Protein AF-0000000066897550 (afdb_homodimer)

Sequence (542 aa):
MSTNATKVARRFPAILSQSGSENGISKIHNKRWKKDVVYLYQFNRASSSPNISPFCFKVETWLRANELKHELRNYWNFQPWEKYFPFVELNGKKISDSQLIMEQLQKHFNLRDELEEKDVGIARAIDRMIERNTHYLLLYFIFVENLSKFLRGLESSFIKRWLVRGTIYPFHSKVHRIFLDMGINKCSRNDLIGMLLKDIAAIDIILGDKKFLFGVKPTMSDFTVFGHLATSYYLPFRQPITDILDDKYPRVKRLIERMRRHYYPEWEFNTMSTNATKVARRFPAILSQSGSENGISKIHNKRWKKDVVYLYQFNRASSSPNISPFCFKVETWLRANELKHELRNYWNFQPWEKYFPFVELNGKKISDSQLIMEQLQKHFNLRDELEEKDVGIARAIDRMIERNTHYLLLYFIFVENLSKFLRGLESSFIKRWLVRGTIYPFHSKVHRIFLDMGINKCSRNDLIGMLLKDIAAIDIILGDKKFLFGVKPTMSDFTVFGHLATSYYLPFRQPITDILDDKYPRVKRLIERMRRHYYPEWEFNT

pLDDT: mean 81.61, std 19.46, range [26.14, 98.62]

Structure (mmCIF, N/CA/C/O backbone):
data_AF-0000000066897550-model_v1
#
loop_
_entity.id
_entity.type
_entity.pdbx_description
1 polymer 'Uncharacterized protein'
#
loop_
_atom_site.group_PDB
_atom_site.id
_atom_site.type_symbol
_atom_site.label_atom_id
_atom_site.label_alt_id
_atom_site.label_comp_id
_atom_site.label_asym_id
_atom_site.label_entity_id
_atom_site.label_seq_id
_atom_site.pdbx_PDB_ins_code
_atom_site.Cartn_x
_atom_site.Cartn_y
_atom_site.Cartn_z
_atom_site.occupancy
_atom_site.B_iso_or_equiv
_atom_site.auth_seq_id
_atom_site.auth_comp_id
_atom_site.auth_asym_id
_atom_site.auth_atom_id
_atom_site.pdbx_PDB_model_num
ATOM 1 N N . MET A 1 1 ? -18.953 -44.719 28.109 1 26.98 1 MET A N 1
ATOM 2 C CA . MET A 1 1 ? -18.078 -43.625 28.547 1 26.98 1 MET A CA 1
ATOM 3 C C . MET A 1 1 ? -17.922 -42.594 27.438 1 26.98 1 MET A C 1
ATOM 5 O O . MET A 1 1 ? -17.312 -42.875 26.406 1 26.98 1 MET A O 1
ATOM 9 N N . SER A 1 2 ? -18.938 -41.688 27.234 1 31.58 2 SER A N 1
ATOM 10 C CA . SER A 1 2 ? -19.312 -40.75 26.156 1 31.58 2 SER A CA 1
ATOM 11 C C . SER A 1 2 ? -18.312 -39.625 26.031 1 31.58 2 SER A C 1
ATOM 13 O O . SER A 1 2 ? -18.062 -38.906 27 1 31.58 2 SER A O 1
ATOM 15 N N . THR A 1 3 ? -17.156 -39.719 25.188 1 29.88 3 THR A N 1
ATOM 16 C CA . THR A 1 3 ? -16.031 -38.844 24.953 1 29.88 3 THR A CA 1
ATOM 17 C C . THR A 1 3 ? -16.516 -37.438 24.547 1 29.88 3 THR A C 1
ATOM 19 O O . THR A 1 3 ? -17.156 -37.281 23.5 1 29.88 3 THR A O 1
ATOM 22 N N . ASN A 1 4 ? -16.891 -36.531 25.484 1 26.44 4 ASN A N 1
ATOM 23 C CA . ASN A 1 4 ? -17.312 -35.125 25.406 1 26.44 4 ASN A CA 1
ATOM 24 C C . ASN A 1 4 ? -16.281 -34.281 24.672 1 26.44 4 ASN A C 1
ATOM 26 O O . ASN A 1 4 ? -15.203 -34 25.203 1 26.44 4 ASN A O 1
ATOM 30 N N . ALA A 1 5 ? -16.047 -34.438 23.391 1 31.89 5 ALA A N 1
ATOM 31 C CA . ALA A 1 5 ? -15.242 -33.562 22.531 1 31.89 5 ALA A CA 1
ATOM 32 C C . ALA A 1 5 ? -15.539 -32.094 22.828 1 31.89 5 ALA A C 1
ATOM 34 O O . ALA A 1 5 ? -16.641 -31.609 22.562 1 31.89 5 ALA A O 1
ATOM 35 N N . THR A 1 6 ? -15.031 -31.484 23.953 1 29.48 6 THR A N 1
ATOM 36 C CA . THR A 1 6 ? -15.055 -30.109 24.453 1 29.48 6 THR A CA 1
ATOM 37 C C . THR A 1 6 ? -14.781 -29.109 23.328 1 29.48 6 THR A C 1
ATOM 39 O O . THR A 1 6 ? -13.75 -29.203 22.656 1 29.48 6 THR A O 1
ATOM 42 N N . LYS A 1 7 ? -15.75 -28.312 22.938 1 32.59 7 LYS A N 1
ATOM 43 C CA . LYS A 1 7 ? -15.969 -27.219 22 1 32.59 7 LYS A CA 1
ATOM 44 C C . LYS A 1 7 ? -14.93 -26.109 22.203 1 32.59 7 LYS A C 1
ATOM 46 O O . LYS A 1 7 ? -15.055 -25.297 23.141 1 32.59 7 LYS A O 1
ATOM 51 N N . VAL A 1 8 ? -13.68 -26.359 22.25 1 30.44 8 VAL A N 1
ATOM 52 C CA . VAL A 1 8 ? -12.734 -25.25 22.359 1 30.44 8 VAL A CA 1
ATOM 53 C C . VAL A 1 8 ? -13.039 -24.203 21.297 1 30.44 8 VAL A C 1
ATOM 55 O O . VAL A 1 8 ? -12.672 -24.359 20.125 1 30.44 8 VAL A O 1
ATOM 58 N N . ALA A 1 9 ? -14.148 -23.625 21.125 1 33.78 9 ALA A N 1
ATOM 59 C CA . ALA A 1 9 ? -14.5 -22.516 20.234 1 33.78 9 ALA A CA 1
ATOM 60 C C . ALA A 1 9 ? -13.648 -21.281 20.516 1 33.78 9 ALA A C 1
ATOM 62 O O . ALA A 1 9 ? -13.906 -20.547 21.469 1 33.78 9 ALA A O 1
ATOM 63 N N . ARG A 1 10 ? -12.297 -21.328 20.5 1 38.22 10 ARG A N 1
ATOM 64 C CA . ARG A 1 10 ? -11.547 -20.094 20.703 1 38.22 10 ARG A CA 1
ATOM 65 C C . ARG A 1 10 ? -12.094 -18.969 19.828 1 38.22 10 ARG A C 1
ATOM 67 O O . ARG A 1 10 ? -12.07 -19.062 18.594 1 38.22 10 ARG A O 1
ATOM 74 N N . ARG A 1 11 ? -13 -18.125 20.219 1 41.56 11 ARG A N 1
ATOM 75 C CA . ARG A 1 11 ? -13.625 -16.953 19.641 1 41.56 11 ARG A CA 1
ATOM 76 C C . ARG A 1 11 ? -12.578 -15.945 19.172 1 41.56 11 ARG A C 1
ATOM 78 O O . ARG A 1 11 ? -11.703 -15.547 19.938 1 41.56 11 ARG A O 1
ATOM 85 N N . PHE A 1 12 ? -12.117 -15.969 18.016 1 51.94 12 PHE A N 1
ATOM 86 C CA . PHE A 1 12 ? -11.234 -14.938 17.484 1 51.94 12 PHE A CA 1
ATOM 87 C C . PHE A 1 12 ? -11.742 -13.547 17.844 1 51.94 12 PHE A C 1
ATOM 89 O O . PHE A 1 12 ? -12.93 -13.258 17.672 1 51.94 12 PHE A O 1
ATOM 96 N N . PRO A 1 13 ? -10.992 -12.719 18.734 1 46.88 13 PRO A N 1
ATOM 97 C CA . PRO A 1 13 ? -11.414 -11.367 19.109 1 46.88 13 PRO A CA 1
ATOM 98 C C . PRO A 1 13 ? -11.82 -10.508 17.922 1 46.88 13 PRO A C 1
ATOM 100 O O . PRO A 1 13 ? -11.328 -10.727 16.797 1 46.88 13 PRO A O 1
ATOM 103 N N . ALA A 1 14 ? -12.805 -9.688 18.156 1 57.62 14 ALA A N 1
ATOM 104 C CA . ALA A 1 14 ? -13.258 -8.719 17.156 1 57.62 14 ALA A CA 1
ATOM 105 C C . ALA A 1 14 ? -12.141 -7.738 16.797 1 57.62 14 ALA A C 1
ATOM 107 O O . ALA A 1 14 ? -11.445 -7.23 17.672 1 57.62 14 ALA A O 1
ATOM 108 N N . ILE A 1 15 ? -11.719 -7.641 15.633 1 67.31 15 ILE A N 1
ATOM 109 C CA . ILE A 1 15 ? -10.641 -6.789 15.133 1 67.31 15 ILE A CA 1
ATOM 110 C C . ILE A 1 15 ? -11.164 -5.367 14.93 1 67.31 15 ILE A C 1
ATOM 112 O O . ILE A 1 15 ? -10.453 -4.395 15.188 1 67.31 15 ILE A O 1
ATOM 116 N N . LEU A 1 16 ? -12.477 -5.258 14.484 1 67.25 16 LEU A N 1
ATOM 117 C CA . LEU A 1 16 ? -12.992 -3.936 14.141 1 67.25 16 LEU A CA 1
ATOM 118 C C . LEU A 1 16 ? -13.719 -3.312 15.328 1 67.25 16 LEU A C 1
ATOM 120 O O . LEU A 1 16 ? -14.266 -4.027 16.172 1 67.25 16 LEU A O 1
ATOM 124 N N . SER A 1 17 ? -13.422 -2.066 15.586 1 54.59 17 SER A N 1
ATOM 125 C CA . SER A 1 17 ? -14.195 -1.379 16.625 1 54.59 17 SER A CA 1
ATOM 126 C C . SER A 1 17 ? -15.688 -1.469 16.344 1 54.59 17 SER A C 1
ATOM 128 O O . SER A 1 17 ? -16.125 -1.382 15.188 1 54.59 17 SER A O 1
ATOM 130 N N . GLN A 1 18 ? -16.391 -2.348 17.016 1 44.59 18 GLN A N 1
ATOM 131 C CA . GLN A 1 18 ? -17.844 -2.383 16.953 1 44.59 18 GLN A CA 1
ATOM 132 C C . GLN A 1 18 ? -18.438 -0.974 16.938 1 44.59 18 GLN A C 1
ATOM 134 O O . GLN A 1 18 ? -19.578 -0.766 17.328 1 44.59 18 GLN A O 1
ATOM 139 N N . SER A 1 19 ? -17.672 -0.034 16.812 1 41.31 19 SER A N 1
ATOM 140 C CA . SER A 1 19 ? -18.312 1.27 16.969 1 41.31 19 SER A CA 1
ATOM 141 C C . SER A 1 19 ? -19.328 1.524 15.844 1 41.31 19 SER A C 1
ATOM 143 O O . SER A 1 19 ? -19.828 2.637 15.711 1 41.31 19 SER A O 1
ATOM 145 N N . GLY A 1 20 ? -19.484 0.762 14.883 1 36.06 20 GLY A N 1
ATOM 146 C CA . GLY A 1 20 ? -20.719 1.109 14.203 1 36.06 20 GLY A CA 1
ATOM 147 C C . GLY A 1 20 ? -21.906 1.204 15.141 1 36.06 20 GLY A C 1
ATOM 148 O O . GLY A 1 20 ? -23.062 1.17 14.695 1 36.06 20 GLY A O 1
ATOM 149 N N . SER A 1 21 ? -21.938 0.663 16.219 1 34.12 21 SER A N 1
ATOM 150 C CA . SER A 1 21 ? -23.203 1.038 16.859 1 34.12 21 SER A CA 1
ATOM 151 C C . SER A 1 21 ? -23.438 2.543 16.781 1 34.12 21 SER A C 1
ATOM 153 O O . SER A 1 21 ? -22.5 3.332 16.969 1 34.12 21 SER A O 1
ATOM 155 N N . GLU A 1 22 ? -24.406 3.041 16.016 1 35.62 22 GLU A N 1
ATOM 156 C CA . GLU A 1 22 ? -25.062 4.344 16.078 1 35.62 22 GLU A CA 1
ATOM 157 C C . GLU A 1 22 ? -24.688 5.086 17.359 1 35.62 22 GLU A C 1
ATOM 159 O O . GLU A 1 22 ? -24.594 6.316 17.359 1 35.62 22 GLU A O 1
ATOM 164 N N . ASN A 1 23 ? -24.828 4.422 18.469 1 33.69 23 ASN A N 1
ATOM 165 C CA . ASN A 1 23 ? -24.953 5.023 19.781 1 33.69 23 ASN A CA 1
ATOM 166 C C . ASN A 1 23 ? -23.578 5.242 20.422 1 33.69 23 ASN A C 1
ATOM 168 O O . ASN A 1 23 ? -23.5 5.562 21.609 1 33.69 23 ASN A O 1
ATOM 172 N N . GLY A 1 24 ? -22.547 4.559 20.062 1 36.75 24 GLY A N 1
ATOM 173 C CA . GLY A 1 24 ? -21.406 4.867 20.922 1 36.75 24 GLY A CA 1
ATOM 174 C C . GLY A 1 24 ? -20.859 6.266 20.703 1 36.75 24 GLY A C 1
ATOM 175 O O . GLY A 1 24 ? -20.344 6.578 19.625 1 36.75 24 GLY A O 1
ATOM 176 N N . ILE A 1 25 ? -21.328 7.18 21.156 1 39.5 25 ILE A N 1
ATOM 177 C CA . ILE A 1 25 ? -20.922 8.562 21.375 1 39.5 25 ILE A CA 1
ATOM 178 C C . ILE A 1 25 ? -19.406 8.625 21.625 1 39.5 25 ILE A C 1
ATOM 180 O O . ILE A 1 25 ? -18.922 8.148 22.641 1 39.5 25 ILE A O 1
ATOM 184 N N . SER A 1 26 ? -18.547 8.156 20.656 1 52.22 26 SER A N 1
ATOM 185 C CA . SER A 1 26 ? -17.141 8.484 20.859 1 52.22 26 SER A CA 1
ATOM 186 C C . SER A 1 26 ? -16.984 9.773 21.656 1 52.22 26 SER A C 1
ATOM 188 O O . SER A 1 26 ? -17.688 10.758 21.406 1 52.22 26 SER A O 1
ATOM 190 N N . LYS A 1 27 ? -16.516 9.703 22.797 1 56.97 27 LYS A N 1
ATOM 191 C CA . LYS A 1 27 ? -16.359 10.828 23.703 1 56.97 27 LYS A CA 1
ATOM 192 C C . LYS A 1 27 ? 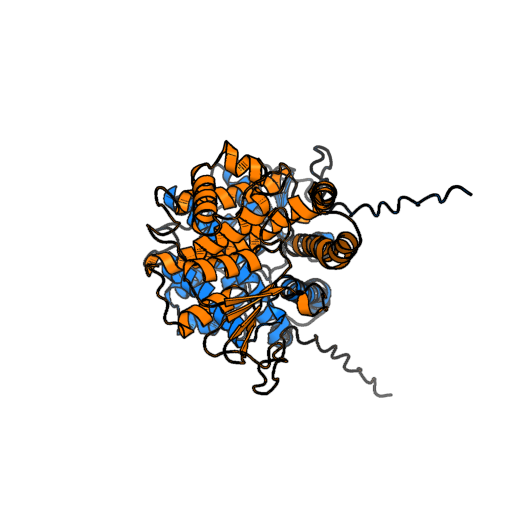-15.773 12.039 22.984 1 56.97 27 LYS A C 1
ATOM 194 O O . LYS A 1 27 ? -14.688 11.969 22.406 1 56.97 27 LYS A O 1
ATOM 199 N N . ILE A 1 28 ? -16.641 12.844 22.469 1 62.31 28 ILE A N 1
ATOM 200 C CA . ILE A 1 28 ? -16.234 14.148 21.969 1 62.31 28 ILE A CA 1
ATOM 201 C C . ILE A 1 28 ? -15.375 14.867 23.016 1 62.31 28 ILE A C 1
ATOM 203 O O . ILE A 1 28 ? -15.75 14.93 24.188 1 62.31 28 ILE A O 1
ATOM 207 N N . HIS A 1 29 ? -14.258 15.133 22.578 1 70.31 29 HIS A N 1
ATOM 208 C CA . HIS A 1 29 ? -13.328 15.789 23.5 1 70.31 29 HIS A CA 1
ATOM 209 C C . HIS A 1 29 ? -13.688 17.25 23.688 1 70.31 29 HIS A C 1
ATOM 211 O O . HIS A 1 29 ? -13.641 17.781 24.812 1 70.31 29 HIS A O 1
ATOM 217 N N . ASN A 1 30 ? -14.172 17.828 22.5 1 73.62 30 ASN A N 1
ATOM 218 C CA . ASN A 1 30 ? -14.516 19.25 22.562 1 73.62 30 ASN A CA 1
ATOM 219 C C . ASN A 1 30 ? -16.031 19.438 22.719 1 73.62 30 ASN A C 1
ATOM 221 O O . ASN A 1 30 ? -16.75 19.469 21.719 1 73.62 30 ASN A O 1
ATOM 225 N N . LYS A 1 31 ? -16.5 19.688 23.922 1 76.31 31 LYS A N 1
ATOM 226 C CA . LYS A 1 31 ? -17.922 19.844 24.188 1 76.31 31 LYS A CA 1
ATOM 227 C C . LYS A 1 31 ? -18.406 21.234 23.766 1 76.31 31 LYS A C 1
ATOM 229 O O . LYS A 1 31 ? -19.609 21.453 23.578 1 76.31 31 LYS A O 1
ATOM 234 N N . ARG A 1 32 ? -17.484 22.141 23.641 1 84.5 32 ARG A N 1
ATOM 235 C CA . ARG A 1 32 ? -17.844 23.5 23.266 1 84.5 32 ARG A CA 1
ATOM 236 C C . ARG A 1 32 ? -17.422 23.797 21.828 1 84.5 32 ARG A C 1
ATOM 238 O O . ARG A 1 32 ? -16.828 24.828 21.547 1 84.5 32 ARG A O 1
ATOM 245 N N . TRP A 1 33 ? -17.797 22.797 20.984 1 85.38 33 TRP A N 1
ATOM 246 C CA . TRP A 1 33 ? -17.391 22.969 19.594 1 85.38 33 TRP A CA 1
ATOM 247 C C . TRP A 1 33 ? -18.234 24.016 18.891 1 85.38 33 TRP A C 1
ATOM 249 O O . TRP A 1 33 ? -19.406 24.234 19.266 1 85.38 33 TRP A O 1
ATOM 259 N N . LYS A 1 34 ? -17.641 24.781 18.016 1 93.06 34 LYS A N 1
ATOM 260 C CA . LYS A 1 34 ? -18.312 25.766 17.172 1 93.06 34 LYS A CA 1
ATOM 261 C C . LYS A 1 34 ? -18.719 25.156 15.836 1 93.06 34 LYS A C 1
ATOM 263 O O . LYS A 1 34 ? -18 24.297 15.297 1 93.06 34 LYS A O 1
ATOM 268 N N . LYS A 1 35 ? -19.781 25.609 15.305 1 93.75 35 LYS A N 1
ATOM 269 C CA . LYS A 1 35 ? -20.297 25.078 14.047 1 93.75 35 LYS A CA 1
ATOM 270 C C . LYS A 1 35 ? -19.312 25.266 12.906 1 93.75 35 LYS A C 1
ATOM 272 O O . LYS A 1 35 ? -18.734 26.344 12.758 1 93.75 35 LYS A O 1
ATOM 277 N N . ASP A 1 36 ? -18.984 24.281 12.141 1 95.56 36 ASP A N 1
ATOM 278 C CA . ASP A 1 36 ? -18.219 24.266 10.906 1 95.56 36 ASP A CA 1
ATOM 279 C C . ASP A 1 36 ? -16.75 24.641 11.172 1 95.56 36 ASP A C 1
ATOM 281 O O . ASP A 1 36 ? -16.094 25.234 10.32 1 95.56 36 ASP A O 1
ATOM 285 N N . VAL A 1 37 ? -16.391 24.422 12.461 1 96.25 37 VAL A N 1
ATOM 286 C CA . VAL A 1 37 ? -14.984 24.5 12.82 1 96.25 37 VAL A CA 1
ATOM 287 C C . VAL A 1 37 ? -14.406 23.094 13 1 96.25 37 VAL A C 1
ATOM 289 O O . VAL A 1 37 ? -14.984 22.281 13.719 1 96.25 37 VAL A O 1
ATOM 292 N N . VAL A 1 38 ? -13.328 22.828 12.25 1 96.88 38 VAL A N 1
ATOM 293 C CA . VAL A 1 38 ? -12.688 21.516 12.344 1 96.88 38 VAL A CA 1
ATOM 294 C C . VAL A 1 38 ? -11.672 21.516 13.484 1 96.88 38 VAL A C 1
ATOM 296 O O . VAL A 1 38 ? -10.742 22.328 13.492 1 96.88 38 VAL A O 1
ATOM 299 N N . TYR A 1 39 ? -11.859 20.656 14.477 1 93.94 39 TYR A N 1
ATOM 300 C CA . TYR A 1 39 ? -10.875 20.484 15.539 1 93.94 39 TYR A CA 1
ATOM 301 C C . TYR A 1 39 ? -9.953 19.312 15.234 1 93.94 39 TYR A C 1
ATOM 303 O O . TYR A 1 39 ? -10.375 18.156 15.289 1 93.94 39 TYR A O 1
ATOM 311 N N . LEU A 1 40 ? -8.742 19.625 14.852 1 93.12 40 LEU A N 1
ATOM 312 C CA . LEU A 1 40 ? -7.762 18.625 14.453 1 93.12 40 LEU A CA 1
ATOM 313 C C . LEU A 1 40 ? -6.895 18.219 15.641 1 93.12 40 LEU A C 1
ATOM 315 O O . LEU A 1 40 ? -6.184 19.047 16.219 1 93.12 40 LEU A O 1
ATOM 319 N N . TYR A 1 41 ? -6.965 17 16 1 87.81 41 TYR A N 1
ATOM 320 C CA . TYR A 1 41 ? -6.137 16.422 17.062 1 87.81 41 TYR A CA 1
ATOM 321 C C . TYR A 1 41 ? -4.918 15.719 16.469 1 87.81 41 TYR A C 1
ATOM 323 O O . TYR A 1 41 ? -5.051 14.797 15.664 1 87.81 41 TYR A O 1
ATOM 331 N N . GLN A 1 42 ? -3.779 16.188 16.844 1 85.69 42 GLN A N 1
ATOM 332 C CA . GLN A 1 42 ? -2.527 15.695 16.281 1 85.69 42 GLN A CA 1
ATOM 333 C C . GLN A 1 42 ? -1.385 15.82 17.297 1 85.69 42 GLN A C 1
ATOM 335 O O . GLN A 1 42 ? -1.593 16.266 18.422 1 85.69 42 GLN A O 1
ATOM 340 N N . PHE A 1 43 ? -0.188 15.367 16.844 1 76.94 43 PHE A N 1
ATOM 341 C CA . PHE A 1 43 ? 1.005 15.477 17.672 1 76.94 43 PHE A CA 1
ATOM 342 C C . PHE A 1 43 ? 1.482 16.922 17.75 1 76.94 43 PHE A C 1
ATOM 344 O O . PHE A 1 43 ? 1.229 17.719 16.844 1 76.94 43 PHE A O 1
ATOM 351 N N . ASN A 1 44 ? 2.145 17.109 18.828 1 68.69 44 ASN A N 1
ATOM 352 C CA . ASN A 1 44 ? 2.715 18.453 18.984 1 68.69 44 ASN A CA 1
ATOM 353 C C . ASN A 1 44 ? 3.762 18.734 17.906 1 68.69 44 ASN A C 1
ATOM 355 O O . ASN A 1 44 ? 4.41 17.828 17.406 1 68.69 44 ASN A O 1
ATOM 359 N N . ARG A 1 45 ? 3.846 19.938 17.656 1 65.81 45 ARG A N 1
ATOM 360 C CA . ARG A 1 45 ? 4.789 20.391 16.641 1 65.81 45 ARG A CA 1
ATOM 361 C C . ARG A 1 45 ? 6.23 20.188 17.094 1 65.81 45 ARG A C 1
ATOM 363 O O . ARG A 1 45 ? 6.547 20.422 18.266 1 65.81 45 ARG A O 1
ATOM 370 N N . ALA A 1 46 ? 6.906 19.469 16.203 1 60.97 46 ALA A N 1
ATOM 371 C CA . ALA A 1 46 ? 8.344 19.344 16.469 1 60.97 46 ALA A CA 1
ATOM 372 C C . ALA A 1 46 ? 9.102 20.531 15.898 1 60.97 46 ALA A C 1
ATOM 374 O O . ALA A 1 46 ? 8.594 21.25 15.039 1 60.97 46 ALA A O 1
ATOM 375 N N . SER A 1 47 ? 10.164 20.797 16.531 1 57.84 47 SER A N 1
ATOM 376 C CA . SER A 1 47 ? 10.992 21.922 16.125 1 57.84 47 SER A CA 1
ATOM 377 C C . SER A 1 47 ? 11.422 21.797 14.672 1 57.84 47 SER A C 1
ATOM 379 O O . SER A 1 47 ? 11.562 22.797 13.969 1 57.84 47 SER A O 1
ATOM 381 N N . SER A 1 48 ? 11.727 20.594 14.25 1 58.78 48 SER A N 1
ATOM 382 C CA . SER A 1 48 ? 12.297 20.391 12.922 1 58.78 48 SER A CA 1
ATOM 383 C C . SER A 1 48 ? 11.211 20.312 11.852 1 58.78 48 SER A C 1
ATOM 385 O O . SER A 1 48 ? 11.445 20.672 10.695 1 58.78 48 SER A O 1
ATOM 387 N N . SER A 1 49 ? 10.133 19.734 12.164 1 63.53 49 SER A N 1
ATOM 388 C CA . SER A 1 49 ? 9.008 19.609 11.242 1 63.53 49 SER A CA 1
ATOM 389 C C . SER A 1 49 ? 7.684 19.891 11.938 1 63.53 49 SER A C 1
ATOM 391 O O . SER A 1 49 ? 7.531 19.625 13.125 1 63.53 49 SER A O 1
ATOM 393 N N . PRO A 1 50 ? 6.852 20.531 11.117 1 59.97 50 PRO A N 1
ATOM 394 C CA . PRO A 1 50 ? 5.566 20.859 11.75 1 59.97 50 PRO A CA 1
ATOM 395 C C . PRO A 1 50 ? 4.906 19.656 12.398 1 59.97 50 PRO A C 1
ATOM 397 O O . PRO A 1 50 ? 4.141 19.812 13.359 1 59.97 50 PRO A O 1
ATOM 400 N N . ASN A 1 51 ? 5.184 18.5 11.875 1 73 51 ASN A N 1
ATOM 401 C CA . ASN A 1 51 ? 4.57 17.328 12.484 1 73 51 ASN A CA 1
ATOM 402 C C . ASN A 1 51 ? 5.402 16.078 12.25 1 73 51 ASN A C 1
ATOM 404 O O . ASN A 1 51 ? 5.918 15.867 11.148 1 73 51 ASN A O 1
ATOM 408 N N . ILE A 1 52 ? 5.5 15.297 13.258 1 75.88 52 ILE A N 1
ATOM 409 C CA . ILE A 1 52 ? 6.293 14.078 13.18 1 75.88 52 ILE A CA 1
ATOM 410 C C . ILE A 1 52 ? 5.512 13 12.43 1 75.88 52 ILE A C 1
ATOM 412 O O . ILE A 1 52 ? 6.102 12.109 11.812 1 75.88 52 ILE A O 1
ATOM 416 N N . SER A 1 53 ? 4.215 13.109 12.445 1 84.19 53 SER A N 1
ATOM 417 C CA . SER A 1 53 ? 3.359 12.148 11.766 1 84.19 53 SER A CA 1
ATOM 418 C C . SER A 1 53 ? 3.01 12.617 10.359 1 84.19 53 SER A C 1
ATOM 420 O O . SER A 1 53 ? 2.375 13.656 10.188 1 84.19 53 SER A O 1
ATOM 422 N N . PRO A 1 54 ? 3.361 11.852 9.367 1 91.94 54 PRO A N 1
ATOM 423 C CA . PRO A 1 54 ? 3.016 12.227 7.992 1 91.94 54 PRO A CA 1
ATOM 424 C C . PRO A 1 54 ? 1.507 12.297 7.762 1 91.94 54 PRO A C 1
ATOM 426 O O . PRO A 1 54 ? 1.042 13.102 6.945 1 91.94 54 PRO A O 1
ATOM 429 N N . PHE A 1 55 ? 0.747 11.547 8.531 1 92.25 55 PHE A N 1
ATOM 430 C CA . PHE A 1 55 ? -0.703 11.547 8.383 1 92.25 55 PHE A CA 1
ATOM 431 C C . PHE A 1 55 ? -1.309 12.828 8.945 1 92.25 55 PHE A C 1
ATOM 433 O O . PHE A 1 55 ? -2.219 13.406 8.344 1 92.25 55 PHE A O 1
ATOM 440 N N . CYS A 1 56 ? -0.784 13.258 10.039 1 90.44 56 CYS A N 1
ATOM 441 C CA . CYS A 1 56 ? -1.207 14.539 10.594 1 90.44 56 CYS A CA 1
ATOM 442 C C . CYS A 1 56 ? -0.819 15.688 9.672 1 90.44 56 CYS A C 1
ATOM 444 O O . CYS A 1 56 ? -1.616 16.594 9.438 1 90.44 56 CYS A O 1
ATOM 446 N N . PHE A 1 57 ? 0.388 15.555 9.211 1 92.69 57 PHE A N 1
ATOM 447 C CA . PHE A 1 57 ? 0.914 16.594 8.336 1 92.69 57 PHE A CA 1
ATOM 448 C C . PHE A 1 57 ? 0.078 16.703 7.062 1 92.69 57 PHE A C 1
ATOM 450 O O . PHE A 1 57 ? -0.222 17.812 6.609 1 92.69 57 PHE A O 1
ATOM 457 N N . LYS A 1 58 ? -0.299 15.641 6.5 1 96.06 58 LYS A N 1
ATOM 458 C CA . LYS A 1 58 ? -1.156 15.555 5.32 1 96.06 58 LYS A CA 1
ATOM 459 C C . LYS A 1 58 ? -2.486 16.266 5.555 1 96.06 58 LYS A C 1
ATOM 461 O O . LYS A 1 58 ? -2.891 17.109 4.758 1 96.06 58 LYS A O 1
ATOM 466 N N . VAL A 1 59 ? -3.111 15.969 6.672 1 96.44 59 VAL A N 1
ATOM 467 C CA . VAL A 1 59 ? -4.441 16.5 6.953 1 96.44 59 VAL A CA 1
ATOM 468 C C . VAL A 1 59 ? -4.348 18 7.246 1 96.44 59 VAL A C 1
ATOM 470 O O . VAL A 1 59 ? -5.137 18.781 6.727 1 96.44 59 VAL A O 1
ATOM 473 N N . GLU A 1 60 ? -3.398 18.375 8.023 1 94.94 60 GLU A N 1
ATOM 474 C CA . GLU A 1 60 ? -3.242 19.797 8.359 1 94.94 60 GLU A CA 1
ATOM 475 C C . GLU A 1 60 ? -2.961 20.625 7.109 1 94.94 60 GLU A C 1
ATOM 477 O O . GLU A 1 60 ? -3.543 21.703 6.93 1 94.94 60 GLU A O 1
ATOM 482 N N . THR A 1 61 ? -2.088 20.156 6.305 1 96.44 61 THR A N 1
ATOM 483 C CA . THR A 1 61 ? -1.756 20.875 5.082 1 96.44 61 THR A CA 1
ATOM 484 C C . THR A 1 61 ? -2.98 21.016 4.184 1 96.44 61 THR A C 1
ATOM 486 O O . THR A 1 61 ? -3.209 22.062 3.588 1 96.44 61 THR A O 1
ATOM 489 N N . TRP A 1 62 ? -3.758 19.938 4.078 1 97.19 62 TRP A N 1
ATOM 490 C CA . TRP A 1 62 ? -4.969 19.953 3.266 1 97.19 62 TRP A CA 1
ATOM 491 C C . TRP A 1 62 ? -5.977 20.969 3.803 1 97.19 62 TRP A C 1
ATOM 493 O O . TRP A 1 62 ? -6.621 21.688 3.029 1 97.19 62 TRP A O 1
ATOM 503 N N . LEU A 1 63 ? -6.086 21.062 5.121 1 97.19 63 LEU A N 1
ATOM 504 C CA . LEU A 1 63 ? -6.969 22.047 5.742 1 97.19 63 LEU A CA 1
ATOM 505 C C . LEU A 1 63 ? -6.512 23.469 5.43 1 97.19 63 LEU A C 1
ATOM 507 O O . LEU A 1 63 ? -7.332 24.328 5.098 1 97.19 63 LEU A O 1
ATOM 511 N N . ARG A 1 64 ? -5.227 23.672 5.512 1 95.62 64 ARG A N 1
ATOM 512 C CA . ARG A 1 64 ? -4.664 24.984 5.215 1 95.62 64 ARG A CA 1
ATOM 513 C C . ARG A 1 64 ? -4.883 25.359 3.75 1 95.62 64 ARG A C 1
ATOM 515 O O . ARG A 1 64 ? -5.262 26.484 3.441 1 95.62 64 ARG A O 1
ATOM 522 N N . ALA A 1 65 ? -4.652 24.438 2.918 1 95.88 65 ALA A N 1
ATOM 523 C CA . ALA A 1 65 ? -4.758 24.672 1.48 1 95.88 65 ALA A CA 1
ATOM 524 C C . ALA A 1 65 ? -6.184 25.047 1.089 1 95.88 65 ALA A C 1
ATOM 526 O O . ALA A 1 65 ? -6.391 25.828 0.159 1 95.88 65 ALA A O 1
ATOM 527 N N . ASN A 1 66 ? -7.148 24.469 1.761 1 95.94 66 ASN A N 1
ATOM 528 C CA . ASN A 1 66 ? -8.547 24.734 1.448 1 95.94 66 ASN A CA 1
ATOM 529 C C . ASN A 1 66 ? -9.117 25.844 2.33 1 95.94 66 ASN A C 1
ATOM 531 O O . ASN A 1 66 ? -10.32 26.109 2.299 1 95.94 66 ASN A O 1
ATOM 535 N N . GLU A 1 67 ? -8.32 26.406 3.191 1 95.5 67 GLU A N 1
ATOM 536 C CA . GLU A 1 67 ? -8.664 27.531 4.051 1 95.5 67 GLU A CA 1
ATOM 537 C C . GLU A 1 67 ? -9.875 27.219 4.918 1 95.5 67 GLU A C 1
ATOM 539 O O . GLU A 1 67 ? -10.789 28.031 5.043 1 95.5 67 GLU A O 1
ATOM 544 N N . LEU A 1 68 ? -9.883 26.031 5.383 1 97 68 LEU A N 1
ATOM 545 C CA . LEU A 1 68 ? -10.961 25.641 6.293 1 97 68 LEU A CA 1
ATOM 546 C C . LEU A 1 68 ? -10.664 26.125 7.711 1 97 68 LEU A C 1
ATOM 548 O O . LEU A 1 68 ? -9.531 26.016 8.188 1 97 68 LEU A O 1
ATOM 552 N N . LYS A 1 69 ? -11.664 26.688 8.328 1 96.94 69 LYS A N 1
ATOM 553 C CA . LYS A 1 69 ? -11.5 27.062 9.734 1 96.94 69 LYS A CA 1
ATOM 554 C C . LYS A 1 69 ? -11.195 25.844 10.594 1 96.94 69 LYS A C 1
ATOM 556 O O . LYS A 1 69 ? -11.969 24.875 10.609 1 96.94 69 LYS A O 1
ATOM 561 N N . HIS A 1 70 ? -10 25.875 11.195 1 96.19 70 HIS A N 1
ATOM 562 C CA . HIS A 1 70 ? -9.617 24.734 12.008 1 96.19 70 HIS A CA 1
ATOM 563 C C . HIS A 1 70 ? -8.789 25.172 13.219 1 96.19 70 HIS A C 1
ATOM 565 O O . HIS A 1 70 ? -8.148 26.219 13.188 1 96.19 70 HIS A O 1
ATOM 571 N N . GLU A 1 71 ? -8.93 24.422 14.289 1 93.31 71 GLU A N 1
ATOM 572 C CA . GLU A 1 71 ? -8.133 24.578 15.5 1 93.31 71 GLU A CA 1
ATOM 573 C C . GLU A 1 71 ? -7.301 23.344 15.789 1 93.31 71 GLU A C 1
ATOM 575 O O . GLU A 1 71 ? -7.797 22.219 15.672 1 93.31 71 GLU A O 1
ATOM 580 N N . LEU A 1 72 ? -6.078 23.578 16.047 1 89.44 72 LEU A N 1
ATOM 581 C CA . LEU A 1 72 ? -5.184 22.484 16.406 1 89.44 72 LEU A CA 1
ATOM 582 C C . LEU A 1 72 ? -5.281 22.141 17.891 1 89.44 72 LEU A C 1
ATOM 584 O O . LEU A 1 72 ? -5.219 23.047 18.734 1 89.44 72 LEU A O 1
ATOM 588 N N . ARG A 1 73 ? -5.602 20.938 18.109 1 83.94 73 ARG A N 1
ATOM 589 C CA . ARG A 1 73 ? -5.609 20.422 19.484 1 83.94 73 ARG A CA 1
ATOM 590 C C . ARG A 1 73 ? -4.434 19.469 19.703 1 83.94 73 ARG A C 1
ATOM 592 O O . ARG A 1 73 ? -4.461 18.328 19.266 1 83.94 73 ARG A O 1
ATOM 599 N N . ASN A 1 74 ? -3.422 20.047 20.281 1 72.75 74 ASN A N 1
ATOM 600 C CA . ASN A 1 74 ? -2.195 19.281 20.484 1 72.75 74 ASN A CA 1
ATOM 601 C C . ASN A 1 74 ? -2.236 18.5 21.797 1 72.75 74 ASN A C 1
ATOM 603 O O . ASN A 1 74 ? -2.686 19.016 22.828 1 72.75 74 ASN A O 1
ATOM 607 N N . TYR A 1 75 ? -2.207 17.297 21.594 1 62.03 75 TYR A N 1
ATOM 608 C CA . TYR A 1 75 ? -2.232 16.469 22.797 1 62.03 75 TYR A CA 1
ATOM 609 C C . TYR A 1 75 ? -0.885 15.805 23.031 1 62.03 75 TYR A C 1
ATOM 611 O O . TYR A 1 75 ? -0.244 15.344 22.078 1 62.03 75 TYR A O 1
ATOM 619 N N . TRP A 1 76 ? -0.288 16.125 24.188 1 52.44 76 TRP A N 1
ATOM 620 C CA . TRP A 1 76 ? 0.904 15.383 24.594 1 52.44 76 TRP A CA 1
ATOM 621 C C . TRP A 1 76 ? 0.527 14.102 25.312 1 52.44 76 TRP A C 1
ATOM 623 O O . TRP A 1 76 ? 1.349 13.188 25.453 1 52.44 76 TRP A O 1
ATOM 633 N N . ASN A 1 77 ? -0.587 14.148 26.047 1 46.97 77 ASN A N 1
ATOM 634 C CA . ASN A 1 77 ? -0.808 12.977 26.891 1 46.97 77 ASN A CA 1
ATOM 635 C C . ASN A 1 77 ? -1.339 11.797 26.094 1 46.97 77 ASN A C 1
ATOM 637 O O . ASN A 1 77 ? -2.514 11.766 25.719 1 46.97 77 ASN A O 1
ATOM 641 N N . PHE A 1 78 ? -0.402 11.125 25.594 1 47.44 78 PHE A N 1
ATOM 642 C CA . PHE A 1 78 ? -0.613 9.945 24.766 1 47.44 78 PHE A CA 1
ATOM 643 C C . PHE A 1 78 ? -1.481 8.922 25.484 1 47.44 78 PHE A C 1
ATOM 645 O O . PHE A 1 78 ? -1.134 8.469 26.578 1 47.44 78 PHE A O 1
ATOM 652 N N . GLN A 1 79 ? -2.707 9.141 25.469 1 46.56 79 GLN A N 1
ATOM 653 C CA . GLN A 1 79 ? -3.459 7.949 25.844 1 46.56 79 GLN A CA 1
ATOM 654 C C . GLN A 1 79 ? -3.381 6.879 24.766 1 46.56 79 GLN A C 1
ATOM 656 O O . GLN A 1 79 ? -3.154 7.188 23.594 1 46.56 79 GLN A O 1
ATOM 661 N N . PRO A 1 80 ? -3.332 5.625 25.156 1 48.16 80 PRO A N 1
ATOM 662 C CA . PRO A 1 80 ? -3.178 4.461 24.281 1 48.16 80 PRO A CA 1
ATOM 663 C C . PRO A 1 80 ? -3.947 4.602 22.969 1 48.16 80 PRO A C 1
ATOM 665 O O . PRO A 1 80 ? -3.518 4.078 21.938 1 48.16 80 PRO A O 1
ATOM 668 N N . TRP A 1 81 ? -5.055 5.289 23.234 1 43 81 TRP A N 1
ATOM 669 C CA . TRP A 1 81 ? -5.945 5.328 22.078 1 43 81 TRP A CA 1
ATOM 670 C C . TRP A 1 81 ? -5.441 6.324 21.047 1 43 81 TRP A C 1
ATOM 672 O O . TRP A 1 81 ? -5.961 6.383 19.938 1 43 81 TRP A O 1
ATOM 682 N N . GLU A 1 82 ? -4.551 7.188 21.562 1 48.47 82 GLU A N 1
ATOM 683 C CA . GLU A 1 82 ? -3.945 8.273 20.797 1 48.47 82 GLU A CA 1
ATOM 684 C C . GLU A 1 82 ? -3.064 7.727 19.672 1 48.47 82 GLU A C 1
ATOM 686 O O . GLU A 1 82 ? -2.602 8.484 18.812 1 48.47 82 GLU A O 1
ATOM 691 N N . LYS A 1 83 ? -2.85 6.48 19.719 1 54.44 83 LYS A N 1
ATOM 692 C CA . LYS A 1 83 ? -2.098 5.719 18.734 1 54.44 83 LYS A CA 1
ATOM 693 C C . LYS A 1 83 ? -2.664 5.938 17.328 1 54.44 83 LYS A C 1
ATOM 695 O O . LYS A 1 83 ? -2.061 5.52 16.344 1 54.44 83 LYS A O 1
ATOM 700 N N . TYR A 1 84 ? -3.717 6.906 17.344 1 64.62 84 TYR A N 1
ATOM 701 C CA . TYR A 1 84 ? -4.438 6.902 16.078 1 64.62 84 TYR A CA 1
ATOM 702 C C . TYR A 1 84 ? -4.551 8.312 15.516 1 64.62 84 TYR A C 1
ATOM 704 O O . TYR A 1 84 ? -5.484 8.617 14.766 1 64.62 84 TYR A O 1
ATOM 712 N N . PHE A 1 85 ? -3.525 9.102 15.891 1 79.5 85 PHE A N 1
ATOM 713 C CA . PHE A 1 85 ? -3.576 10.406 15.242 1 79.5 85 PHE A CA 1
ATOM 714 C C . PHE A 1 85 ? -3.324 10.273 13.742 1 79.5 85 PHE A C 1
ATOM 716 O O . PHE A 1 85 ? -2.598 9.383 13.305 1 79.5 85 PHE A O 1
ATOM 723 N N . PRO A 1 86 ? -4.07 11.141 12.953 1 87.75 86 PRO A N 1
ATOM 724 C CA . PRO A 1 86 ? -4.957 12.258 13.305 1 87.75 86 PRO A CA 1
ATOM 725 C C . PRO A 1 86 ? -6.414 11.828 13.453 1 87.75 86 PRO A C 1
ATOM 727 O O . PRO A 1 86 ? -6.809 10.773 12.938 1 87.75 86 PRO A O 1
ATOM 730 N N . PHE A 1 87 ? -7.199 12.547 14.203 1 88.31 87 PHE A N 1
ATOM 731 C CA . PHE A 1 87 ? -8.648 12.555 14.078 1 88.31 87 PHE A CA 1
ATOM 732 C C . PHE A 1 87 ? -9.188 13.977 14.195 1 88.31 87 PHE A C 1
ATOM 734 O O . PHE A 1 87 ? -8.477 14.883 14.625 1 88.31 87 PHE A O 1
ATOM 741 N N . VAL A 1 88 ? -10.406 14.156 13.773 1 91.75 88 VAL A N 1
ATOM 742 C CA . VAL A 1 88 ? -11.016 15.484 13.828 1 91.75 88 VAL A CA 1
ATOM 743 C C . VAL A 1 88 ? -12.391 15.398 14.477 1 91.75 88 VAL A C 1
ATOM 745 O O . VAL A 1 88 ? -13 14.32 14.516 1 91.75 88 VAL A O 1
ATOM 748 N N . GLU A 1 89 ? -12.734 16.438 15.055 1 91.69 89 GLU A N 1
ATOM 749 C CA . GLU A 1 89 ? -14.117 16.641 15.492 1 91.69 89 GLU A CA 1
ATOM 750 C C . GLU A 1 89 ? -14.789 17.766 14.711 1 91.69 89 GLU A C 1
ATOM 752 O O . GLU A 1 89 ? -14.211 18.844 14.555 1 91.69 89 GLU A O 1
ATOM 757 N N . LEU A 1 90 ? -15.906 17.453 14.133 1 94.88 90 LEU A N 1
ATOM 758 C CA . LEU A 1 90 ? -16.703 18.406 13.375 1 94.88 90 LEU A CA 1
ATOM 759 C C . LEU A 1 90 ? -18.172 18.344 13.773 1 94.88 90 LEU A C 1
ATOM 761 O O . LEU A 1 90 ? -18.812 17.297 13.633 1 94.88 90 LEU A O 1
ATOM 765 N N . ASN A 1 91 ? -18.656 19.422 14.273 1 94.94 91 ASN A N 1
ATOM 766 C CA . ASN A 1 91 ? -20.062 19.516 14.641 1 94.94 91 ASN A CA 1
ATOM 767 C C . ASN A 1 91 ? -20.484 18.359 15.547 1 94.94 91 ASN A C 1
ATOM 769 O O . ASN A 1 91 ? -21.516 17.734 15.328 1 94.94 91 ASN A O 1
ATOM 773 N N . GLY A 1 92 ? -19.672 17.953 16.406 1 88.88 92 GLY A N 1
ATOM 774 C CA . GLY A 1 92 ? -20 16.969 17.438 1 88.88 92 GLY A CA 1
ATOM 775 C C . GLY A 1 92 ? -19.719 15.547 17 1 88.88 92 GLY A C 1
ATOM 776 O O . GLY A 1 92 ? -20.062 14.594 17.703 1 88.88 92 GLY A O 1
ATOM 777 N N . LYS A 1 93 ? -19.141 15.398 15.883 1 90.19 93 LYS A N 1
ATOM 778 C CA . LYS A 1 93 ? -18.828 14.062 15.383 1 90.19 93 LYS A CA 1
ATOM 779 C C . LYS A 1 93 ? -17.312 13.867 15.242 1 90.19 93 LYS A C 1
ATOM 781 O O . LYS A 1 93 ? -16.609 14.766 14.789 1 90.19 93 LYS A O 1
ATOM 786 N N . LYS A 1 94 ? -16.891 12.719 15.641 1 87.69 94 LYS A N 1
ATOM 787 C CA . LYS A 1 94 ? -15.484 12.352 15.516 1 87.69 94 LYS A CA 1
ATOM 788 C C . LYS A 1 94 ? -15.234 11.57 14.227 1 87.69 94 LYS A C 1
ATOM 790 O O . LYS A 1 94 ? -16.016 10.688 13.867 1 87.69 94 LYS A O 1
ATOM 795 N N . ILE A 1 95 ? -14.242 11.977 13.5 1 88 95 ILE A N 1
ATOM 796 C CA . ILE A 1 95 ? -13.82 11.289 12.289 1 88 95 ILE A CA 1
ATOM 797 C C . ILE A 1 95 ? -12.359 10.883 12.406 1 88 95 ILE A C 1
ATOM 799 O O . ILE A 1 95 ? -11.492 11.711 12.68 1 88 95 ILE A O 1
ATOM 803 N N . SER A 1 96 ? -12.102 9.602 12.203 1 85.38 96 SER A N 1
ATOM 804 C CA . SER A 1 96 ? -10.742 9.094 12.273 1 85.38 96 SER A CA 1
ATOM 805 C C . SER A 1 96 ? -10.242 8.648 10.906 1 85.38 96 SER A C 1
ATOM 807 O O . SER A 1 96 ? -11.023 8.57 9.953 1 85.38 96 SER A O 1
ATOM 809 N N . ASP A 1 97 ? -8.961 8.43 10.836 1 85.38 97 ASP A N 1
ATOM 810 C CA . ASP A 1 97 ? -8.297 8.039 9.594 1 85.38 97 ASP A CA 1
ATOM 811 C C . ASP A 1 97 ? -8.102 9.234 8.672 1 85.38 97 ASP A C 1
ATOM 813 O O . ASP A 1 97 ? -9.07 9.93 8.336 1 85.38 97 ASP A O 1
ATOM 817 N N . SER A 1 98 ? -6.961 9.398 8.234 1 92.38 98 SER A N 1
ATOM 818 C CA . SER A 1 98 ? -6.605 10.609 7.512 1 92.38 98 SER A CA 1
ATOM 819 C C . SER A 1 98 ? -7.359 10.711 6.188 1 92.38 98 SER A C 1
ATOM 821 O O . SER A 1 98 ? -7.797 11.789 5.793 1 92.38 98 SER A O 1
ATOM 823 N N . GLN A 1 99 ? -7.57 9.602 5.477 1 90.5 99 GLN A N 1
ATOM 824 C CA . GLN A 1 99 ? -8.281 9.617 4.199 1 90.5 99 GLN A CA 1
ATOM 825 C C . GLN A 1 99 ? -9.766 9.906 4.398 1 90.5 99 GLN A C 1
ATOM 827 O O . GLN A 1 99 ? -10.352 10.695 3.65 1 90.5 99 GLN A O 1
ATOM 832 N N . LEU A 1 100 ? -10.336 9.328 5.375 1 89.31 100 LEU A N 1
ATOM 833 C CA . LEU A 1 100 ? -11.758 9.531 5.664 1 89.31 100 LEU A CA 1
ATOM 834 C C . LEU A 1 100 ? -12.016 10.953 6.141 1 89.31 100 LEU A C 1
ATOM 836 O O . LEU A 1 100 ? -13.047 11.547 5.805 1 89.31 100 LEU A O 1
ATOM 840 N N . ILE A 1 101 ? -11.094 11.438 6.934 1 93.44 101 ILE A N 1
ATOM 841 C CA . ILE A 1 101 ? -11.203 12.812 7.398 1 93.44 101 ILE A CA 1
ATOM 842 C C . ILE A 1 101 ? -11.32 13.758 6.199 1 93.44 101 ILE A C 1
ATOM 844 O O . ILE A 1 101 ? -12.273 14.531 6.105 1 93.44 101 ILE A O 1
ATOM 848 N N . MET A 1 102 ? -10.453 13.633 5.266 1 95.38 102 MET A N 1
ATOM 849 C CA . MET A 1 102 ? -10.414 14.531 4.117 1 95.38 102 MET A CA 1
ATOM 850 C C . MET A 1 102 ? -11.641 14.336 3.23 1 95.38 102 MET A C 1
ATOM 852 O O . MET A 1 102 ? -12.227 15.312 2.758 1 95.38 102 MET A O 1
ATOM 856 N N . GLU A 1 103 ? -12.078 13.109 3.072 1 92.62 103 GLU A N 1
ATOM 857 C CA . GLU A 1 103 ? -13.242 12.82 2.238 1 92.62 103 GLU A CA 1
ATOM 858 C C . GLU A 1 103 ? -14.516 13.391 2.854 1 92.62 103 GLU A C 1
ATOM 860 O O . GLU A 1 103 ? -15.336 14 2.154 1 92.62 103 GLU A O 1
ATOM 865 N N . GLN A 1 104 ? -14.664 13.211 4.152 1 93.25 104 GLN A N 1
ATOM 866 C CA . GLN A 1 104 ? -15.875 13.68 4.82 1 93.25 104 GLN A CA 1
ATOM 867 C C . GLN A 1 104 ? -15.914 15.203 4.883 1 93.25 104 GLN A C 1
ATOM 869 O O . GLN A 1 104 ? -16.969 15.812 4.711 1 93.25 104 GLN A O 1
ATOM 874 N N . LEU A 1 105 ? -14.773 15.773 5.125 1 96.56 105 LEU A N 1
ATOM 875 C CA . LEU A 1 105 ? -14.719 17.234 5.148 1 96.56 105 LEU A CA 1
ATOM 876 C C . LEU A 1 105 ? -14.977 17.812 3.76 1 96.56 105 LEU A C 1
ATOM 878 O O . LEU A 1 105 ? -15.633 18.844 3.625 1 96.56 105 LEU A O 1
ATOM 882 N N . GLN A 1 106 ? -14.422 17.109 2.764 1 95 106 GLN A N 1
ATOM 883 C CA . GLN A 1 106 ? -14.68 17.531 1.392 1 95 106 GLN A CA 1
ATOM 884 C C . GLN A 1 106 ? -16.172 17.547 1.085 1 95 106 GLN A C 1
ATOM 886 O O . GLN A 1 106 ? -16.688 18.484 0.466 1 95 106 GLN A O 1
ATOM 891 N N . LYS A 1 107 ? -16.797 16.516 1.484 1 93.56 107 LYS A N 1
ATOM 892 C CA . LYS A 1 107 ? -18.25 16.406 1.274 1 93.56 107 LYS A CA 1
ATOM 893 C C . LYS A 1 107 ? -19 17.453 2.08 1 93.56 107 LYS A C 1
ATOM 895 O O . LYS A 1 107 ? -19.891 18.125 1.553 1 93.56 107 LYS A O 1
ATOM 900 N N . HIS A 1 108 ? -18.625 17.625 3.309 1 95.62 108 HIS A N 1
ATOM 901 C CA . HIS A 1 108 ? -19.312 18.547 4.219 1 95.62 108 HIS A CA 1
ATOM 902 C C . HIS A 1 108 ? -19.203 19.984 3.74 1 95.62 108 HIS A C 1
ATOM 904 O O . HIS A 1 108 ? -20.188 20.734 3.766 1 95.62 108 HIS A O 1
ATOM 910 N N . PHE A 1 109 ? -18.078 20.344 3.287 1 96.44 109 PHE A N 1
ATOM 911 C CA . PHE A 1 109 ? -17.844 21.734 2.906 1 96.44 109 PHE A CA 1
ATOM 912 C C . PHE A 1 109 ? -18 21.922 1.402 1 96.44 109 PHE A C 1
ATOM 914 O O . PHE A 1 109 ? -17.703 22.984 0.866 1 96.44 109 PHE A O 1
ATOM 921 N N . ASN A 1 110 ? -18.375 20.859 0.672 1 94.06 110 ASN A N 1
ATOM 922 C CA . ASN A 1 110 ? -18.641 20.859 -0.764 1 94.06 110 ASN A CA 1
ATOM 923 C C . ASN A 1 110 ? -17.422 21.359 -1.549 1 94.06 110 ASN A C 1
ATOM 925 O O . ASN A 1 110 ? -17.547 22.266 -2.379 1 94.06 110 ASN A O 1
ATOM 929 N N . LEU A 1 111 ? -16.328 20.766 -1.125 1 93.44 111 LEU A N 1
ATOM 930 C CA . LEU A 1 111 ? -15.094 21.109 -1.821 1 93.44 111 LEU A CA 1
ATOM 931 C C . LEU A 1 111 ? -14.898 20.219 -3.047 1 93.44 111 LEU A C 1
ATOM 933 O O . LEU A 1 111 ? -15.25 19.031 -3.023 1 93.44 111 LEU A O 1
ATOM 937 N N . ARG A 1 112 ? -14.516 20.797 -4.156 1 80.88 112 ARG A N 1
ATOM 938 C CA . ARG A 1 112 ? -14.273 20.016 -5.371 1 80.88 112 ARG A CA 1
ATOM 939 C C . ARG A 1 112 ? -12.781 19.875 -5.645 1 80.88 112 ARG 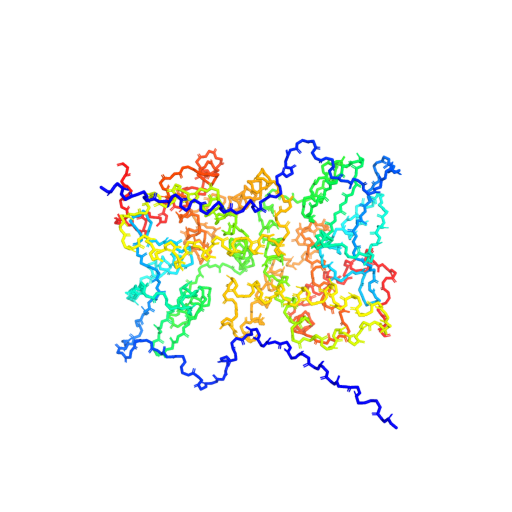A C 1
ATOM 941 O O . ARG A 1 112 ? -12.023 20.828 -5.445 1 80.88 112 ARG A O 1
ATOM 948 N N . ASP A 1 113 ? -12.422 18.562 -5.836 1 77.19 113 ASP A N 1
ATOM 949 C CA . ASP A 1 113 ? -11.062 18.391 -6.344 1 77.19 113 ASP A CA 1
ATOM 950 C C . ASP A 1 113 ? -11.055 18.344 -7.871 1 77.19 113 ASP A C 1
ATOM 952 O O . ASP A 1 113 ? -12.039 17.938 -8.492 1 77.19 113 ASP A O 1
ATOM 956 N N . GLU A 1 114 ? -10.227 19.047 -8.523 1 82.94 114 GLU A N 1
ATOM 957 C CA . GLU A 1 114 ? -10.125 19.125 -9.977 1 82.94 114 GLU A CA 1
ATOM 958 C C . GLU A 1 114 ? -9.586 17.828 -10.562 1 82.94 114 GLU A C 1
ATOM 960 O O . GLU A 1 114 ? -9 17.828 -11.656 1 82.94 114 GLU A O 1
ATOM 965 N N . LEU A 1 115 ? -9.781 16.781 -9.797 1 90.12 115 LEU A N 1
ATOM 966 C CA . LEU A 1 115 ? -9.32 15.484 -10.289 1 90.12 115 LEU A CA 1
ATOM 967 C C . LEU A 1 115 ? -10.258 14.953 -11.367 1 90.12 115 LEU A C 1
ATOM 969 O O . LEU A 1 115 ? -11.469 14.852 -11.156 1 90.12 115 LEU A O 1
ATOM 973 N N . GLU A 1 116 ? -9.758 14.703 -12.523 1 92 116 GLU A N 1
ATOM 974 C CA . GLU A 1 116 ? -10.547 14.141 -13.625 1 92 116 GLU A CA 1
ATOM 975 C C . GLU A 1 116 ? -10.867 12.672 -13.375 1 92 116 GLU A C 1
ATOM 977 O O . GLU A 1 116 ? -10.117 11.969 -12.695 1 92 116 GLU A O 1
ATOM 982 N N . GLU A 1 117 ? -11.906 12.234 -13.984 1 90.44 117 GLU A N 1
ATOM 983 C CA . GLU A 1 117 ? -12.383 10.867 -13.797 1 90.44 117 GLU A CA 1
ATOM 984 C C . GLU A 1 117 ? -11.305 9.859 -14.18 1 90.44 117 GLU A C 1
ATOM 986 O O . GLU A 1 117 ? -11.141 8.836 -13.508 1 90.44 117 GLU A O 1
ATOM 991 N N . LYS A 1 118 ? -10.578 10.211 -15.156 1 90 118 LYS A N 1
ATOM 992 C CA . LYS A 1 118 ? -9.562 9.289 -15.664 1 90 118 LYS A CA 1
ATOM 993 C C . LYS A 1 118 ? -8.398 9.172 -14.688 1 90 118 LYS A C 1
ATOM 995 O O . LYS A 1 118 ? -7.621 8.211 -14.75 1 90 118 LYS A O 1
ATOM 1000 N N . ASP A 1 119 ? -8.297 10.203 -13.758 1 95.06 119 ASP A N 1
ATOM 1001 C CA . ASP A 1 119 ? -7.137 10.258 -12.875 1 95.06 119 ASP A CA 1
ATOM 1002 C C . ASP A 1 119 ? -7.469 9.688 -11.5 1 95.06 119 ASP A C 1
ATOM 1004 O O . ASP A 1 119 ? -6.57 9.445 -10.688 1 95.06 119 ASP A O 1
ATOM 1008 N N . VAL A 1 120 ? -8.75 9.383 -11.234 1 94.88 120 VAL A N 1
ATOM 1009 C CA . VAL A 1 120 ? -9.211 8.961 -9.922 1 94.88 120 VAL A CA 1
ATOM 1010 C C . VAL A 1 120 ? -8.547 7.637 -9.539 1 94.88 120 VAL A C 1
ATOM 1012 O O . VAL A 1 120 ? -8.133 7.449 -8.398 1 94.88 120 VAL A O 1
ATOM 1015 N N . GLY A 1 121 ? -8.469 6.746 -10.5 1 96.56 121 GLY A N 1
ATOM 1016 C CA . GLY A 1 121 ? -7.848 5.457 -10.242 1 96.56 121 GLY A CA 1
ATOM 1017 C C . GLY A 1 121 ? -6.375 5.566 -9.891 1 96.56 121 GLY A C 1
ATOM 1018 O O . GLY A 1 121 ? -5.898 4.906 -8.969 1 96.56 121 GLY A O 1
ATOM 1019 N N . ILE A 1 122 ? -5.691 6.43 -10.609 1 97.25 122 ILE A N 1
ATOM 1020 C CA . ILE A 1 122 ? -4.262 6.629 -10.391 1 97.25 122 ILE A CA 1
ATOM 1021 C C . ILE A 1 122 ? -4.043 7.305 -9.039 1 97.25 122 ILE A C 1
ATOM 1023 O O . ILE A 1 122 ? -3.129 6.941 -8.297 1 97.25 122 ILE A O 1
ATOM 1027 N N . ALA A 1 123 ? -4.883 8.234 -8.734 1 97.31 123 ALA A N 1
ATOM 1028 C CA . ALA A 1 123 ? -4.797 8.938 -7.453 1 97.31 123 ALA A CA 1
ATOM 1029 C C . ALA A 1 123 ? -4.953 7.973 -6.285 1 97.31 123 ALA A C 1
ATOM 1031 O O . ALA A 1 123 ? -4.172 8.016 -5.328 1 97.31 123 ALA A O 1
ATOM 1032 N N . ARG A 1 124 ? -5.891 7.082 -6.383 1 97.25 124 ARG A N 1
ATOM 1033 C CA . ARG A 1 124 ? -6.102 6.066 -5.355 1 97.25 124 ARG A CA 1
ATOM 1034 C C . ARG A 1 124 ? -4.879 5.164 -5.215 1 97.25 124 ARG A C 1
ATOM 1036 O O . ARG A 1 124 ? -4.445 4.867 -4.102 1 97.25 124 ARG A O 1
ATOM 1043 N N . ALA A 1 125 ? -4.363 4.746 -6.297 1 97.88 125 ALA A N 1
ATOM 1044 C CA . ALA A 1 125 ? -3.209 3.85 -6.293 1 97.88 125 ALA A CA 1
ATOM 1045 C C . ALA A 1 125 ? -1.994 4.523 -5.664 1 97.88 125 ALA A C 1
ATOM 1047 O O . ALA A 1 125 ? -1.289 3.916 -4.852 1 97.88 125 ALA A O 1
ATOM 1048 N N . ILE A 1 126 ? -1.766 5.797 -5.961 1 97.75 126 ILE A N 1
ATOM 1049 C CA . ILE A 1 126 ? -0.615 6.527 -5.441 1 97.75 126 ILE A CA 1
ATOM 1050 C C . ILE A 1 126 ? -0.771 6.73 -3.936 1 97.75 126 ILE A C 1
ATOM 1052 O O . ILE A 1 126 ? 0.184 6.555 -3.178 1 97.75 126 ILE A O 1
ATOM 1056 N N . ASP A 1 127 ? -1.949 7.043 -3.549 1 97.44 127 ASP A N 1
ATOM 1057 C CA . ASP A 1 127 ? -2.205 7.254 -2.127 1 97.44 127 ASP A CA 1
ATOM 1058 C C . ASP A 1 127 ? -1.909 5.992 -1.322 1 97.44 127 ASP A C 1
ATOM 1060 O O . ASP A 1 127 ? -1.242 6.051 -0.287 1 97.44 127 ASP A O 1
ATOM 1064 N N . ARG A 1 128 ? -2.363 4.926 -1.843 1 96.94 128 ARG A N 1
ATOM 1065 C CA . ARG A 1 128 ? -2.16 3.67 -1.126 1 96.94 128 ARG A CA 1
ATOM 1066 C C . ARG A 1 128 ? -0.696 3.246 -1.169 1 96.94 128 ARG A C 1
ATOM 1068 O 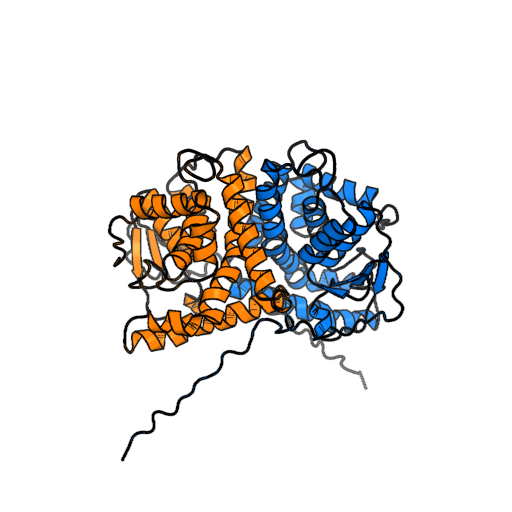O . ARG A 1 128 ? -0.169 2.715 -0.189 1 96.94 128 ARG A O 1
ATOM 1075 N N . MET A 1 129 ? -0.086 3.465 -2.273 1 97.81 129 MET A N 1
ATOM 1076 C CA . MET A 1 129 ? 1.34 3.162 -2.359 1 97.81 129 MET A CA 1
ATOM 1077 C C . MET A 1 129 ? 2.125 3.934 -1.305 1 97.81 129 MET A C 1
ATOM 1079 O O . MET A 1 129 ? 2.934 3.354 -0.578 1 97.81 129 MET A O 1
ATOM 1083 N N . ILE A 1 130 ? 1.816 5.176 -1.199 1 98.06 130 ILE A N 1
ATOM 1084 C CA . ILE A 1 130 ? 2.574 6.039 -0.301 1 98.06 130 ILE A CA 1
ATOM 1085 C C . ILE A 1 130 ? 2.264 5.676 1.149 1 98.06 130 ILE A C 1
ATOM 1087 O O . ILE A 1 130 ? 3.176 5.461 1.951 1 98.06 130 ILE A O 1
ATOM 1091 N N . GLU A 1 131 ? 1.032 5.492 1.427 1 95.56 131 GLU A N 1
ATOM 1092 C CA . GLU A 1 131 ? 0.618 5.328 2.816 1 95.56 131 GLU A CA 1
ATOM 1093 C C . GLU A 1 131 ? 0.906 3.916 3.318 1 95.56 131 GLU A C 1
ATOM 1095 O O . GLU A 1 131 ? 1.124 3.707 4.512 1 95.56 131 GLU A O 1
ATOM 1100 N N . ARG A 1 132 ? 0.97 2.979 2.363 1 93.81 132 ARG A N 1
ATOM 1101 C CA . ARG A 1 132 ? 1.052 1.594 2.818 1 93.81 132 ARG A CA 1
ATOM 1102 C C . ARG A 1 132 ? 2.41 0.987 2.484 1 93.81 132 ARG A C 1
ATOM 1104 O O . ARG A 1 132 ? 2.752 -0.092 2.975 1 93.81 132 ARG A O 1
ATOM 1111 N N . ASN A 1 133 ? 3.156 1.634 1.72 1 94.5 133 ASN A N 1
ATOM 1112 C CA . ASN A 1 133 ? 4.457 1.087 1.352 1 94.5 133 ASN A CA 1
ATOM 1113 C C . ASN A 1 133 ? 5.582 2.082 1.626 1 94.5 133 ASN A C 1
ATOM 1115 O O . ASN A 1 133 ? 6.422 1.852 2.498 1 94.5 133 ASN A O 1
ATOM 1119 N N . THR A 1 134 ? 5.512 3.252 0.958 1 97.38 134 THR A N 1
ATOM 1120 C CA . THR A 1 134 ? 6.555 4.262 1.093 1 97.38 134 THR A CA 1
ATOM 1121 C C . THR A 1 134 ? 6.723 4.676 2.553 1 97.38 134 THR A C 1
ATOM 1123 O O . THR A 1 134 ? 7.848 4.816 3.037 1 97.38 134 THR A O 1
ATOM 1126 N N . HIS A 1 135 ? 5.645 4.762 3.209 1 95.12 135 HIS A N 1
ATOM 1127 C CA . HIS A 1 135 ? 5.617 5.211 4.598 1 95.12 135 HIS A CA 1
ATOM 1128 C C . HIS A 1 135 ? 6.465 4.309 5.484 1 95.12 135 HIS A C 1
ATOM 1130 O O . HIS A 1 135 ? 7.293 4.789 6.258 1 95.12 135 HIS A O 1
ATOM 1136 N N . TYR A 1 136 ? 6.34 3.08 5.34 1 92.38 136 TYR A N 1
ATOM 1137 C CA . TYR A 1 136 ? 7.039 2.154 6.227 1 92.38 136 TYR A CA 1
ATOM 1138 C C . TYR A 1 136 ? 8.516 2.066 5.871 1 92.38 136 TYR A C 1
ATOM 1140 O O . TYR A 1 136 ? 9.359 1.865 6.746 1 92.38 136 TYR A O 1
ATOM 1148 N N . LEU A 1 137 ? 8.797 2.227 4.629 1 94.56 137 LEU A N 1
ATOM 1149 C CA . LEU A 1 137 ? 10.203 2.307 4.246 1 94.56 137 LEU A CA 1
ATOM 1150 C C . LEU A 1 137 ? 10.867 3.529 4.867 1 94.56 137 LEU A C 1
ATOM 1152 O O . LEU A 1 137 ? 11.977 3.432 5.406 1 94.56 137 LEU A O 1
ATOM 115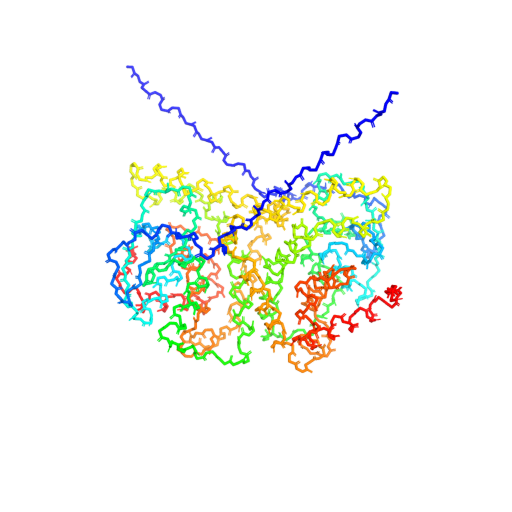6 N N . LEU A 1 138 ? 10.172 4.629 4.828 1 95.12 138 LEU A N 1
ATOM 1157 C CA . LEU A 1 138 ? 10.688 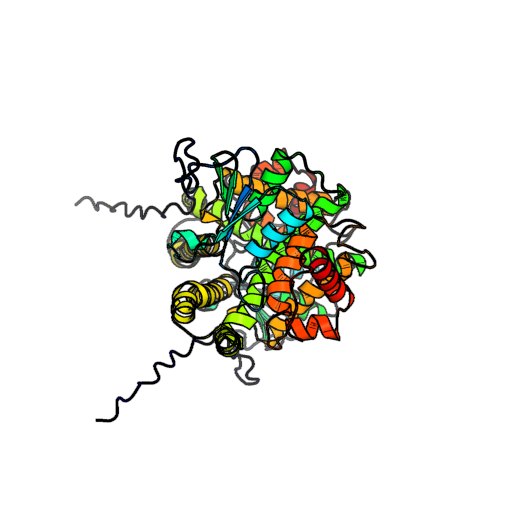5.855 5.43 1 95.12 138 LEU A CA 1
ATOM 1158 C C . LEU A 1 138 ? 10.859 5.691 6.934 1 95.12 138 LEU A C 1
ATOM 1160 O O . LEU A 1 138 ? 11.883 6.105 7.496 1 95.12 138 LEU A O 1
ATOM 1164 N N . LEU A 1 139 ? 9.875 5.055 7.605 1 90.81 139 LEU A N 1
ATOM 1165 C CA . LEU A 1 139 ? 9.945 4.844 9.047 1 90.81 139 LEU A CA 1
ATOM 1166 C C . LEU A 1 139 ? 11.156 3.992 9.414 1 90.81 139 LEU A C 1
ATOM 1168 O O . LEU A 1 139 ? 11.781 4.203 10.453 1 90.81 139 LEU A O 1
ATOM 1172 N N . TYR A 1 140 ? 11.43 3.004 8.586 1 92.44 140 TYR A N 1
ATOM 1173 C CA . TYR A 1 140 ? 12.594 2.164 8.844 1 92.44 140 TYR A CA 1
ATOM 1174 C C . TYR A 1 140 ? 13.867 2.998 8.898 1 92.44 140 TYR A C 1
ATOM 1176 O O . TYR A 1 140 ? 14.656 2.877 9.836 1 92.44 140 TYR A O 1
ATOM 1184 N N . PHE A 1 141 ? 14.047 3.852 7.895 1 93.19 141 PHE A N 1
ATOM 1185 C CA . PHE A 1 141 ? 15.289 4.602 7.781 1 93.19 141 PHE A CA 1
ATOM 1186 C C . PHE A 1 141 ? 15.383 5.668 8.867 1 93.19 141 PHE A C 1
ATOM 1188 O O . PHE A 1 141 ? 16.484 6.039 9.289 1 93.19 141 PHE A O 1
ATOM 1195 N N . ILE A 1 142 ? 14.25 6.062 9.414 1 89.31 142 ILE A N 1
ATOM 1196 C CA . ILE A 1 142 ? 14.25 7.074 10.469 1 89.31 142 ILE A CA 1
ATOM 1197 C C . ILE A 1 142 ? 14.406 6.402 11.828 1 89.31 142 ILE A C 1
ATOM 1199 O O . ILE A 1 142 ? 15.336 6.703 12.578 1 89.31 142 ILE A O 1
ATOM 1203 N N . PHE A 1 143 ? 13.562 5.352 12.141 1 84.38 143 PHE A N 1
ATOM 1204 C CA . PHE A 1 143 ? 13.383 4.906 13.523 1 84.38 143 PHE A CA 1
ATOM 1205 C C . PHE A 1 143 ? 14.188 3.635 13.781 1 84.38 143 PHE A C 1
ATOM 1207 O O . PHE A 1 143 ? 14.281 3.182 14.922 1 84.38 143 PHE A O 1
ATOM 1214 N N . VAL A 1 144 ? 14.672 3.076 12.742 1 86.62 144 VAL A N 1
ATOM 1215 C CA . VAL A 1 144 ? 15.492 1.883 12.945 1 86.62 144 VAL A CA 1
ATOM 1216 C C . VAL A 1 144 ? 16.953 2.186 12.602 1 86.62 144 VAL A C 1
ATOM 1218 O O . VAL A 1 144 ? 17.828 2.088 13.461 1 86.62 144 VAL A O 1
ATOM 1221 N N . GLU A 1 145 ? 17.156 2.721 11.469 1 88.62 145 GLU A N 1
ATOM 1222 C CA . GLU A 1 145 ? 18.531 2.941 11.031 1 88.62 145 GLU A CA 1
ATOM 1223 C C . GLU A 1 145 ? 19.125 4.199 11.664 1 88.62 145 GLU A C 1
ATOM 1225 O O . GLU A 1 145 ? 20.281 4.211 12.062 1 88.62 145 GLU A O 1
ATOM 1230 N N . ASN A 1 146 ? 18.312 5.242 11.75 1 88.12 146 ASN A N 1
ATOM 1231 C CA . ASN A 1 146 ? 18.844 6.531 12.195 1 88.12 146 ASN A CA 1
ATOM 1232 C C . ASN A 1 146 ? 18.172 6.988 13.492 1 88.12 146 ASN A C 1
ATOM 1234 O O . ASN A 1 146 ? 17.984 8.188 13.703 1 88.12 146 ASN A O 1
ATOM 1238 N N . LEU A 1 147 ? 17.891 6.078 14.32 1 82.81 147 LEU A N 1
ATOM 1239 C CA . LEU A 1 147 ? 17.172 6.391 15.555 1 82.81 147 LEU A CA 1
ATOM 1240 C C . LEU A 1 147 ? 17.984 7.344 16.422 1 82.81 147 LEU A C 1
ATOM 1242 O O . LEU A 1 147 ? 17.438 8.305 16.984 1 82.81 147 LEU A O 1
ATOM 1246 N N . SER A 1 148 ? 19.219 7.133 16.531 1 83.69 148 SER A N 1
ATOM 1247 C CA . SER A 1 148 ? 20.078 7.961 17.391 1 83.69 148 SER A CA 1
ATOM 1248 C C . SER A 1 148 ? 20.125 9.398 16.875 1 83.69 148 SER A C 1
ATOM 1250 O O . SER A 1 148 ? 20.078 10.344 17.672 1 83.69 148 SER A O 1
ATOM 1252 N N . LYS A 1 149 ? 20.219 9.5 15.578 1 84.56 149 LYS A N 1
ATOM 1253 C CA . LYS A 1 149 ? 20.234 10.836 14.984 1 84.56 149 LYS A CA 1
ATOM 1254 C C . LYS A 1 149 ? 18.906 11.547 15.18 1 84.56 149 LYS A C 1
ATOM 1256 O O . LYS A 1 149 ? 18.875 12.75 15.453 1 84.56 149 LYS A O 1
ATOM 1261 N N . PHE A 1 150 ? 17.891 10.812 15.07 1 82.75 150 PHE A N 1
ATOM 1262 C CA . PHE A 1 150 ? 16.547 11.367 15.258 1 82.75 150 PHE A CA 1
ATOM 1263 C C . PHE A 1 150 ? 16.359 11.859 16.688 1 82.75 150 PHE A C 1
ATOM 1265 O O . PHE A 1 150 ? 15.852 12.953 16.906 1 82.75 150 PHE A O 1
ATOM 1272 N N . LEU A 1 151 ? 16.828 11.047 17.641 1 77.12 151 LEU A N 1
ATOM 1273 C CA . LEU A 1 151 ? 16.656 11.375 19.047 1 77.12 151 LEU A CA 1
ATOM 1274 C C . LEU A 1 151 ? 17.516 12.586 19.422 1 77.12 151 LEU A C 1
ATOM 1276 O O . LEU A 1 151 ? 17.109 13.383 20.281 1 77.12 151 LEU A O 1
ATOM 1280 N N . ARG A 1 152 ? 18.609 12.68 18.797 1 76.38 152 ARG A N 1
ATOM 1281 C CA . ARG A 1 152 ? 19.5 13.805 19.078 1 76.38 152 ARG A CA 1
ATOM 1282 C C . ARG A 1 152 ? 18.891 15.117 18.609 1 76.38 152 ARG A C 1
ATOM 1284 O O . ARG A 1 152 ? 19.156 16.172 19.172 1 76.38 152 ARG A O 1
ATOM 1291 N N . GLY A 1 153 ? 18.156 14.945 17.562 1 71.06 153 GLY A N 1
ATOM 1292 C CA . GLY A 1 153 ? 17.516 16.141 17.016 1 71.06 153 GLY A CA 1
ATOM 1293 C C . GLY A 1 153 ? 16.328 16.609 17.844 1 71.06 153 GLY A C 1
ATOM 1294 O O . GLY A 1 153 ? 15.867 17.734 17.688 1 71.06 153 GLY A O 1
ATOM 1295 N N . LEU A 1 154 ? 15.859 15.633 18.578 1 65.19 154 LEU A N 1
ATOM 1296 C CA . LEU A 1 154 ? 14.75 16 19.453 1 65.19 154 LEU A CA 1
ATOM 1297 C C . LEU A 1 154 ? 15.25 16.812 20.656 1 65.19 154 LEU A C 1
ATOM 1299 O O . LEU A 1 154 ? 16.359 16.578 21.141 1 65.19 154 LEU A O 1
ATOM 1303 N N . GLU A 1 155 ? 14.711 17.984 20.781 1 57.75 155 GLU A N 1
ATOM 1304 C CA . GLU A 1 155 ? 15.109 18.844 21.875 1 57.75 155 GLU A CA 1
ATOM 1305 C C . GLU A 1 155 ? 15.227 18.062 23.188 1 57.75 155 GLU A C 1
ATOM 1307 O O . GLU A 1 155 ? 14.633 17 23.328 1 57.75 155 GLU A O 1
ATOM 1312 N N . SER A 1 156 ? 15.984 18.562 24.203 1 54.31 156 SER A N 1
ATOM 1313 C CA . SER A 1 156 ? 16.562 18.094 25.453 1 54.31 156 SER A CA 1
ATOM 1314 C C . SER A 1 156 ? 15.547 17.266 26.25 1 54.31 156 SER A C 1
ATOM 1316 O O . SER A 1 156 ? 15.828 16.141 26.656 1 54.31 156 SER A O 1
ATOM 1318 N N . SER A 1 157 ? 14.703 17.812 27.25 1 52.19 157 SER A N 1
ATOM 1319 C CA . SER A 1 157 ? 14.391 17.375 28.609 1 52.19 157 SER A CA 1
ATOM 1320 C C . SER A 1 157 ? 13.375 16.234 28.594 1 52.19 157 SER A C 1
ATOM 1322 O O . SER A 1 157 ? 13.109 15.641 27.547 1 52.19 157 SER A O 1
ATOM 1324 N N . PHE A 1 158 ? 12.398 16.391 29.484 1 45.66 158 PHE A N 1
ATOM 1325 C CA . PHE A 1 158 ? 11.305 15.547 29.953 1 45.66 158 PHE A CA 1
ATOM 1326 C C . PHE A 1 158 ? 10.406 15.148 28.781 1 45.66 158 PHE A C 1
ATOM 1328 O O . PHE A 1 158 ? 9.961 14 28.703 1 45.66 158 PHE A O 1
ATOM 1335 N N . ILE A 1 159 ? 10.375 15.969 27.766 1 51.88 159 ILE A N 1
ATOM 1336 C CA . ILE A 1 159 ? 9.492 15.773 26.625 1 51.88 159 ILE A CA 1
ATOM 1337 C C . ILE A 1 159 ? 10.078 14.711 25.703 1 51.88 159 ILE A C 1
ATOM 1339 O O . ILE A 1 159 ? 9.336 13.914 25.109 1 51.88 159 ILE A O 1
ATOM 1343 N N . LYS A 1 160 ? 11.359 14.602 25.859 1 59.12 160 LYS A N 1
ATOM 1344 C CA . LYS A 1 160 ? 12.062 13.641 25.016 1 59.12 160 LYS A CA 1
ATOM 1345 C C . LYS A 1 160 ? 11.766 12.211 25.453 1 59.12 160 LYS A C 1
ATOM 1347 O O . LYS A 1 160 ? 11.477 11.344 24.625 1 59.12 160 LYS A O 1
ATOM 1352 N N . ARG A 1 161 ? 11.781 12.18 26.828 1 60.25 161 ARG A N 1
ATOM 1353 C CA . ARG A 1 161 ? 11.602 10.828 27.344 1 60.25 161 ARG A CA 1
ATOM 1354 C C . ARG A 1 161 ? 10.203 10.305 27.047 1 60.25 161 ARG A C 1
ATOM 1356 O O . ARG A 1 161 ? 10.031 9.148 26.656 1 60.25 161 ARG A O 1
ATOM 1363 N N . TRP A 1 162 ? 9.289 11.219 27.219 1 60.28 162 TRP A N 1
ATOM 1364 C CA . TRP A 1 162 ? 7.902 10.82 27 1 60.28 162 TRP A CA 1
ATOM 1365 C C . TRP A 1 162 ? 7.637 10.57 25.516 1 60.28 162 TRP A C 1
ATOM 1367 O O . TRP A 1 162 ? 6.977 9.594 25.156 1 60.28 162 TRP A O 1
ATOM 1377 N N . LEU A 1 163 ? 8.281 11.359 24.766 1 64.38 163 LEU A N 1
ATOM 1378 C CA . LEU A 1 163 ? 8.094 11.203 23.328 1 64.38 163 LEU A CA 1
ATOM 1379 C C . LEU A 1 163 ? 8.742 9.914 22.828 1 64.38 163 LEU A C 1
ATOM 1381 O O . LEU A 1 163 ? 8.18 9.219 21.984 1 64.38 163 LEU A O 1
ATOM 1385 N N . VAL A 1 164 ? 9.828 9.703 23.5 1 68.38 164 VAL A N 1
ATOM 1386 C CA . VAL A 1 164 ? 10.578 8.523 23.078 1 68.38 164 VAL A CA 1
ATOM 1387 C C . VAL A 1 164 ? 9.812 7.262 23.453 1 68.38 164 VAL A C 1
ATOM 1389 O O . VAL A 1 164 ? 9.594 6.383 22.625 1 68.38 164 VAL A O 1
ATOM 1392 N N . ARG A 1 165 ? 9.32 7.266 24.656 1 67.75 165 ARG A N 1
ATOM 1393 C CA . ARG A 1 165 ? 8.633 6.07 25.125 1 67.75 165 ARG A CA 1
ATOM 1394 C C . ARG A 1 165 ? 7.234 5.961 24.516 1 67.75 165 ARG A C 1
ATOM 1396 O O . ARG A 1 165 ? 6.77 4.863 24.203 1 67.75 165 ARG A O 1
ATOM 1403 N N . GLY A 1 166 ? 6.715 7.09 24.359 1 68.19 166 GLY A N 1
ATOM 1404 C CA . GLY A 1 166 ? 5.32 7.086 23.953 1 68.19 166 GLY A CA 1
ATOM 1405 C C . GLY A 1 166 ? 5.137 7.066 22.438 1 68.19 166 GLY A C 1
ATOM 1406 O O . GLY A 1 166 ? 4.086 6.648 21.953 1 68.19 166 GLY A O 1
ATOM 1407 N N . THR A 1 167 ? 6.188 7.414 21.734 1 71.06 167 THR A N 1
ATOM 1408 C CA . THR A 1 167 ? 5.984 7.566 20.297 1 71.06 167 THR A CA 1
ATOM 1409 C C . THR A 1 167 ? 7.055 6.809 19.516 1 71.06 167 THR A C 1
ATOM 1411 O O . THR A 1 167 ? 6.742 5.914 18.734 1 71.06 167 THR A O 1
ATOM 1414 N N . ILE A 1 168 ? 8.25 6.992 19.969 1 72.69 168 ILE A N 1
ATOM 1415 C CA . ILE A 1 168 ? 9.352 6.48 19.141 1 72.69 168 ILE A CA 1
ATOM 1416 C C . ILE A 1 168 ? 9.414 4.961 19.266 1 72.69 168 ILE A C 1
ATOM 1418 O O . ILE A 1 168 ? 9.516 4.258 18.266 1 72.69 168 ILE A O 1
ATOM 1422 N N . TYR A 1 169 ? 9.258 4.453 20.484 1 74.38 169 TYR A N 1
ATOM 1423 C CA . TYR A 1 169 ? 9.359 3.012 20.688 1 74.38 169 TYR A CA 1
ATOM 1424 C C . TYR A 1 169 ? 8.203 2.285 20.016 1 74.38 169 TYR A C 1
ATOM 1426 O O . TYR A 1 169 ? 8.406 1.287 19.328 1 74.38 169 TYR A O 1
ATOM 1434 N N . PRO A 1 170 ? 7.074 2.838 20.125 1 74.56 170 PRO A N 1
ATOM 1435 C CA . PRO A 1 170 ? 5.973 2.195 19.406 1 74.56 170 PRO A CA 1
ATOM 1436 C C . PRO A 1 170 ? 6.16 2.213 17.891 1 74.56 170 PRO A C 1
ATOM 1438 O O . PRO A 1 170 ? 5.82 1.241 17.219 1 74.56 170 PRO A O 1
ATOM 1441 N N . PHE A 1 171 ? 6.742 3.238 17.406 1 76.25 171 PHE A N 1
ATOM 1442 C CA . PHE A 1 171 ? 6.98 3.303 15.969 1 76.25 171 PHE A CA 1
ATOM 1443 C C . PHE A 1 171 ? 8.055 2.307 15.555 1 76.25 171 PHE A C 1
ATOM 1445 O O . PHE A 1 171 ? 7.941 1.662 14.508 1 76.25 171 PHE A O 1
ATOM 1452 N N . HIS A 1 172 ? 9.031 2.232 16.422 1 78.62 172 HIS A N 1
ATOM 1453 C CA . HIS A 1 172 ? 10.07 1.24 16.156 1 78.62 172 HIS A CA 1
ATOM 1454 C C . HIS A 1 172 ? 9.484 -0.169 16.125 1 78.62 172 HIS A C 1
ATOM 1456 O O . HIS A 1 172 ? 9.758 -0.935 15.203 1 78.62 172 HIS A O 1
ATOM 1462 N N . SER A 1 173 ? 8.695 -0.483 17.094 1 81.75 173 SER A N 1
ATOM 1463 C CA . SER A 1 173 ? 8.07 -1.802 17.172 1 81.75 173 SER A CA 1
ATOM 1464 C C . SER A 1 173 ? 7.105 -2.033 16.016 1 81.75 173 SER A C 1
ATOM 1466 O O . SER A 1 173 ? 7.004 -3.148 15.5 1 81.75 173 SER A O 1
ATOM 1468 N N . LYS A 1 174 ? 6.48 -0.959 15.625 1 83.12 174 LYS A N 1
ATOM 1469 C CA . LYS A 1 174 ? 5.555 -1.02 14.5 1 83.12 174 LYS A CA 1
ATOM 1470 C C . LYS A 1 174 ? 6.281 -1.396 13.211 1 83.12 174 LYS A C 1
ATOM 1472 O O . LYS A 1 174 ? 5.816 -2.25 12.461 1 83.12 174 LYS A O 1
ATOM 1477 N N . VAL A 1 175 ? 7.395 -0.775 13 1 84.62 175 VAL A N 1
ATOM 1478 C CA . VAL A 1 175 ? 8.172 -1.056 11.797 1 84.62 175 VAL A CA 1
ATOM 1479 C C . VAL A 1 175 ? 8.602 -2.52 11.789 1 84.62 175 VAL A C 1
ATOM 1481 O O . VAL A 1 175 ? 8.484 -3.205 10.773 1 84.62 175 VAL A O 1
ATOM 1484 N N . HIS A 1 176 ? 8.984 -2.939 12.945 1 84.19 176 HIS A N 1
ATOM 1485 C CA . HIS A 1 176 ? 9.422 -4.324 13.055 1 84.19 176 HIS A CA 1
ATOM 1486 C C . HIS A 1 176 ? 8.289 -5.289 12.711 1 84.19 176 HIS A C 1
ATOM 1488 O O . HIS A 1 176 ? 8.469 -6.207 11.906 1 84.19 176 HIS A O 1
ATOM 1494 N N . ARG A 1 177 ? 7.184 -5.043 13.227 1 84.56 177 ARG A N 1
ATOM 1495 C CA . ARG A 1 177 ? 6.039 -5.926 13.023 1 84.56 177 ARG A CA 1
ATOM 1496 C C . ARG A 1 177 ? 5.586 -5.902 11.562 1 84.56 177 ARG A C 1
ATOM 1498 O O . ARG A 1 177 ? 5.348 -6.953 10.969 1 84.56 177 ARG A O 1
ATOM 1505 N N . ILE A 1 178 ? 5.555 -4.727 11.086 1 85.12 178 ILE A N 1
ATOM 1506 C CA . ILE A 1 178 ? 5.086 -4.566 9.711 1 85.12 178 ILE A CA 1
ATOM 1507 C C . ILE A 1 178 ? 6.059 -5.238 8.75 1 85.12 178 ILE A C 1
ATOM 1509 O O . ILE A 1 178 ? 5.645 -5.926 7.816 1 85.12 178 ILE A O 1
ATOM 1513 N N . PHE A 1 179 ? 7.309 -5.113 8.984 1 85.38 179 PHE A N 1
ATOM 1514 C CA . PHE A 1 179 ? 8.32 -5.699 8.109 1 85.38 179 PHE A CA 1
ATOM 1515 C C . PHE A 1 179 ? 8.258 -7.223 8.164 1 85.38 179 PHE A C 1
ATOM 1517 O O . PHE A 1 179 ? 8.398 -7.887 7.133 1 85.38 179 PHE A O 1
ATOM 1524 N N . LEU A 1 180 ? 7.992 -7.699 9.336 1 81.56 180 LEU A N 1
ATOM 1525 C CA . LEU A 1 180 ? 7.855 -9.148 9.477 1 81.56 180 LEU A CA 1
ATOM 1526 C C . LEU A 1 180 ? 6.617 -9.648 8.742 1 81.56 180 LEU A C 1
ATOM 1528 O O . LEU A 1 180 ? 6.691 -10.617 7.988 1 81.56 180 LEU A O 1
ATOM 1532 N N . ASP A 1 181 ? 5.609 -8.945 8.945 1 81.69 181 ASP A N 1
ATOM 1533 C CA . ASP A 1 181 ? 4.332 -9.398 8.398 1 81.69 181 ASP A CA 1
ATOM 1534 C C . ASP A 1 181 ? 4.297 -9.234 6.883 1 81.69 181 ASP A C 1
ATOM 1536 O O . ASP A 1 181 ? 3.66 -10.023 6.184 1 81.69 181 ASP A O 1
ATOM 1540 N N . MET A 1 182 ? 5.059 -8.297 6.414 1 79.94 182 MET A N 1
ATOM 1541 C CA . MET A 1 182 ? 5.062 -8.055 4.977 1 79.94 182 MET A CA 1
ATOM 1542 C C . MET A 1 182 ? 6.184 -8.828 4.293 1 79.94 182 MET A C 1
ATOM 1544 O O . MET A 1 182 ? 6.266 -8.859 3.064 1 79.94 182 MET A O 1
ATOM 1548 N N . GLY A 1 183 ? 7.047 -9.445 5.055 1 77.12 183 GLY A N 1
ATOM 1549 C CA . GLY A 1 183 ? 8.148 -10.234 4.52 1 77.12 183 GLY A CA 1
ATOM 1550 C C . GLY A 1 183 ? 9.32 -9.391 4.059 1 77.12 183 GLY A C 1
ATOM 1551 O O . GLY A 1 183 ? 10.148 -9.852 3.275 1 77.12 183 GLY A O 1
ATOM 1552 N N . ILE A 1 184 ? 9.367 -8.172 4.449 1 82.62 184 ILE A N 1
ATOM 1553 C CA . ILE A 1 184 ? 10.406 -7.242 4.02 1 82.62 184 ILE A CA 1
ATOM 1554 C C . ILE A 1 184 ? 11.688 -7.484 4.82 1 82.62 184 ILE A C 1
ATOM 1556 O O . ILE A 1 184 ? 12.773 -7.09 4.398 1 82.62 184 ILE A O 1
ATOM 1560 N N . ASN A 1 185 ? 11.508 -8.117 5.957 1 78.69 185 ASN A N 1
ATOM 1561 C CA . ASN A 1 185 ? 12.664 -8.383 6.809 1 78.69 185 ASN A CA 1
ATOM 1562 C C . ASN A 1 185 ? 13.672 -9.289 6.117 1 78.69 185 ASN A C 1
ATOM 1564 O O . ASN A 1 185 ? 14.828 -9.375 6.539 1 78.69 185 ASN A O 1
ATOM 1568 N N . LYS A 1 186 ? 13.25 -9.938 5.051 1 76.81 186 LYS A N 1
ATOM 1569 C CA . LYS A 1 186 ? 14.125 -10.828 4.297 1 76.81 186 LYS A CA 1
ATOM 1570 C C . LYS A 1 186 ? 14.93 -10.055 3.256 1 76.81 186 LYS A C 1
ATOM 1572 O O . LYS A 1 186 ? 15.828 -10.617 2.619 1 76.81 186 LYS A O 1
ATOM 1577 N N . CYS A 1 187 ? 14.641 -8.859 3.137 1 82 187 CYS A N 1
ATOM 1578 C CA . CYS A 1 187 ? 15.305 -8.023 2.139 1 82 187 CYS A CA 1
ATOM 1579 C C . CYS A 1 187 ? 16.531 -7.332 2.73 1 82 187 CYS A C 1
ATOM 1581 O O . CYS A 1 187 ? 16.641 -7.195 3.949 1 82 187 CYS A O 1
ATOM 1583 N N . SER A 1 188 ? 17.406 -6.988 1.907 1 86.62 188 SER A N 1
ATOM 1584 C CA . SER A 1 188 ? 18.594 -6.227 2.311 1 86.62 188 SER A CA 1
ATOM 1585 C C . SER A 1 188 ? 18.281 -4.734 2.377 1 86.62 188 SER A C 1
ATOM 1587 O O . SER A 1 188 ? 17.25 -4.285 1.883 1 86.62 188 SER A O 1
ATOM 1589 N N . ARG A 1 189 ? 19.234 -4.043 3.037 1 91.31 189 ARG A N 1
ATOM 1590 C CA . ARG A 1 189 ? 19.125 -2.586 3.057 1 91.31 189 ARG A CA 1
ATOM 1591 C C . ARG A 1 189 ? 19.047 -2.023 1.642 1 91.31 189 ARG A C 1
ATOM 1593 O O . ARG A 1 189 ? 18.266 -1.108 1.37 1 91.31 189 ARG A O 1
ATOM 1600 N N . ASN A 1 190 ? 19.922 -2.592 0.76 1 92.44 190 ASN A N 1
ATOM 1601 C CA . ASN A 1 190 ? 19.938 -2.129 -0.623 1 92.44 190 ASN A CA 1
ATOM 1602 C C . ASN A 1 190 ? 18.609 -2.424 -1.329 1 92.44 190 ASN A C 1
ATOM 1604 O O . ASN A 1 190 ? 18.172 -1.643 -2.17 1 92.44 190 ASN A O 1
ATOM 1608 N N . ASP A 1 191 ? 17.969 -3.52 -0.931 1 89 191 ASP A N 1
ATOM 1609 C CA . ASP A 1 191 ? 16.656 -3.826 -1.468 1 89 191 ASP A CA 1
ATOM 1610 C C . ASP A 1 191 ? 15.633 -2.771 -1.045 1 89 191 ASP A C 1
ATOM 1612 O O . ASP A 1 191 ? 14.797 -2.348 -1.851 1 89 191 ASP A O 1
ATOM 1616 N N . LEU A 1 192 ? 15.75 -2.324 0.2 1 93.44 192 LEU A N 1
ATOM 1617 C CA . LEU A 1 192 ? 14.828 -1.324 0.714 1 93.44 192 LEU A CA 1
ATOM 1618 C C . LEU A 1 192 ? 15.008 0.006 -0.008 1 93.44 192 LEU A C 1
ATOM 1620 O O . LEU A 1 192 ? 14.023 0.666 -0.357 1 93.44 192 LEU A O 1
ATOM 1624 N N . ILE A 1 193 ? 16.266 0.318 -0.229 1 96 193 ILE A N 1
ATOM 1625 C CA . ILE A 1 193 ? 16.562 1.55 -0.954 1 96 193 ILE A CA 1
ATOM 1626 C C . ILE A 1 193 ? 16.016 1.454 -2.377 1 96 193 ILE A C 1
ATOM 1628 O O . ILE A 1 193 ? 15.438 2.416 -2.895 1 96 193 ILE A O 1
ATOM 1632 N N . GLY A 1 194 ? 16.188 0.276 -2.941 1 94.94 194 GLY A N 1
ATOM 1633 C CA . GLY A 1 194 ? 15.633 0.046 -4.266 1 94.94 194 GLY A CA 1
ATOM 1634 C C . GLY A 1 194 ? 14.117 0.178 -4.316 1 94.94 194 GLY A C 1
ATOM 1635 O O . GLY A 1 194 ? 13.57 0.735 -5.266 1 94.94 194 GLY A O 1
ATOM 1636 N N . MET A 1 195 ? 13.477 -0.3 -3.312 1 94.31 195 MET A N 1
ATOM 1637 C CA . MET A 1 195 ? 12.023 -0.189 -3.232 1 94.31 195 MET A CA 1
ATOM 1638 C C . MET A 1 195 ? 11.594 1.27 -3.105 1 94.31 195 MET A C 1
ATOM 1640 O O . MET A 1 195 ? 10.648 1.702 -3.766 1 94.31 195 MET A O 1
ATOM 1644 N N . LEU A 1 196 ? 12.305 1.981 -2.227 1 97.44 196 LEU A N 1
ATOM 1645 C CA . LEU A 1 196 ? 12.016 3.398 -2.037 1 97.44 196 LEU A CA 1
ATOM 1646 C C . LEU A 1 196 ? 12.234 4.176 -3.33 1 97.44 196 LEU A C 1
ATOM 1648 O O . LEU A 1 196 ? 11.414 5.023 -3.695 1 97.44 196 LEU A O 1
ATOM 1652 N N . LEU A 1 197 ? 13.289 3.836 -4.051 1 97.62 197 LEU A N 1
ATOM 1653 C CA . LEU A 1 197 ? 13.609 4.469 -5.324 1 97.62 197 LEU A CA 1
ATOM 1654 C C . LEU A 1 197 ? 12.5 4.242 -6.344 1 97.62 197 LEU A C 1
ATOM 1656 O O . LEU A 1 197 ? 12.125 5.156 -7.078 1 97.62 197 LEU A O 1
ATOM 1660 N N . LYS A 1 198 ? 11.969 3.076 -6.359 1 96.69 198 LYS A N 1
ATOM 1661 C CA . LYS A 1 198 ? 10.898 2.748 -7.293 1 96.69 198 LYS A CA 1
ATOM 1662 C C . LYS A 1 198 ? 9.633 3.547 -6.98 1 96.69 198 LYS A C 1
ATOM 1664 O O . LYS A 1 198 ? 8.922 3.963 -7.895 1 96.69 198 LYS A O 1
ATOM 1669 N N . ASP A 1 199 ? 9.359 3.736 -5.691 1 98.19 199 ASP A N 1
ATOM 1670 C CA . ASP A 1 199 ? 8.195 4.531 -5.312 1 98.19 199 ASP A CA 1
ATOM 1671 C C . ASP A 1 199 ? 8.352 5.984 -5.75 1 98.19 199 ASP A C 1
ATOM 1673 O O . ASP A 1 199 ? 7.418 6.582 -6.289 1 98.19 199 ASP A O 1
ATOM 1677 N N . ILE A 1 200 ? 9.555 6.562 -5.547 1 98.62 200 ILE A N 1
ATOM 1678 C CA . ILE A 1 200 ? 9.797 7.953 -5.906 1 98.62 200 ILE A CA 1
ATOM 1679 C C . ILE A 1 200 ? 9.805 8.102 -7.426 1 98.62 200 ILE A C 1
ATOM 1681 O O . ILE A 1 200 ? 9.281 9.078 -7.961 1 98.62 200 ILE A O 1
ATOM 1685 N N . ALA A 1 201 ? 10.367 7.109 -8.094 1 98.19 201 ALA A N 1
ATOM 1686 C CA . ALA A 1 201 ? 10.344 7.113 -9.555 1 98.19 201 ALA A CA 1
ATOM 1687 C C . ALA A 1 201 ? 8.914 7.117 -10.078 1 98.19 201 ALA A C 1
ATOM 1689 O O . ALA A 1 201 ? 8.602 7.797 -11.062 1 98.19 201 ALA A O 1
ATOM 1690 N N . ALA A 1 202 ? 8.086 6.363 -9.43 1 98.25 202 ALA A N 1
ATOM 1691 C CA . ALA A 1 202 ? 6.684 6.32 -9.828 1 98.25 202 ALA A CA 1
ATOM 1692 C C . ALA A 1 202 ? 6.035 7.695 -9.695 1 98.25 202 ALA A C 1
ATOM 1694 O O . ALA A 1 202 ? 5.34 8.148 -10.609 1 98.25 202 ALA A O 1
ATOM 1695 N N . ILE A 1 203 ? 6.277 8.367 -8.578 1 98.56 203 ILE A N 1
ATOM 1696 C CA . ILE A 1 203 ? 5.742 9.711 -8.352 1 98.56 203 ILE A CA 1
ATOM 1697 C C . ILE A 1 203 ? 6.258 10.656 -9.43 1 98.56 203 ILE A C 1
ATOM 1699 O O . ILE A 1 203 ? 5.496 11.453 -9.984 1 98.56 203 ILE A O 1
ATOM 1703 N N . ASP A 1 204 ? 7.523 10.492 -9.758 1 98.5 204 ASP A N 1
ATOM 1704 C CA . ASP A 1 204 ? 8.164 11.359 -10.742 1 98.5 204 ASP A CA 1
ATOM 1705 C C . ASP A 1 204 ? 7.535 11.188 -12.117 1 98.5 204 ASP A C 1
ATOM 1707 O O . ASP A 1 204 ? 7.262 12.172 -12.805 1 98.5 204 ASP A O 1
ATOM 1711 N N . ILE A 1 205 ? 7.324 9.992 -12.5 1 97.56 205 ILE A N 1
ATOM 1712 C CA . ILE A 1 205 ? 6.766 9.688 -13.812 1 97.56 205 ILE A CA 1
ATOM 1713 C C . ILE A 1 205 ? 5.336 10.219 -13.898 1 97.56 205 ILE A C 1
ATOM 1715 O O . ILE A 1 205 ? 4.953 10.836 -14.891 1 97.56 205 ILE A O 1
ATOM 1719 N N . ILE A 1 206 ? 4.562 10.07 -12.875 1 97.06 206 ILE A N 1
ATOM 1720 C CA . ILE A 1 206 ? 3.176 10.523 -12.852 1 97.06 206 ILE A CA 1
ATOM 1721 C C . ILE A 1 206 ? 3.125 12.047 -12.828 1 97.06 206 ILE A C 1
ATOM 1723 O O . ILE A 1 206 ? 2.266 12.656 -13.469 1 97.06 206 ILE A O 1
ATOM 1727 N N . LEU A 1 207 ? 4.031 12.648 -12.078 1 97.62 207 LEU A N 1
ATOM 1728 C CA . LEU A 1 207 ? 4.121 14.102 -12.008 1 97.62 207 LEU A CA 1
ATOM 1729 C C . LEU A 1 207 ? 4.461 14.688 -13.375 1 97.62 207 LEU A C 1
ATOM 1731 O O . LEU A 1 207 ? 3.805 15.625 -13.836 1 97.62 207 LEU A O 1
ATOM 1735 N N . GLY A 1 208 ? 5.434 14.102 -14.031 1 95.94 208 GLY A N 1
ATOM 1736 C CA . GLY A 1 208 ? 5.871 14.656 -15.305 1 95.94 208 GLY A CA 1
ATOM 1737 C C . GLY A 1 208 ? 6.242 16.125 -15.219 1 95.94 208 GLY A C 1
ATOM 1738 O O . GLY A 1 208 ? 6.945 16.547 -14.297 1 95.94 208 GLY A O 1
ATOM 1739 N N . ASP A 1 209 ? 5.691 16.844 -16.141 1 95.19 209 ASP A N 1
ATOM 1740 C CA . ASP A 1 209 ? 6.023 18.266 -16.188 1 95.19 209 ASP A CA 1
ATOM 1741 C C . ASP A 1 209 ? 4.938 19.109 -15.523 1 95.19 209 ASP A C 1
ATOM 1743 O O . ASP A 1 209 ? 4.965 20.328 -15.602 1 95.19 209 ASP A O 1
ATOM 1747 N N . LYS A 1 210 ? 4.082 18.484 -14.867 1 96 210 LYS A N 1
ATOM 1748 C CA . LYS A 1 210 ? 2.975 19.188 -14.227 1 96 210 LYS A CA 1
ATOM 1749 C C . LYS A 1 210 ? 3.426 19.844 -12.93 1 96 210 LYS A C 1
ATOM 1751 O O . LYS A 1 210 ? 4.398 19.406 -12.312 1 96 210 LYS A O 1
ATOM 1756 N N . LYS A 1 211 ? 2.717 20.828 -12.539 1 96.75 211 LYS A N 1
ATOM 1757 C CA . LYS A 1 211 ? 3.002 21.531 -11.289 1 96.75 211 LYS A CA 1
ATOM 1758 C C . LYS A 1 211 ? 2.668 20.656 -10.086 1 96.75 211 LYS A C 1
ATOM 1760 O O . LYS A 1 211 ? 3.393 20.656 -9.086 1 96.75 211 LYS A O 1
ATOM 1765 N N . PHE A 1 212 ? 1.563 20.016 -10.188 1 97.56 212 PHE A N 1
ATOM 1766 C CA . PHE A 1 212 ? 1.113 19.031 -9.211 1 97.56 212 PHE A CA 1
ATOM 1767 C C . PHE A 1 212 ? 0.794 17.703 -9.883 1 97.56 212 PHE A C 1
ATOM 1769 O O . PHE A 1 212 ? 0.814 17.594 -11.117 1 97.56 212 PHE A O 1
ATOM 1776 N N . LEU A 1 213 ? 0.524 16.656 -9.195 1 97.06 213 LEU A N 1
ATOM 1777 C CA . LEU A 1 213 ? 0.435 15.297 -9.711 1 97.06 213 LEU A CA 1
ATOM 1778 C C . LEU A 1 213 ? -0.553 15.219 -10.875 1 97.06 213 LEU A C 1
ATOM 1780 O O . LEU A 1 213 ? -0.327 14.484 -11.836 1 97.06 213 LEU A O 1
ATOM 1784 N N . PHE A 1 214 ? -1.646 16 -10.766 1 96.56 214 PHE A N 1
ATOM 1785 C CA . PHE A 1 214 ? -2.688 15.82 -11.773 1 96.56 214 PHE A CA 1
ATOM 1786 C C . PHE A 1 214 ? -3.047 17.141 -12.43 1 96.56 214 PHE A C 1
ATOM 1788 O O . PHE A 1 214 ? -4.152 17.312 -12.953 1 96.56 214 PHE A O 1
ATOM 1795 N N . GLY A 1 215 ? -2.104 18.172 -12.32 1 94.81 215 GLY A N 1
ATOM 1796 C CA . GLY A 1 215 ? -2.373 19.406 -13.031 1 94.81 215 GLY A CA 1
ATOM 1797 C C . GLY A 1 215 ? -1.832 20.641 -12.32 1 94.81 215 GLY A C 1
ATOM 1798 O O . GLY A 1 215 ? -0.776 20.578 -11.688 1 94.81 215 GLY A O 1
ATOM 1799 N N . VAL A 1 216 ? -2.553 21.672 -12.461 1 94.75 216 VAL A N 1
ATOM 1800 C CA . VAL A 1 216 ? -2.045 22.969 -12.039 1 94.75 216 VAL A CA 1
ATOM 1801 C C . VAL A 1 216 ? -2.438 23.234 -10.586 1 94.75 216 VAL A C 1
ATOM 1803 O O . VAL A 1 216 ? -1.822 24.062 -9.906 1 94.75 216 VAL A O 1
ATOM 1806 N N . LYS A 1 217 ? -3.428 22.5 -10.133 1 94.5 217 LYS A N 1
ATOM 1807 C CA . LYS A 1 217 ? -3.861 22.609 -8.742 1 94.5 217 LYS A CA 1
ATOM 1808 C C . LYS A 1 217 ? -3.6 21.328 -7.973 1 94.5 217 LYS A C 1
ATOM 1810 O O . LYS A 1 217 ? -3.695 20.234 -8.539 1 94.5 217 LYS A O 1
ATOM 1815 N N . PRO A 1 218 ? -3.322 21.5 -6.68 1 95.88 218 PRO A N 1
ATOM 1816 C CA . PRO A 1 218 ? -3.072 20.281 -5.902 1 95.88 218 PRO A CA 1
ATOM 1817 C C . PRO A 1 218 ? -4.336 19.453 -5.668 1 95.88 218 PRO A C 1
ATOM 1819 O O . PRO A 1 218 ? -5.418 20.031 -5.484 1 95.88 218 PRO A O 1
ATOM 1822 N N . THR A 1 219 ? -4.184 18.203 -5.723 1 95.44 219 THR A N 1
ATOM 1823 C CA . THR A 1 219 ? -5.223 17.25 -5.344 1 95.44 219 THR A CA 1
ATOM 1824 C C . THR A 1 219 ? -4.887 16.578 -4.016 1 95.44 219 THR A C 1
ATOM 1826 O O . THR A 1 219 ? -3.811 16.797 -3.457 1 95.44 219 THR A O 1
ATOM 1829 N N . MET A 1 220 ? -5.785 15.781 -3.492 1 95.06 220 MET A N 1
ATOM 1830 C CA . MET A 1 220 ? -5.566 15.109 -2.215 1 95.06 220 MET A CA 1
ATOM 1831 C C . MET A 1 220 ? -4.266 14.312 -2.234 1 95.06 220 MET A C 1
ATOM 1833 O O . MET A 1 220 ? -3.564 14.242 -1.224 1 95.06 220 MET A O 1
ATOM 1837 N N . SER A 1 221 ? -3.943 13.789 -3.373 1 96.88 221 SER A N 1
ATOM 1838 C CA . SER A 1 221 ? -2.756 12.953 -3.494 1 96.88 221 SER A CA 1
ATOM 1839 C C . SER A 1 221 ? -1.48 13.766 -3.318 1 96.88 221 SER A C 1
ATOM 1841 O O . SER A 1 221 ? -0.471 13.258 -2.832 1 96.88 221 SER A O 1
ATOM 1843 N N . ASP A 1 222 ? -1.518 15.031 -3.723 1 97.94 222 ASP A N 1
ATOM 1844 C CA . ASP A 1 222 ? -0.357 15.891 -3.523 1 97.94 222 ASP A CA 1
ATOM 1845 C C . ASP A 1 222 ? -0.062 16.078 -2.039 1 97.94 222 ASP A C 1
ATOM 1847 O O . ASP A 1 222 ? 1.101 16.156 -1.635 1 97.94 222 ASP A O 1
ATOM 1851 N N . PHE A 1 223 ? -1.109 16.141 -1.257 1 97.56 223 PHE A N 1
ATOM 1852 C CA . PHE A 1 223 ? -0.939 16.297 0.182 1 97.56 223 PHE A CA 1
ATOM 1853 C C . PHE A 1 223 ? -0.43 15.008 0.817 1 97.56 223 PHE A C 1
ATOM 1855 O O . PHE A 1 223 ? 0.32 15.047 1.795 1 97.56 223 PHE A O 1
ATOM 1862 N N . THR A 1 224 ? -0.853 13.891 0.234 1 97.94 224 THR A N 1
ATOM 1863 C CA . THR A 1 224 ? -0.305 12.609 0.679 1 97.94 224 THR A CA 1
ATOM 1864 C C . THR A 1 224 ? 1.193 12.539 0.397 1 97.94 224 THR A C 1
ATOM 1866 O O . THR A 1 224 ? 1.979 12.188 1.278 1 97.94 224 THR A O 1
ATOM 1869 N N . VAL A 1 225 ? 1.574 12.93 -0.815 1 98.38 225 VAL A N 1
ATOM 1870 C CA . VAL A 1 225 ? 2.98 12.93 -1.202 1 98.38 225 VAL A CA 1
ATOM 1871 C C . VAL A 1 225 ? 3.768 13.875 -0.3 1 98.38 225 VAL A C 1
ATOM 1873 O O . VAL A 1 225 ? 4.797 13.492 0.262 1 98.38 225 VAL A O 1
ATOM 1876 N N . PHE A 1 226 ? 3.256 15.086 -0.153 1 97.5 226 PHE A N 1
ATOM 1877 C CA . PHE A 1 226 ? 3.938 16.109 0.628 1 97.5 226 PHE A CA 1
ATOM 1878 C C . PHE A 1 226 ? 4.066 15.688 2.086 1 97.5 226 PHE A C 1
ATOM 1880 O O . PHE A 1 226 ? 5.156 15.734 2.656 1 97.5 226 PHE A O 1
ATOM 1887 N N . GLY A 1 227 ? 2.996 15.242 2.682 1 95.94 227 GLY A N 1
ATOM 1888 C CA . GLY A 1 227 ? 3.006 14.859 4.086 1 95.94 227 GLY A CA 1
ATOM 1889 C C . GLY A 1 227 ? 4.023 13.781 4.402 1 95.94 227 GLY A C 1
ATOM 1890 O O . GLY A 1 227 ? 4.746 13.875 5.395 1 95.94 227 GLY A O 1
ATOM 1891 N N . HIS A 1 228 ? 4.141 12.82 3.576 1 96.56 228 HIS A N 1
ATOM 1892 C CA . HIS A 1 228 ? 4.988 11.672 3.863 1 96.56 228 HIS A CA 1
ATOM 1893 C C . HIS A 1 228 ? 6.441 11.945 3.5 1 96.56 228 HIS A C 1
ATOM 1895 O O . HIS A 1 228 ? 7.352 11.617 4.262 1 96.56 228 HIS A O 1
ATOM 1901 N N . LEU A 1 229 ? 6.68 12.625 2.395 1 97.12 229 LEU A N 1
ATOM 1902 C CA . LEU A 1 229 ? 8.062 12.859 1.981 1 97.12 229 LEU A CA 1
ATOM 1903 C C . LEU A 1 229 ? 8.68 14 2.77 1 97.12 229 LEU A C 1
ATOM 1905 O O . LEU A 1 229 ? 9.859 13.945 3.131 1 97.12 229 LEU A O 1
ATOM 1909 N N . ALA A 1 230 ? 7.902 15.031 3.057 1 94.12 230 ALA A N 1
ATOM 1910 C CA . ALA A 1 230 ? 8.422 16.203 3.748 1 94.12 230 ALA A CA 1
ATOM 1911 C C . ALA A 1 230 ? 8.836 15.859 5.176 1 94.12 230 ALA A C 1
ATOM 1913 O O . ALA A 1 230 ? 9.852 16.359 5.672 1 94.12 230 ALA A O 1
ATOM 1914 N N . THR A 1 231 ? 8.047 15.008 5.863 1 89.94 231 THR A N 1
ATOM 1915 C CA . THR A 1 231 ? 8.328 14.633 7.246 1 89.94 231 THR A CA 1
ATOM 1916 C C . THR A 1 231 ? 9.672 13.906 7.344 1 89.94 231 THR A C 1
ATOM 1918 O O . THR A 1 231 ? 10.312 13.914 8.398 1 89.94 231 THR A O 1
ATOM 1921 N N . SER A 1 232 ? 10.094 13.344 6.258 1 91.75 232 SER A N 1
ATOM 1922 C CA . SER A 1 232 ? 11.359 12.609 6.238 1 91.75 232 SER A CA 1
ATOM 1923 C C . SER A 1 232 ? 12.477 13.453 5.625 1 91.75 232 SER A C 1
ATOM 1925 O O . SER A 1 232 ? 13.594 13.492 6.148 1 91.75 232 SER A O 1
ATOM 1927 N N . TYR A 1 233 ? 12.141 14.156 4.605 1 93.25 233 TYR A N 1
ATOM 1928 C CA . TYR A 1 233 ? 13.133 14.883 3.824 1 93.25 233 TYR A CA 1
ATOM 1929 C C . TYR A 1 233 ? 13.727 16.031 4.633 1 93.25 233 TYR A C 1
ATOM 1931 O O . TYR A 1 233 ? 14.922 16.328 4.523 1 93.25 233 TYR A O 1
ATOM 1939 N N . TYR A 1 234 ? 12.977 16.641 5.492 1 90.19 234 TYR A N 1
ATOM 1940 C CA . TYR A 1 234 ? 13.406 17.859 6.152 1 90.19 234 TYR A CA 1
ATOM 1941 C C . TYR A 1 234 ? 13.992 17.562 7.531 1 90.19 234 TYR A C 1
ATOM 1943 O O . TYR A 1 234 ? 14.273 18.484 8.305 1 90.19 234 TYR A O 1
ATOM 1951 N N . LEU A 1 235 ? 14.148 16.328 7.855 1 87.31 235 LEU A N 1
ATOM 1952 C CA . LEU A 1 235 ? 14.844 15.984 9.094 1 87.31 235 LEU A CA 1
ATOM 1953 C C . LEU A 1 235 ? 16.297 16.438 9.039 1 87.31 235 LEU A C 1
ATOM 1955 O O . LEU A 1 235 ? 16.906 16.469 7.961 1 87.31 235 LEU A O 1
ATOM 1959 N N . PRO A 1 236 ? 16.906 16.672 10.203 1 85.5 236 PRO A N 1
ATOM 1960 C CA . PRO A 1 236 ? 18.234 17.297 10.234 1 85.5 236 PRO A CA 1
ATOM 1961 C C . PRO A 1 236 ? 19.359 16.281 10.062 1 85.5 236 PRO A C 1
ATOM 1963 O O . PRO A 1 236 ? 20.359 16.328 10.789 1 85.5 236 PRO A O 1
ATOM 1966 N N . PHE A 1 237 ? 19.188 15.281 9.312 1 88.25 237 PHE A N 1
ATOM 1967 C CA . PHE A 1 237 ? 20.234 14.328 8.969 1 88.25 237 PHE A CA 1
ATOM 1968 C C . PHE A 1 237 ? 19.953 13.703 7.602 1 88.25 237 PHE A C 1
ATOM 1970 O O . PHE A 1 237 ? 18.812 13.617 7.172 1 88.25 237 PHE A O 1
ATOM 1977 N N . ARG A 1 238 ? 21.031 13.305 6.988 1 91.19 238 ARG A N 1
ATOM 1978 C CA . ARG A 1 238 ? 20.875 12.703 5.668 1 91.19 238 ARG A CA 1
ATOM 1979 C C . ARG A 1 238 ? 20.453 11.242 5.77 1 91.19 238 ARG A C 1
ATOM 1981 O O . ARG A 1 238 ? 20.891 10.523 6.672 1 91.19 238 ARG A O 1
ATOM 1988 N N . GLN A 1 239 ? 19.656 10.852 4.934 1 94.44 239 GLN A N 1
ATOM 1989 C CA . GLN A 1 239 ? 19.156 9.492 4.785 1 94.44 239 GLN A CA 1
ATOM 1990 C C . GLN A 1 239 ? 18.828 9.18 3.33 1 94.44 239 GLN A C 1
ATOM 1992 O O . GLN A 1 239 ? 18.875 10.062 2.473 1 94.44 239 GLN A O 1
ATOM 1997 N N . PRO A 1 240 ? 18.484 7.957 2.969 1 96.25 240 PRO A N 1
ATOM 1998 C CA . PRO A 1 240 ? 18.312 7.562 1.568 1 96.25 240 PRO A CA 1
ATOM 1999 C C . PRO A 1 240 ? 17.328 8.453 0.827 1 96.25 240 PRO A C 1
ATOM 2001 O O . PRO A 1 240 ? 17.562 8.82 -0.325 1 96.25 240 PRO A O 1
ATOM 2004 N N . ILE A 1 241 ? 16.281 8.906 1.492 1 97.44 241 ILE A N 1
ATOM 2005 C CA . ILE A 1 241 ? 15.281 9.719 0.813 1 97.44 241 ILE A CA 1
ATOM 2006 C C . ILE A 1 241 ? 15.875 11.078 0.46 1 97.44 241 ILE A C 1
ATOM 2008 O O . ILE A 1 241 ? 15.555 11.648 -0.586 1 97.44 241 ILE A O 1
ATOM 2012 N N . THR A 1 242 ? 16.766 11.586 1.306 1 96.75 242 THR A N 1
ATOM 2013 C CA . THR A 1 242 ? 17.438 12.852 1.025 1 96.75 242 THR A CA 1
ATOM 2014 C C . THR A 1 242 ? 18.281 12.75 -0.241 1 96.75 242 THR A C 1
ATOM 2016 O O . THR A 1 242 ? 18.172 13.594 -1.133 1 96.75 242 THR A O 1
ATOM 2019 N N . ASP A 1 243 ? 18.969 11.68 -0.305 1 97 243 ASP A N 1
ATOM 2020 C CA . ASP A 1 243 ? 19.844 11.461 -1.455 1 97 243 ASP A CA 1
ATOM 2021 C C . ASP A 1 243 ? 19.031 11.242 -2.727 1 97 243 ASP A C 1
ATOM 2023 O O . ASP A 1 243 ? 19.375 11.766 -3.789 1 97 243 ASP A O 1
ATOM 2027 N N . ILE A 1 244 ? 18 10.516 -2.598 1 98 244 ILE A N 1
ATOM 2028 C CA . ILE A 1 244 ? 17.156 10.195 -3.744 1 98 244 ILE A CA 1
ATOM 2029 C C . ILE A 1 244 ? 16.531 11.469 -4.309 1 98 244 ILE A C 1
ATOM 2031 O O . ILE A 1 244 ? 16.578 11.711 -5.516 1 98 244 ILE A O 1
ATOM 2035 N N . LEU A 1 245 ? 15.992 12.328 -3.443 1 97.88 245 LEU A N 1
ATOM 2036 C CA . LEU A 1 245 ? 15.305 13.531 -3.891 1 97.88 245 LEU A CA 1
ATOM 2037 C C . LEU A 1 245 ? 16.312 14.578 -4.379 1 97.88 245 LEU A C 1
ATOM 2039 O O . LEU A 1 245 ? 16.062 15.25 -5.383 1 97.88 245 LEU A O 1
ATOM 2043 N N . ASP A 1 246 ? 17.438 14.695 -3.781 1 97.25 246 ASP A N 1
ATOM 2044 C CA . ASP A 1 246 ? 18.422 15.711 -4.129 1 97.25 246 ASP A CA 1
ATOM 2045 C C . ASP A 1 246 ? 19.156 15.344 -5.418 1 97.25 246 ASP A C 1
ATOM 2047 O O . ASP A 1 246 ? 19.438 16.219 -6.242 1 97.25 246 ASP A O 1
ATOM 2051 N N . ASP A 1 247 ? 19.391 14.086 -5.617 1 96.94 247 ASP A N 1
ATOM 2052 C CA . ASP A 1 247 ? 20.344 13.711 -6.656 1 96.94 247 ASP A CA 1
ATOM 2053 C C . ASP A 1 247 ? 19.641 13.102 -7.863 1 96.94 247 ASP A C 1
ATOM 2055 O O . ASP A 1 247 ? 20.141 13.172 -8.984 1 96.94 247 ASP A O 1
ATOM 2059 N N . LYS A 1 248 ? 18.516 12.562 -7.637 1 97.25 248 LYS A N 1
ATOM 2060 C CA . LYS A 1 248 ? 17.969 11.734 -8.711 1 97.25 248 LYS A CA 1
ATOM 2061 C C . LYS A 1 248 ? 16.641 12.281 -9.203 1 97.25 248 LYS A C 1
ATOM 2063 O O . LYS A 1 248 ? 16.297 12.141 -10.375 1 97.25 248 LYS A O 1
ATOM 2068 N N . TYR A 1 249 ? 15.883 12.898 -8.312 1 98 249 TYR A N 1
ATOM 2069 C CA . TYR A 1 249 ? 14.539 13.273 -8.719 1 98 249 TYR A CA 1
ATOM 2070 C C . TYR A 1 249 ? 14.219 14.703 -8.312 1 98 249 TYR A C 1
ATOM 2072 O O . TYR A 1 249 ? 13.328 14.945 -7.5 1 98 249 TYR A O 1
ATOM 2080 N N . PRO A 1 250 ? 14.734 15.648 -9.023 1 97.31 250 PRO A N 1
ATOM 2081 C CA . PRO A 1 250 ? 14.555 17.062 -8.688 1 97.31 250 PRO A CA 1
ATOM 2082 C C . PRO A 1 250 ? 13.109 17.531 -8.867 1 97.31 250 PRO A C 1
ATOM 2084 O O . PRO A 1 250 ? 12.664 18.453 -8.172 1 97.31 250 PRO A O 1
ATOM 2087 N N . ARG A 1 251 ? 12.391 16.938 -9.758 1 97.56 251 ARG A N 1
ATOM 2088 C CA . ARG A 1 251 ? 11.008 17.344 -9.969 1 97.56 251 ARG A CA 1
ATOM 2089 C C . ARG A 1 251 ? 10.164 17.062 -8.727 1 97.56 251 ARG A C 1
ATOM 2091 O O . ARG A 1 251 ? 9.352 17.906 -8.328 1 97.56 251 ARG A O 1
ATOM 2098 N N . VAL A 1 252 ? 10.367 15.914 -8.164 1 98.44 252 VAL A N 1
ATOM 2099 C CA . VAL A 1 252 ? 9.633 15.555 -6.953 1 98.44 252 VAL A CA 1
ATOM 2100 C C . VAL A 1 252 ? 10.062 16.453 -5.801 1 98.44 252 VAL A C 1
ATOM 2102 O O . VAL A 1 252 ? 9.227 16.906 -5.008 1 98.44 252 VAL A O 1
ATOM 2105 N N . LYS A 1 253 ? 11.344 16.703 -5.73 1 98 253 LYS A N 1
ATOM 2106 C CA . LYS A 1 253 ? 11.859 17.625 -4.727 1 98 253 LYS A CA 1
ATOM 2107 C C . LYS A 1 253 ? 11.195 19 -4.848 1 98 253 LYS A C 1
ATOM 2109 O O . LYS A 1 253 ? 10.773 19.578 -3.844 1 98 253 LYS A O 1
ATOM 2114 N N . ARG A 1 254 ? 11.07 19.469 -5.992 1 97.56 254 ARG A N 1
ATOM 2115 C CA . ARG A 1 254 ? 10.469 20.781 -6.234 1 97.56 254 ARG A CA 1
ATOM 2116 C C . ARG A 1 254 ? 9.008 20.797 -5.809 1 97.56 254 ARG A C 1
ATOM 2118 O O . ARG A 1 254 ? 8.508 21.812 -5.328 1 97.56 254 ARG A O 1
ATOM 2125 N N . LEU A 1 255 ? 8.312 19.688 -6.059 1 98 255 LEU A N 1
ATOM 2126 C CA . LEU A 1 255 ? 6.926 19.594 -5.613 1 98 255 LEU A CA 1
ATOM 2127 C C . LEU A 1 255 ? 6.828 19.797 -4.105 1 98 255 LEU A C 1
ATOM 2129 O O . LEU A 1 255 ? 5.992 20.562 -3.627 1 98 255 LEU A O 1
ATOM 2133 N N . ILE A 1 256 ? 7.676 19.125 -3.381 1 96.75 256 ILE A N 1
ATOM 2134 C CA . ILE A 1 256 ? 7.688 19.188 -1.923 1 96.75 256 ILE A CA 1
ATOM 2135 C C . ILE A 1 256 ? 8.047 20.609 -1.475 1 96.75 256 ILE A C 1
ATOM 2137 O O . ILE A 1 256 ? 7.414 21.156 -0.566 1 96.75 256 ILE A O 1
ATOM 2141 N N . GLU A 1 257 ? 8.992 21.203 -2.107 1 95.62 257 GLU A N 1
ATOM 2142 C CA . GLU A 1 257 ? 9.438 22.547 -1.773 1 95.62 257 GLU A CA 1
ATOM 2143 C C . GLU A 1 257 ? 8.352 23.578 -2.08 1 95.62 257 GLU A C 1
ATOM 2145 O O . GLU A 1 257 ? 8.148 24.516 -1.316 1 95.62 257 GLU A O 1
ATOM 2150 N N . ARG A 1 258 ? 7.738 23.391 -3.176 1 96.25 258 ARG A N 1
ATOM 2151 C CA . ARG A 1 258 ? 6.652 24.266 -3.574 1 96.25 258 ARG A CA 1
ATOM 2152 C C . ARG A 1 258 ? 5.523 24.25 -2.545 1 96.25 258 ARG A C 1
ATOM 2154 O O . ARG A 1 258 ? 5.02 25.297 -2.15 1 96.25 258 ARG A O 1
ATOM 2161 N N . MET A 1 259 ? 5.156 23.141 -2.117 1 96.44 259 MET A N 1
ATOM 2162 C CA . MET A 1 259 ? 4.066 23.016 -1.154 1 96.44 259 MET A CA 1
ATOM 2163 C C . MET A 1 259 ? 4.477 23.547 0.209 1 96.44 259 MET A C 1
ATOM 2165 O O . MET A 1 259 ? 3.678 24.203 0.889 1 96.44 259 MET A O 1
ATOM 2169 N N . ARG A 1 260 ? 5.664 23.281 0.575 1 94 260 ARG A N 1
ATOM 2170 C CA . ARG A 1 260 ? 6.164 23.828 1.828 1 94 260 ARG A CA 1
ATOM 2171 C C . ARG A 1 260 ? 6.109 25.359 1.813 1 94 260 ARG A C 1
ATOM 2173 O O . ARG A 1 260 ? 5.633 25.969 2.768 1 94 260 ARG A O 1
ATOM 2180 N N . ARG A 1 261 ? 6.586 25.969 0.757 1 93.56 261 ARG A N 1
ATOM 2181 C CA . ARG A 1 261 ? 6.637 27.422 0.635 1 93.56 261 ARG A CA 1
ATOM 2182 C C . ARG A 1 261 ? 5.234 28.016 0.634 1 93.56 261 ARG A C 1
ATOM 2184 O O . ARG A 1 261 ? 5 29.078 1.233 1 93.56 261 ARG A O 1
ATOM 2191 N N . HIS A 1 262 ? 4.34 27.344 0.017 1 93.88 262 HIS A N 1
ATOM 2192 C CA . HIS A 1 262 ? 2.992 27.875 -0.16 1 93.88 262 HIS A CA 1
ATOM 2193 C C . HIS A 1 262 ? 2.176 27.75 1.121 1 93.88 262 HIS A C 1
ATOM 2195 O O . HIS A 1 262 ? 1.435 28.656 1.487 1 93.88 262 HIS A O 1
ATOM 2201 N N . TYR A 1 263 ? 2.393 26.625 1.793 1 93.5 263 TYR A N 1
ATOM 2202 C CA . TYR A 1 263 ? 1.442 26.344 2.867 1 93.5 263 TYR A CA 1
ATOM 2203 C C . TYR A 1 263 ? 2.098 26.531 4.23 1 93.5 263 TYR A C 1
ATOM 2205 O O . TYR A 1 263 ? 1.409 26.609 5.254 1 93.5 263 TYR A O 1
ATOM 2213 N N . TYR A 1 264 ? 3.369 26.625 4.207 1 91.69 264 TYR A N 1
ATOM 2214 C CA . TYR A 1 264 ? 4.094 26.844 5.453 1 91.69 264 TYR A CA 1
ATOM 2215 C C . TYR A 1 264 ? 5.156 27.922 5.285 1 91.69 264 TYR A C 1
ATOM 2217 O O . TYR A 1 264 ? 6.344 27.688 5.504 1 91.69 264 TYR A O 1
ATOM 2225 N N . PRO A 1 265 ? 4.777 29.109 4.98 1 87.88 265 PRO A N 1
ATOM 2226 C CA . PRO A 1 265 ? 5.754 30.188 4.816 1 87.88 265 PRO A CA 1
ATOM 2227 C C . PRO A 1 265 ? 6.496 30.516 6.109 1 87.88 265 PRO A C 1
ATOM 2229 O O . PRO A 1 265 ? 7.613 31.031 6.066 1 87.88 265 PRO A O 1
ATOM 2232 N N . GLU A 1 266 ? 5.914 30.172 7.211 1 83.31 266 GLU A N 1
ATOM 2233 C CA . GLU A 1 266 ? 6.504 30.453 8.516 1 83.31 266 GLU A CA 1
ATOM 2234 C C . GLU A 1 266 ? 7.562 29.422 8.883 1 83.31 266 GLU A C 1
ATOM 2236 O O . GLU A 1 266 ? 8.344 29.625 9.82 1 83.31 266 GLU A O 1
ATOM 2241 N N . TRP A 1 267 ? 7.496 28.281 8.141 1 77.31 267 TRP A N 1
ATOM 2242 C CA . TRP A 1 267 ? 8.43 27.188 8.414 1 77.31 267 TRP A CA 1
ATOM 2243 C C . TRP A 1 267 ? 9.836 27.547 7.93 1 77.31 267 TRP A C 1
ATOM 2245 O O . TRP A 1 267 ? 10.07 27.641 6.723 1 77.31 267 TRP A O 1
ATOM 2255 N N . GLU A 1 268 ? 10.695 28.297 8.812 1 64.5 268 GLU A N 1
ATOM 2256 C CA . GLU A 1 268 ? 12.062 28.703 8.484 1 64.5 268 GLU A CA 1
ATOM 2257 C C . GLU A 1 268 ? 13.055 27.594 8.812 1 64.5 268 GLU A C 1
ATOM 2259 O O . GLU A 1 268 ? 12.898 26.891 9.812 1 64.5 268 GLU A O 1
ATOM 2264 N N . PHE A 1 269 ? 13.5 26.844 7.84 1 53.59 269 PHE A N 1
ATOM 2265 C CA . PHE A 1 269 ? 14.547 25.875 8.125 1 53.59 269 PHE A CA 1
ATOM 2266 C C . PHE A 1 269 ? 15.797 26.562 8.656 1 53.59 269 PHE A C 1
ATOM 2268 O O . PHE A 1 269 ? 16.125 27.672 8.242 1 53.59 269 PHE A O 1
ATOM 2275 N N . ASN A 1 270 ? 16.109 26.422 9.859 1 40.38 270 ASN A N 1
ATOM 2276 C CA . ASN A 1 270 ? 17.438 26.875 10.25 1 40.38 270 ASN A CA 1
ATOM 2277 C C . ASN A 1 270 ? 18.484 26.453 9.242 1 40.38 270 ASN A C 1
ATOM 2279 O O . ASN A 1 270 ? 18.812 25.266 9.133 1 40.38 270 ASN A O 1
ATOM 2283 N N . THR A 1 271 ? 18.375 26.859 8 1 32.69 271 THR A N 1
ATOM 2284 C CA . THR A 1 271 ? 19.641 26.797 7.285 1 32.69 271 THR A CA 1
ATOM 2285 C C . THR A 1 271 ? 20.75 27.516 8.055 1 32.69 271 THR A C 1
ATOM 2287 O O . THR A 1 271 ? 20.5 28.547 8.688 1 32.69 271 THR A O 1
ATOM 2290 N N . MET B 1 1 ? 31.344 8.133 46.344 1 26.14 1 MET B N 1
ATOM 2291 C CA . MET B 1 1 ? 30.359 7.113 46 1 26.14 1 MET B CA 1
ATOM 2292 C C . MET B 1 1 ? 29.781 7.352 44.625 1 26.14 1 MET B C 1
ATOM 2294 O O . MET B 1 1 ? 29.031 8.305 44.406 1 26.14 1 MET B O 1
ATOM 2298 N N . SER B 1 2 ? 30.547 7.074 43.531 1 30.41 2 SER B N 1
ATOM 2299 C CA . SER B 1 2 ? 30.5 7.426 42.094 1 30.41 2 SER B CA 1
ATOM 2300 C C . SER B 1 2 ? 29.328 6.75 41.406 1 30.41 2 SER B C 1
ATOM 2302 O O . SER B 1 2 ? 29.188 5.527 41.438 1 30.41 2 SER B O 1
ATOM 2304 N N . THR B 1 3 ? 28.062 7.375 41.344 1 30.5 3 THR B N 1
ATOM 2305 C CA . THR B 1 3 ? 26.797 6.891 40.781 1 30.5 3 THR B CA 1
ATOM 2306 C C . THR B 1 3 ? 26.969 6.41 39.344 1 30.5 3 THR B C 1
ATOM 2308 O O . THR B 1 3 ? 27.328 7.195 38.469 1 30.5 3 THR B O 1
ATOM 2311 N N . ASN B 1 4 ? 27.328 5.117 39.062 1 26.48 4 ASN B N 1
ATOM 2312 C CA . ASN B 1 4 ? 27.484 4.332 37.844 1 26.48 4 ASN B CA 1
ATOM 2313 C C . ASN B 1 4 ? 26.219 4.355 37 1 26.48 4 ASN B C 1
ATOM 2315 O O . ASN B 1 4 ? 25.203 3.758 37.375 1 26.48 4 ASN B O 1
ATOM 2319 N N . ALA B 1 5 ? 25.844 5.492 36.375 1 29.67 5 ALA B N 1
ATOM 2320 C CA . ALA B 1 5 ? 24.797 5.559 35.375 1 29.67 5 ALA B CA 1
ATOM 2321 C C . ALA B 1 5 ? 24.922 4.402 34.375 1 29.67 5 ALA B C 1
ATOM 2323 O O . ALA B 1 5 ? 25.859 4.352 33.594 1 29.67 5 ALA B O 1
ATOM 2324 N N . THR B 1 6 ? 24.562 3.152 34.75 1 29.73 6 THR B N 1
ATOM 2325 C CA . THR B 1 6 ? 24.469 1.962 33.906 1 29.73 6 THR B CA 1
ATOM 2326 C C . THR B 1 6 ? 23.797 2.289 32.594 1 29.73 6 THR B C 1
ATOM 2328 O O . THR B 1 6 ? 22.688 2.85 32.562 1 29.73 6 THR B O 1
ATOM 2331 N N . LYS B 1 7 ? 24.516 2.322 31.438 1 31.2 7 LYS B N 1
ATOM 2332 C CA . LYS B 1 7 ? 24.344 2.385 29.984 1 31.2 7 LYS B CA 1
ATOM 2333 C C . LYS B 1 7 ? 23.234 1.448 29.531 1 31.2 7 LYS B C 1
ATOM 2335 O O . LYS B 1 7 ? 23.422 0.235 29.438 1 31.2 7 LYS B O 1
ATOM 2340 N N . VAL B 1 8 ? 22.078 1.523 30.031 1 31.25 8 VAL B N 1
ATOM 2341 C CA . VAL B 1 8 ? 21 0.704 29.484 1 31.25 8 VAL B CA 1
ATOM 2342 C C . VAL B 1 8 ? 20.938 0.872 27.969 1 31.25 8 VAL B C 1
ATOM 2344 O O . VAL B 1 8 ? 20.359 1.837 27.469 1 31.25 8 VAL B O 1
ATOM 2347 N N . ALA B 1 9 ? 21.906 0.783 27.141 1 33.34 9 ALA B N 1
ATOM 2348 C CA . ALA B 1 9 ? 21.891 0.803 25.672 1 33.34 9 ALA B CA 1
ATOM 2349 C C . ALA B 1 9 ? 20.984 -0.295 25.125 1 33.34 9 ALA B C 1
ATOM 2351 O O . ALA B 1 9 ? 21.391 -1.46 25.062 1 33.34 9 ALA B O 1
ATOM 2352 N N . ARG B 1 10 ? 19.719 -0.454 25.469 1 37.31 10 ARG B N 1
ATOM 2353 C CA . ARG B 1 10 ? 18.906 -1.487 24.828 1 37.31 10 ARG B CA 1
ATOM 2354 C C . ARG B 1 10 ? 19.078 -1.457 23.312 1 37.31 10 ARG B C 1
ATOM 2356 O O . ARG B 1 10 ? 18.766 -0.457 22.656 1 37.31 10 ARG B O 1
ATOM 2363 N N . ARG B 1 11 ? 19.922 -2.15 22.609 1 41.84 11 ARG B N 1
ATOM 2364 C CA . ARG B 1 11 ? 20.234 -2.391 21.203 1 41.84 11 ARG B CA 1
ATOM 2365 C C . ARG B 1 11 ? 18.984 -2.807 20.438 1 41.84 11 ARG B C 1
ATOM 2367 O O . ARG B 1 11 ? 18.281 -3.742 20.828 1 41.84 11 ARG B O 1
ATOM 2374 N N . PHE B 1 12 ? 18.25 -1.945 19.906 1 48.94 12 PHE B N 1
ATOM 2375 C CA . PHE B 1 12 ? 17.156 -2.311 19.016 1 48.94 12 PHE B CA 1
ATOM 2376 C C . PHE B 1 12 ? 17.578 -3.42 18.062 1 48.94 12 PHE B C 1
ATOM 2378 O O . PHE B 1 12 ? 18.656 -3.354 17.453 1 48.94 12 PHE B O 1
ATOM 2385 N N . PRO B 1 13 ? 16.953 -4.691 18.172 1 47.53 13 PRO B N 1
ATOM 2386 C CA . PRO B 1 13 ? 17.312 -5.801 17.281 1 47.53 13 PRO B CA 1
ATOM 2387 C C . PRO B 1 13 ? 17.312 -5.402 15.805 1 47.53 13 PRO B C 1
ATOM 2389 O O . PRO B 1 13 ? 16.578 -4.484 15.414 1 47.53 13 PRO B O 1
ATOM 2392 N N . ALA B 1 14 ? 18.234 -5.977 15.086 1 58.06 14 ALA B N 1
ATOM 2393 C CA . ALA B 1 14 ? 18.328 -5.809 13.641 1 58.06 14 ALA B CA 1
ATOM 2394 C C . ALA B 1 14 ? 17.047 -6.316 12.961 1 58.06 14 ALA B C 1
ATOM 2396 O O . ALA B 1 14 ? 16.547 -7.387 13.297 1 58.06 14 ALA B O 1
ATOM 2397 N N . ILE B 1 15 ? 16.344 -5.57 12.281 1 66.56 15 ILE B N 1
ATOM 2398 C CA . ILE B 1 15 ? 15.094 -5.898 11.602 1 66.56 15 ILE B CA 1
ATOM 2399 C C . ILE B 1 15 ? 15.391 -6.609 10.289 1 66.56 15 ILE B C 1
ATOM 2401 O O . ILE B 1 15 ? 14.672 -7.539 9.898 1 66.56 15 ILE B O 1
ATOM 2405 N N . LEU B 1 16 ? 16.516 -6.184 9.602 1 66.81 16 LEU B N 1
ATOM 2406 C CA . LEU B 1 16 ? 16.781 -6.738 8.281 1 66.81 16 LEU B CA 1
ATOM 2407 C C . LEU B 1 16 ? 17.703 -7.945 8.367 1 66.81 16 LEU B C 1
ATOM 2409 O O . LEU B 1 16 ? 18.531 -8.039 9.281 1 66.81 16 LEU B O 1
ATOM 2413 N N . SER B 1 17 ? 17.344 -8.984 7.676 1 54.84 17 SER B N 1
ATOM 2414 C CA . SER B 1 17 ? 18.266 -10.109 7.613 1 54.84 17 SER B CA 1
ATOM 2415 C C . SER B 1 17 ? 19.641 -9.672 7.121 1 54.84 17 SER B C 1
ATOM 2417 O O . SER B 1 17 ? 19.75 -8.82 6.234 1 54.84 17 SER B O 1
ATOM 2419 N N . GLN B 1 18 ? 20.594 -9.508 8 1 44.59 18 GLN B N 1
ATOM 2420 C CA . GLN B 1 18 ? 21.984 -9.266 7.625 1 44.59 18 GLN B CA 1
ATOM 2421 C C . GLN B 1 18 ? 22.391 -10.125 6.43 1 44.59 18 GLN B C 1
ATOM 2423 O O . GLN B 1 18 ? 23.5 -10.664 6.387 1 44.59 18 GLN B O 1
ATOM 2428 N N . SER B 1 19 ? 21.531 -10.656 5.781 1 41.34 19 SER B N 1
ATOM 2429 C CA . SER B 1 19 ? 22.031 -11.555 4.754 1 41.34 19 SER B CA 1
ATOM 2430 C C . SER B 1 19 ? 22.812 -10.797 3.686 1 41.34 19 SER B C 1
ATOM 2432 O O . SER B 1 19 ? 23.172 -11.359 2.65 1 41.34 19 SER B O 1
ATOM 2434 N N . GLY B 1 20 ? 22.891 -9.547 3.639 1 35.75 20 GLY B N 1
ATOM 2435 C CA . GLY B 1 20 ? 23.938 -9.164 2.711 1 35.75 20 GLY B CA 1
ATOM 2436 C C . GLY B 1 20 ? 25.266 -9.852 3 1 35.75 20 GLY B C 1
ATOM 2437 O O . GLY B 1 20 ? 26.312 -9.422 2.508 1 35.75 20 GLY B O 1
ATOM 2438 N N . SER B 1 21 ? 25.562 -10.32 4.078 1 33.91 21 SER B N 1
ATOM 2439 C CA . SER B 1 21 ? 26.875 -10.945 3.936 1 33.91 21 SER B CA 1
ATOM 2440 C C . SER B 1 21 ? 26.922 -11.852 2.711 1 33.91 21 SER B C 1
ATOM 2442 O O . SER B 1 21 ? 25.969 -12.57 2.426 1 33.91 21 SER B O 1
ATOM 2444 N N . GLU B 1 22 ? 27.672 -11.5 1.647 1 35.53 22 GLU B N 1
ATOM 2445 C CA . GLU B 1 22 ? 28.188 -12.336 0.562 1 35.53 22 GLU B CA 1
ATOM 2446 C C . GLU B 1 22 ? 27.984 -13.82 0.867 1 35.53 22 GLU B C 1
ATOM 2448 O O . GLU B 1 22 ? 27.719 -14.617 -0.038 1 35.53 22 GLU B O 1
ATOM 2453 N N . ASN B 1 23 ? 28.453 -14.25 2.012 1 33.56 23 ASN B N 1
ATOM 2454 C CA . ASN B 1 23 ? 28.781 -15.633 2.342 1 33.56 23 ASN B CA 1
ATOM 2455 C C . ASN B 1 23 ? 27.562 -16.391 2.871 1 33.56 23 ASN B C 1
ATOM 2457 O O . ASN B 1 23 ? 27.688 -17.516 3.359 1 33.56 23 ASN B O 1
ATOM 2461 N N . GLY B 1 24 ? 26.562 -15.766 3.408 1 36.72 24 GLY B N 1
ATOM 2462 C CA . GLY B 1 24 ? 25.609 -16.734 3.947 1 36.72 24 GLY B CA 1
ATOM 2463 C C . GLY B 1 24 ? 24.859 -17.5 2.875 1 36.72 24 GLY B C 1
ATOM 2464 O O . GLY B 1 24 ? 24.094 -16.906 2.113 1 36.72 24 GLY B O 1
ATOM 2465 N N . ILE B 1 25 ? 25.297 -18.391 2.309 1 39.97 25 ILE B N 1
ATOM 2466 C CA . ILE B 1 25 ? 24.797 -19.469 1.48 1 39.97 25 ILE B CA 1
ATOM 2467 C C . ILE B 1 25 ? 23.375 -19.844 1.936 1 39.97 25 ILE B C 1
ATOM 2469 O O . ILE B 1 25 ? 23.188 -20.375 3.033 1 39.97 25 ILE B O 1
ATOM 2473 N N . SER B 1 26 ? 22.391 -18.891 1.911 1 52.56 26 SER B N 1
ATOM 2474 C CA . SER B 1 26 ? 21.031 -19.422 2.104 1 52.56 26 SER B CA 1
ATOM 2475 C C . SER B 1 26 ? 20.938 -20.875 1.648 1 52.56 26 SER B C 1
ATOM 2477 O O . SER B 1 26 ? 21.422 -21.234 0.576 1 52.56 26 SER B O 1
ATOM 2479 N N . LYS B 1 27 ? 20.781 -21.75 2.531 1 56.84 27 LYS B N 1
ATOM 2480 C CA . LYS B 1 27 ? 20.734 -23.188 2.279 1 56.84 27 LYS B CA 1
ATOM 2481 C C . LYS B 1 27 ? 19.859 -23.5 1.068 1 56.84 27 LYS B C 1
ATOM 2483 O O . LYS B 1 27 ? 18.672 -23.172 1.054 1 56.84 27 LYS B O 1
ATOM 2488 N N . ILE B 1 28 ? 20.422 -23.484 -0.103 1 62.28 28 ILE B N 1
ATOM 2489 C CA . ILE B 1 28 ? 19.766 -24.016 -1.291 1 62.28 28 ILE B CA 1
ATOM 2490 C C . ILE B 1 28 ? 19.125 -25.359 -0.969 1 62.28 28 ILE B C 1
ATOM 2492 O O . ILE B 1 28 ? 19.766 -26.25 -0.387 1 62.28 28 ILE B O 1
ATOM 2496 N N . HIS B 1 29 ? 17.891 -25.344 -1.149 1 69.56 29 HIS B N 1
ATOM 2497 C CA . HIS B 1 29 ? 17.156 -26.562 -0.844 1 69.56 29 HIS B CA 1
ATOM 2498 C C . HIS B 1 29 ? 17.375 -27.625 -1.914 1 69.56 29 HIS B C 1
ATOM 2500 O O . HIS B 1 29 ? 17.547 -28.797 -1.599 1 69.56 29 HIS B O 1
ATOM 2506 N N . ASN B 1 30 ? 17.469 -27.062 -3.191 1 73.06 30 ASN B N 1
ATOM 2507 C CA . ASN B 1 30 ? 17.672 -28 -4.293 1 73.06 30 ASN B CA 1
ATOM 2508 C C . ASN B 1 30 ? 19.125 -28.062 -4.727 1 73.06 30 ASN B C 1
ATOM 2510 O O . ASN B 1 30 ? 19.578 -27.25 -5.543 1 73.06 30 ASN B O 1
ATOM 2514 N N . LYS B 1 31 ? 19.859 -29.047 -4.293 1 76.06 31 LYS B N 1
ATOM 2515 C CA . LYS B 1 31 ? 21.266 -29.203 -4.602 1 76.06 31 LYS B CA 1
ATOM 2516 C C . LYS B 1 31 ? 21.469 -29.734 -6.016 1 76.06 31 LYS B C 1
ATOM 2518 O O 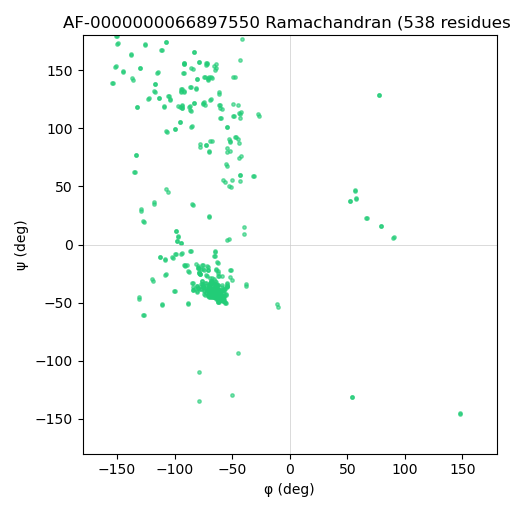. LYS B 1 31 ? 22.562 -29.594 -6.59 1 76.06 31 LYS B O 1
ATOM 2523 N N . ARG B 1 32 ? 20.469 -30.344 -6.555 1 84.31 32 ARG B N 1
ATOM 2524 C CA . ARG B 1 32 ? 20.547 -30.906 -7.898 1 84.31 32 ARG B CA 1
ATOM 2525 C C . ARG B 1 32 ? 19.766 -30.062 -8.898 1 84.31 32 ARG B C 1
ATOM 2527 O O . ARG B 1 32 ? 19.016 -30.594 -9.719 1 84.31 32 ARG B O 1
ATOM 2534 N N . TRP B 1 33 ? 20.016 -28.75 -8.734 1 85.12 33 TRP B N 1
ATOM 2535 C CA . TRP B 1 33 ? 19.25 -27.859 -9.609 1 85.12 33 TRP B CA 1
ATOM 2536 C C . TRP B 1 33 ? 19.781 -27.922 -11.039 1 85.12 33 TRP B C 1
ATOM 2538 O O . TRP B 1 33 ? 20.953 -28.203 -11.266 1 85.12 33 TRP B O 1
ATOM 2548 N N . LYS B 1 34 ? 18.891 -27.828 -11.984 1 93 34 LYS B N 1
ATOM 2549 C CA . LYS B 1 34 ? 19.219 -27.766 -13.406 1 93 34 LYS B CA 1
ATOM 2550 C C . LYS B 1 34 ? 19.344 -26.312 -13.875 1 93 34 LYS B C 1
ATOM 2552 O O . LYS B 1 34 ? 18.625 -25.438 -13.383 1 93 34 LYS B O 1
ATOM 2557 N N . LYS B 1 35 ? 20.188 -26.094 -14.805 1 93.69 35 LYS B N 1
ATOM 2558 C CA . LYS B 1 35 ? 20.438 -24.75 -15.305 1 93.69 35 LYS B CA 1
ATOM 2559 C C . LYS B 1 35 ? 19.172 -24.141 -15.906 1 93.69 35 LYS B C 1
ATOM 2561 O O . LYS B 1 35 ? 18.453 -24.797 -16.656 1 93.69 35 LYS B O 1
ATOM 2566 N N . ASP B 1 36 ? 18.797 -22.953 -15.57 1 95.56 36 ASP B N 1
ATOM 2567 C CA . ASP B 1 36 ? 17.75 -22.109 -16.125 1 95.56 36 ASP B CA 1
ATOM 2568 C C . ASP B 1 36 ? 16.375 -22.719 -15.875 1 95.56 36 ASP B C 1
ATOM 2570 O O . ASP B 1 36 ? 15.461 -22.562 -16.688 1 95.56 36 ASP B O 1
ATOM 2574 N N . VAL B 1 37 ? 16.359 -23.578 -14.82 1 96.25 37 VAL B N 1
ATOM 2575 C CA . VAL B 1 37 ? 15.086 -24.062 -14.312 1 96.25 37 VAL B CA 1
ATOM 2576 C C . VAL B 1 37 ? 14.742 -23.344 -13.008 1 96.25 37 VAL B C 1
ATOM 2578 O O . VAL B 1 37 ? 15.57 -23.281 -12.094 1 96.25 37 VAL B O 1
ATOM 2581 N N . VAL B 1 38 ? 13.555 -22.75 -12.992 1 96.88 38 VAL B N 1
ATOM 2582 C CA . VAL B 1 38 ? 13.102 -22.031 -11.805 1 96.88 38 VAL B CA 1
ATOM 2583 C C . VAL B 1 38 ? 12.406 -23 -10.852 1 96.88 38 VAL B C 1
ATOM 2585 O O . VAL B 1 38 ? 11.422 -23.641 -11.219 1 96.88 38 VAL B O 1
ATOM 2588 N N . TYR B 1 39 ? 12.945 -23.156 -9.648 1 93.88 39 TYR B N 1
ATOM 2589 C CA . TYR B 1 39 ? 12.281 -23.953 -8.609 1 93.88 39 TYR B CA 1
ATOM 2590 C C . TYR B 1 39 ? 11.453 -23.062 -7.695 1 93.88 39 TYR B C 1
ATOM 2592 O O . TYR B 1 39 ? 12 -22.297 -6.898 1 93.88 39 TYR B O 1
ATOM 2600 N N . LEU B 1 40 ? 10.148 -23.125 -7.871 1 93.06 40 LEU B N 1
ATOM 2601 C CA . LEU B 1 40 ? 9.227 -22.281 -7.117 1 93.06 40 LEU B CA 1
ATOM 2602 C C . LEU B 1 40 ? 8.734 -23 -5.867 1 93.06 40 LEU B C 1
ATOM 2604 O O . LEU B 1 40 ? 8.094 -24.047 -5.957 1 93.06 40 LEU B O 1
ATOM 2608 N N . TYR B 1 41 ? 9.039 -22.469 -4.738 1 87.75 41 TYR B N 1
ATOM 2609 C CA . TYR B 1 41 ? 8.57 -22.969 -3.453 1 87.75 41 TYR B CA 1
ATOM 2610 C C . TYR B 1 41 ? 7.328 -22.219 -2.988 1 87.75 41 TYR B C 1
ATOM 2612 O O . TYR B 1 41 ? 7.363 -21 -2.828 1 87.75 41 TYR B O 1
ATOM 2620 N N . GLN B 1 42 ? 6.262 -22.938 -2.834 1 85.44 42 GLN B N 1
ATOM 2621 C CA . GLN B 1 42 ? 4.977 -22.344 -2.492 1 85.44 42 GLN B CA 1
ATOM 2622 C C . GLN B 1 42 ? 4.113 -23.312 -1.688 1 85.44 42 GLN B C 1
ATOM 2624 O O . GLN B 1 42 ? 4.543 -24.422 -1.374 1 85.44 42 GLN B O 1
ATOM 2629 N N . PHE B 1 43 ? 2.914 -22.812 -1.325 1 76.88 43 PHE B N 1
ATOM 2630 C CA . PHE B 1 43 ? 1.961 -23.641 -0.601 1 76.88 43 PHE B CA 1
ATOM 2631 C C . PHE B 1 43 ? 1.358 -24.703 -1.518 1 76.88 43 PHE B C 1
ATOM 2633 O O . PHE B 1 43 ? 1.286 -24.516 -2.732 1 76.88 43 PHE B O 1
ATOM 2640 N N . ASN B 1 44 ? 0.958 -25.703 -0.821 1 68.69 44 ASN B N 1
ATOM 2641 C CA . ASN B 1 44 ? 0.3 -26.766 -1.578 1 68.69 44 ASN B CA 1
ATOM 2642 C C . ASN B 1 44 ? -1.008 -26.281 -2.197 1 68.69 44 ASN B C 1
ATOM 2644 O O . ASN B 1 44 ? -1.665 -25.391 -1.656 1 68.69 44 ASN B O 1
ATOM 2648 N N . ARG B 1 45 ? -1.279 -26.891 -3.266 1 65.5 45 ARG B N 1
ATOM 2649 C CA . ARG B 1 45 ? -2.494 -26.516 -3.988 1 65.5 45 ARG B CA 1
ATOM 2650 C C . ARG B 1 45 ? -3.738 -26.938 -3.209 1 65.5 45 ARG B C 1
ATOM 2652 O O . ARG B 1 45 ? -3.77 -28 -2.598 1 65.5 45 ARG B O 1
ATOM 2659 N N . ALA B 1 46 ? -4.523 -25.875 -3.004 1 60.59 46 ALA B N 1
ATOM 2660 C CA . ALA B 1 46 ? -5.824 -26.188 -2.414 1 60.59 46 ALA B CA 1
ATOM 2661 C C . ALA B 1 46 ? -6.824 -26.609 -3.482 1 60.59 46 ALA B C 1
ATOM 2663 O O . ALA B 1 46 ? -6.621 -26.344 -4.672 1 60.59 46 ALA B O 1
ATOM 2664 N N . SER B 1 47 ? -7.73 -27.422 -3.053 1 57.31 47 SER B N 1
ATOM 2665 C CA . SER B 1 47 ? -8.742 -27.938 -3.963 1 57.31 47 SER B CA 1
ATOM 2666 C C . SER B 1 47 ? -9.508 -26.797 -4.645 1 57.31 47 SER B C 1
ATOM 2668 O O . SER B 1 47 ? -9.914 -26.922 -5.801 1 57.31 47 SER B O 1
ATOM 2670 N N . SER B 1 48 ? -9.789 -25.734 -3.91 1 58.09 48 SER B N 1
ATOM 2671 C CA . SER B 1 48 ? -10.656 -24.672 -4.422 1 58.09 48 SER B CA 1
ATOM 2672 C C . SER B 1 48 ? -9.875 -23.688 -5.285 1 58.09 48 SER B C 1
ATOM 2674 O O . SER B 1 48 ? -10.43 -23.078 -6.199 1 58.09 48 SER B O 1
ATOM 2676 N N . SER B 1 49 ? -8.688 -23.406 -4.898 1 62.5 49 SER B N 1
ATOM 2677 C CA . SER B 1 49 ? -7.836 -22.484 -5.637 1 62.5 49 SER B CA 1
ATOM 2678 C C . SER B 1 49 ? -6.41 -23.016 -5.754 1 62.5 49 SER B C 1
ATOM 2680 O O . SER B 1 49 ? -5.93 -23.719 -4.859 1 62.5 49 SER B O 1
ATOM 2682 N N . PRO B 1 50 ? -5.898 -22.734 -6.965 1 59.16 50 PRO B N 1
ATOM 2683 C CA . PRO B 1 50 ? -4.539 -23.25 -7.141 1 59.16 50 PRO B CA 1
ATOM 2684 C C . PRO B 1 50 ? -3.607 -22.875 -5.992 1 59.16 50 PRO B C 1
ATOM 2686 O O . PRO B 1 50 ? -2.652 -23.594 -5.703 1 59.16 50 PRO B O 1
ATOM 2689 N N . ASN B 1 51 ? -3.861 -21.75 -5.391 1 72.25 51 ASN B N 1
ATOM 2690 C CA . ASN B 1 51 ? -2.984 -21.375 -4.285 1 72.25 51 ASN B CA 1
ATOM 2691 C C . ASN B 1 51 ? -3.695 -20.469 -3.287 1 72.25 51 ASN B C 1
ATOM 2693 O O . ASN B 1 51 ? -4.441 -19.578 -3.68 1 72.25 51 ASN B O 1
ATOM 2697 N N . ILE B 1 52 ? -3.457 -20.719 -2.061 1 75.69 52 ILE B N 1
ATOM 2698 C CA . ILE B 1 52 ? -4.094 -19.953 -0.995 1 75.69 52 ILE B CA 1
ATOM 2699 C C . ILE B 1 52 ? -3.4 -18.609 -0.849 1 75.69 52 ILE B C 1
ATOM 2701 O O . ILE B 1 52 ? -4.016 -17.625 -0.412 1 75.69 52 ILE B O 1
ATOM 2705 N N . SER B 1 53 ? -2.152 -18.562 -1.25 1 84 53 SER B N 1
ATOM 2706 C CA . SER B 1 53 ? -1.386 -17.328 -1.165 1 84 53 SER B CA 1
ATOM 2707 C C . SER B 1 53 ? -1.455 -16.531 -2.471 1 84 53 SER B C 1
ATOM 2709 O O . SER B 1 53 ? -1.006 -17.016 -3.514 1 84 53 SER B O 1
ATOM 2711 N N . PRO B 1 54 ? -1.964 -15.336 -2.416 1 91.88 54 PRO B N 1
ATOM 2712 C CA . PRO B 1 54 ? -2.016 -14.516 -3.629 1 91.88 54 PRO B CA 1
ATOM 2713 C C . PRO B 1 54 ? -0.632 -14.219 -4.203 1 91.88 54 PRO B C 1
ATOM 2715 O O . PRO B 1 54 ? -0.481 -14.07 -5.418 1 91.88 54 PRO B O 1
ATOM 2718 N N . PHE B 1 55 ? 0.385 -14.211 -3.357 1 92.19 55 PHE B N 1
ATOM 2719 C CA . PHE B 1 55 ? 1.742 -13.93 -3.812 1 92.19 55 PHE B CA 1
ATOM 2720 C C . PHE B 1 55 ? 2.316 -15.117 -4.574 1 92.19 55 PHE B C 1
ATOM 2722 O O . PHE B 1 55 ? 2.979 -14.938 -5.598 1 92.19 55 PHE B O 1
ATOM 2729 N N . CYS B 1 56 ? 2.031 -16.281 -4.094 1 90.44 56 CYS B N 1
ATOM 2730 C CA . CYS B 1 56 ? 2.428 -17.484 -4.812 1 90.44 56 CYS B CA 1
ATOM 2731 C C . CYS B 1 56 ? 1.694 -17.578 -6.145 1 90.44 56 CYS B C 1
ATOM 2733 O O . CYS B 1 56 ? 2.297 -17.906 -7.168 1 90.44 56 CYS B O 1
ATOM 2735 N N . PHE B 1 57 ? 0.44 -17.281 -6.027 1 92.75 57 PHE B N 1
ATOM 2736 C CA . PHE B 1 57 ? -0.403 -17.359 -7.215 1 92.75 57 PHE B CA 1
ATOM 2737 C C . PHE B 1 57 ? 0.074 -16.391 -8.289 1 92.75 57 PHE B C 1
ATOM 2739 O O . PHE B 1 57 ? 0.123 -16.734 -9.469 1 92.75 57 PHE B O 1
ATOM 2746 N N . LYS B 1 58 ? 0.409 -15.234 -7.93 1 96.06 58 LYS B N 1
ATOM 2747 C CA . LYS B 1 58 ? 0.955 -14.195 -8.805 1 96.06 58 LYS B CA 1
ATOM 2748 C C . LYS B 1 58 ? 2.211 -14.688 -9.516 1 96.06 58 LYS B C 1
ATOM 2750 O O . LYS B 1 58 ? 2.305 -14.602 -10.742 1 96.06 58 LYS B O 1
ATOM 2755 N N . VAL B 1 59 ? 3.131 -15.258 -8.758 1 96.44 59 VAL B N 1
ATOM 2756 C CA . VAL B 1 59 ? 4.418 -15.664 -9.312 1 96.44 59 VAL B CA 1
ATOM 2757 C C . VAL B 1 59 ? 4.234 -16.875 -10.227 1 96.44 59 VAL B C 1
ATOM 2759 O O . VAL B 1 59 ? 4.773 -16.906 -11.336 1 96.44 59 VAL B O 1
ATOM 2762 N N . GLU B 1 60 ? 3.459 -17.812 -9.812 1 94.88 60 GLU B N 1
ATOM 2763 C CA . GLU B 1 60 ? 3.232 -19 -10.625 1 94.88 60 GLU B CA 1
ATOM 2764 C C . GLU B 1 60 ? 2.557 -18.641 -11.945 1 94.88 60 GLU B C 1
ATOM 2766 O O . GLU B 1 60 ? 2.947 -19.141 -13.008 1 94.88 60 GLU B O 1
ATOM 2771 N N . THR B 1 61 ? 1.569 -17.828 -11.867 1 96.38 61 THR B N 1
ATOM 2772 C CA . THR B 1 61 ? 0.863 -17.422 -13.086 1 96.38 61 THR B CA 1
ATOM 2773 C C . THR B 1 61 ? 1.803 -16.703 -14.039 1 96.38 61 THR B C 1
ATOM 2775 O O . THR B 1 61 ? 1.755 -16.922 -15.25 1 96.38 61 THR B O 1
ATOM 2778 N N . TRP B 1 62 ? 2.652 -15.836 -13.508 1 97.19 62 TRP B N 1
ATOM 2779 C CA . TRP B 1 62 ? 3.615 -15.094 -14.312 1 97.19 62 TRP B CA 1
ATOM 2780 C C . TRP B 1 62 ? 4.598 -16.047 -14.992 1 97.19 62 TRP B C 1
ATOM 2782 O O . TRP B 1 62 ? 4.945 -15.859 -16.156 1 97.19 62 TRP B O 1
ATOM 2792 N N . LEU B 1 63 ? 5.02 -17.094 -14.273 1 97.19 63 LEU B N 1
ATOM 2793 C CA . LEU B 1 63 ? 5.91 -18.094 -14.836 1 97.19 63 LEU B CA 1
ATOM 2794 C C . LEU B 1 63 ? 5.23 -18.844 -15.984 1 97.19 63 LEU B C 1
ATOM 2796 O O . LEU B 1 63 ? 5.84 -19.062 -17.031 1 97.19 63 LEU B O 1
ATOM 2800 N N . ARG B 1 64 ? 3.992 -19.172 -15.766 1 95.69 64 ARG B N 1
ATOM 2801 C CA . ARG B 1 64 ? 3.225 -19.875 -16.781 1 95.69 64 ARG B CA 1
ATOM 2802 C C . ARG B 1 64 ? 3.035 -19 -18.016 1 95.69 64 ARG B C 1
ATOM 2804 O O . ARG B 1 64 ? 3.195 -19.469 -19.156 1 95.69 64 ARG B O 1
ATOM 2811 N N . ALA B 1 65 ? 2.703 -17.812 -17.797 1 95.81 65 ALA B N 1
ATOM 2812 C CA . ALA B 1 65 ? 2.426 -16.875 -18.891 1 95.81 65 ALA B CA 1
ATOM 2813 C C . ALA B 1 65 ? 3.66 -16.656 -19.766 1 95.81 65 ALA B C 1
ATOM 2815 O O . ALA B 1 65 ? 3.543 -16.453 -20.969 1 95.81 65 ALA B O 1
ATOM 2816 N N . ASN B 1 66 ? 4.828 -16.672 -19.156 1 96 66 ASN B N 1
ATOM 2817 C CA . ASN B 1 66 ? 6.066 -16.453 -19.891 1 96 66 ASN B CA 1
ATOM 2818 C C . ASN B 1 66 ? 6.707 -17.781 -20.328 1 96 66 ASN B C 1
ATOM 2820 O O . ASN B 1 66 ? 7.824 -17.797 -20.844 1 96 66 ASN B O 1
ATOM 2824 N N . GLU B 1 67 ? 6.078 -18.875 -20.016 1 95.5 67 GLU B N 1
ATOM 2825 C CA . GLU B 1 67 ? 6.492 -20.219 -20.422 1 95.5 67 GLU B CA 1
ATOM 2826 C C . GLU B 1 67 ? 7.91 -20.516 -19.938 1 95.5 67 GLU B C 1
ATOM 2828 O O . GLU B 1 67 ? 8.727 -21.047 -20.703 1 95.5 67 GLU B O 1
ATOM 2833 N N . LEU B 1 68 ? 8.172 -20.078 -18.766 1 97 68 LEU B N 1
ATOM 2834 C CA . LEU B 1 68 ? 9.477 -20.391 -18.188 1 97 68 LEU B CA 1
ATOM 2835 C C . LEU B 1 68 ? 9.492 -21.797 -17.594 1 97 68 LEU B C 1
ATOM 2837 O O . LEU B 1 68 ? 8.531 -22.203 -16.953 1 97 68 LEU B O 1
ATOM 2841 N N . LYS B 1 69 ? 10.523 -22.516 -17.891 1 96.94 69 LYS B N 1
ATOM 2842 C CA . LYS B 1 69 ? 10.68 -23.828 -17.266 1 96.94 69 LYS B CA 1
ATOM 2843 C C . LYS B 1 69 ? 10.742 -23.719 -15.742 1 96.94 69 LYS B C 1
ATOM 2845 O O . LYS B 1 69 ? 11.594 -23.016 -15.203 1 96.94 69 LYS B O 1
ATOM 2850 N N . HIS B 1 70 ? 9.734 -24.328 -15.117 1 96.19 70 HIS B N 1
ATOM 2851 C CA . HIS B 1 70 ? 9.711 -24.234 -13.656 1 96.19 70 HIS B CA 1
ATOM 2852 C C . HIS B 1 70 ? 9.164 -25.516 -13.031 1 96.19 70 HIS B C 1
ATOM 2854 O O . HIS B 1 70 ? 8.422 -26.25 -13.68 1 96.19 70 HIS B O 1
ATOM 2860 N N . GLU B 1 71 ? 9.641 -25.812 -11.852 1 93.25 71 GLU B N 1
ATOM 2861 C CA . GLU B 1 71 ? 9.148 -26.922 -11.031 1 93.25 71 GLU B CA 1
ATOM 2862 C C . GLU B 1 71 ? 8.562 -26.422 -9.719 1 93.25 71 GLU B C 1
ATOM 2864 O O . GLU B 1 71 ? 9.133 -25.531 -9.07 1 93.25 71 GLU B O 1
ATOM 2869 N N . LEU B 1 72 ? 7.422 -26.906 -9.43 1 89.38 72 LEU B N 1
ATOM 2870 C CA . LEU B 1 72 ? 6.77 -26.562 -8.172 1 89.38 72 LEU B CA 1
ATOM 2871 C C . LEU B 1 72 ? 7.273 -27.438 -7.035 1 89.38 72 LEU B C 1
ATOM 2873 O O . LEU B 1 72 ? 7.309 -28.672 -7.164 1 89.38 72 LEU B O 1
ATOM 2877 N N . ARG B 1 73 ? 7.789 -26.797 -6.066 1 83.81 73 ARG B N 1
ATOM 2878 C CA . ARG B 1 73 ? 8.195 -27.469 -4.836 1 83.81 73 ARG B CA 1
ATOM 2879 C C . ARG B 1 73 ? 7.234 -27.156 -3.695 1 83.81 73 ARG B C 1
ATOM 2881 O O . ARG B 1 73 ? 7.273 -26.062 -3.121 1 83.81 73 ARG B O 1
ATOM 2888 N N . ASN B 1 74 ? 6.328 -28.078 -3.523 1 72.56 74 ASN B N 1
ATOM 2889 C CA . ASN B 1 74 ? 5.289 -27.891 -2.516 1 72.56 74 ASN B CA 1
ATOM 2890 C C . ASN B 1 74 ? 5.754 -28.344 -1.137 1 72.56 74 ASN B C 1
ATOM 2892 O O . ASN B 1 74 ? 6.379 -29.406 -1.008 1 72.56 74 ASN B O 1
ATOM 2896 N N . TYR B 1 75 ? 5.832 -27.406 -0.351 1 61.62 75 TYR B N 1
ATOM 2897 C CA . TYR B 1 75 ? 6.266 -27.766 0.993 1 61.62 75 TYR B CA 1
ATOM 2898 C C . TYR B 1 75 ? 5.113 -27.656 1.986 1 61.62 75 TYR B C 1
ATOM 2900 O O . TYR B 1 75 ? 4.328 -26.703 1.924 1 61.62 75 TYR B O 1
ATOM 2908 N N . TRP B 1 76 ? 4.762 -28.797 2.594 1 52.38 76 TRP B N 1
ATOM 2909 C CA . TRP B 1 76 ? 3.812 -28.75 3.701 1 52.38 76 TRP B CA 1
ATOM 2910 C C . TRP B 1 76 ? 4.523 -28.438 5.012 1 52.38 76 TRP B C 1
ATOM 2912 O O . TRP B 1 76 ? 3.891 -28.016 5.988 1 52.38 76 TRP B O 1
ATOM 2922 N N . ASN B 1 77 ? 5.754 -28.906 5.152 1 47.16 77 ASN B N 1
ATOM 2923 C CA . ASN B 1 77 ? 6.32 -28.766 6.488 1 47.16 77 ASN B CA 1
ATOM 2924 C C . ASN B 1 77 ? 6.793 -27.344 6.758 1 47.16 77 ASN B C 1
ATOM 2926 O O . ASN B 1 77 ? 7.867 -26.938 6.301 1 47.16 77 ASN B O 1
ATOM 2930 N N . PHE B 1 78 ? 5.844 -26.625 7.145 1 47.38 78 PHE B N 1
ATOM 2931 C CA . PHE B 1 78 ? 5.977 -25.219 7.465 1 47.38 78 PHE B CA 1
ATOM 2932 C C . PHE B 1 78 ? 7.113 -24.984 8.453 1 47.38 78 PHE B C 1
ATOM 2934 O O . PHE B 1 78 ? 7.113 -25.562 9.547 1 47.38 78 PHE B O 1
ATOM 2941 N N . GLN B 1 79 ? 8.258 -24.953 7.988 1 46.38 79 GLN B N 1
ATOM 2942 C CA . GLN B 1 79 ? 9.211 -24.391 8.93 1 46.38 79 GLN B CA 1
ATOM 2943 C C . GLN B 1 79 ? 8.984 -22.891 9.094 1 46.38 79 GLN B C 1
ATOM 2945 O O . GLN B 1 79 ? 8.445 -22.234 8.203 1 46.38 79 GLN B O 1
ATOM 2950 N N . PRO B 1 80 ? 9.156 -22.359 10.305 1 47.88 80 PRO B N 1
ATOM 2951 C CA . PRO B 1 80 ? 8.914 -20.969 10.695 1 47.88 80 PRO B CA 1
ATOM 2952 C C . PRO B 1 80 ? 9.312 -19.969 9.609 1 47.88 80 PRO B C 1
ATOM 2954 O O . PRO B 1 80 ? 8.695 -18.906 9.484 1 47.88 80 PRO B O 1
ATOM 2957 N N . TRP B 1 81 ? 10.383 -20.453 9.016 1 42.78 81 TRP B N 1
ATOM 2958 C CA . TRP B 1 81 ? 10.961 -19.5 8.086 1 42.78 81 TRP B CA 1
ATOM 2959 C C . TRP B 1 81 ? 10.125 -19.406 6.809 1 42.78 81 TRP B C 1
ATOM 2961 O O . TRP B 1 81 ? 10.359 -18.547 5.965 1 42.78 81 TRP B O 1
ATOM 2971 N N . GLU B 1 82 ? 9.305 -20.469 6.668 1 48.28 82 GLU B N 1
ATOM 2972 C CA . GLU B 1 82 ? 8.438 -20.672 5.516 1 48.28 82 GLU B CA 1
ATOM 2973 C C . GLU B 1 82 ? 7.355 -19.609 5.438 1 48.28 82 GLU B C 1
ATOM 2975 O O . GLU B 1 82 ? 6.609 -19.531 4.461 1 48.28 82 GLU B O 1
ATOM 2980 N N . LYS B 1 83 ? 7.27 -18.875 6.465 1 53.94 83 LYS B N 1
ATOM 2981 C CA . LYS B 1 83 ? 6.359 -17.734 6.609 1 53.94 83 LYS B CA 1
ATOM 2982 C C . LYS B 1 83 ? 6.508 -16.766 5.445 1 53.94 83 LYS B C 1
ATOM 2984 O O . LYS B 1 83 ? 5.719 -15.82 5.312 1 53.94 83 LYS B O 1
ATOM 2989 N N . TYR B 1 84 ? 7.418 -17.266 4.449 1 64.25 84 TYR B N 1
ATOM 2990 C CA . TYR B 1 84 ? 7.773 -16.219 3.494 1 64.25 84 TYR B CA 1
ATOM 2991 C C . TYR B 1 84 ? 7.582 -16.703 2.061 1 64.25 84 TYR B C 1
ATOM 2993 O O . TYR B 1 84 ? 8.25 -16.234 1.144 1 64.25 84 TYR B O 1
ATOM 3001 N N . PHE B 1 85 ? 6.582 -17.609 1.96 1 79.38 85 PHE B N 1
ATOM 3002 C CA . PHE B 1 85 ? 6.328 -17.969 0.57 1 79.38 85 PHE B CA 1
ATOM 3003 C C . PHE B 1 85 ? 5.734 -16.797 -0.196 1 79.38 85 PHE B C 1
ATOM 3005 O O . PHE B 1 85 ? 5.023 -15.969 0.38 1 79.38 85 PHE B O 1
ATOM 3012 N N . PRO B 1 86 ? 6.156 -16.703 -1.52 1 87.69 86 PRO B N 1
ATOM 3013 C CA . PRO B 1 86 ? 6.969 -17.594 -2.35 1 87.69 86 PRO B CA 1
ATOM 3014 C C . PRO B 1 86 ? 8.461 -17.25 -2.297 1 87.69 86 PRO B C 1
ATOM 3016 O O . PRO B 1 86 ? 8.828 -16.141 -1.926 1 87.69 86 PRO B O 1
ATOM 3019 N N . PHE B 1 87 ? 9.32 -18.188 -2.572 1 88.25 87 PHE B N 1
ATOM 3020 C CA . PHE B 1 87 ? 10.688 -17.938 -3.02 1 88.25 87 PHE B CA 1
ATOM 3021 C C . PHE B 1 87 ? 11.07 -18.891 -4.145 1 88.25 87 PHE B C 1
ATOM 3023 O O . PHE B 1 87 ? 10.391 -19.891 -4.379 1 88.25 87 PHE B O 1
ATOM 3030 N N . VAL B 1 88 ? 12.117 -18.562 -4.844 1 91.75 88 VAL B N 1
ATOM 3031 C CA . VAL B 1 88 ? 12.555 -19.391 -5.953 1 91.75 88 VAL B CA 1
ATOM 3032 C C . VAL B 1 88 ? 14.055 -19.672 -5.828 1 91.75 88 VAL B C 1
ATOM 3034 O O . VAL B 1 88 ? 14.773 -18.938 -5.152 1 91.75 88 VAL B O 1
ATOM 3037 N N . GLU B 1 89 ? 14.406 -20.734 -6.34 1 91.75 89 GLU B N 1
ATOM 3038 C CA . GLU B 1 89 ? 15.82 -21.031 -6.562 1 91.75 89 GLU B CA 1
ATOM 3039 C C . GLU B 1 89 ? 16.141 -21.109 -8.047 1 91.75 89 GLU B C 1
ATOM 3041 O O . GLU B 1 89 ? 15.43 -21.766 -8.812 1 91.75 89 GLU B O 1
ATOM 3046 N N . LEU B 1 90 ? 17.109 -20.344 -8.461 1 94.81 90 LEU B N 1
ATOM 3047 C CA . LEU B 1 90 ? 17.578 -20.312 -9.844 1 94.81 90 LEU B CA 1
ATOM 3048 C C . LEU B 1 90 ? 19.094 -20.391 -9.914 1 94.81 90 LEU B C 1
ATOM 3050 O O . LEU B 1 90 ? 19.797 -19.531 -9.375 1 94.81 90 LEU B O 1
ATOM 3054 N N . ASN B 1 91 ? 19.547 -21.422 -10.539 1 94.88 91 ASN B N 1
ATOM 3055 C CA . ASN B 1 91 ? 20.984 -21.594 -10.734 1 94.88 91 ASN B CA 1
ATOM 3056 C C . ASN B 1 91 ? 21.75 -21.469 -9.414 1 94.88 91 ASN B C 1
ATOM 3058 O O . ASN B 1 91 ? 22.766 -20.781 -9.336 1 94.88 91 ASN B O 1
ATOM 3062 N N . GLY B 1 92 ? 21.219 -21.953 -8.367 1 88.69 92 GLY B N 1
ATOM 3063 C CA . GLY B 1 92 ? 21.906 -22.031 -7.086 1 88.69 92 GLY B CA 1
ATOM 3064 C C . GLY B 1 92 ? 21.703 -20.797 -6.223 1 88.69 92 GLY B C 1
ATOM 3065 O O . GLY B 1 92 ? 22.297 -20.672 -5.156 1 88.69 92 GLY B O 1
ATOM 3066 N N . LYS B 1 93 ? 20.891 -19.938 -6.66 1 90.12 93 LYS B N 1
ATOM 3067 C CA . LYS B 1 93 ? 20.625 -18.734 -5.891 1 90.12 93 LYS B CA 1
ATOM 3068 C C . LYS B 1 93 ? 19.156 -18.672 -5.453 1 90.12 93 LYS B C 1
ATOM 3070 O O . LYS B 1 93 ? 18.266 -19 -6.227 1 90.12 93 LYS B O 1
ATOM 3075 N N . LYS B 1 94 ? 18.984 -18.266 -4.234 1 87.69 94 LYS B N 1
ATOM 3076 C CA . LYS B 1 94 ? 17.641 -18.094 -3.688 1 87.69 94 LYS B CA 1
ATOM 3077 C C . LYS B 1 94 ? 17.172 -16.641 -3.842 1 87.69 94 LYS B C 1
ATOM 3079 O O . LYS B 1 94 ? 17.938 -15.711 -3.596 1 87.69 94 LYS B O 1
ATOM 3084 N N . ILE B 1 95 ? 15.984 -16.5 -4.336 1 88 95 ILE B N 1
ATOM 3085 C CA . ILE B 1 95 ? 15.359 -15.18 -4.465 1 88 95 ILE B CA 1
ATOM 3086 C C . ILE B 1 95 ? 14.023 -15.164 -3.725 1 88 95 ILE B C 1
ATOM 3088 O O . ILE B 1 95 ? 13.164 -16.016 -3.963 1 88 95 ILE B O 1
ATOM 3092 N N . SER B 1 96 ? 13.883 -14.211 -2.816 1 85.5 96 SER B N 1
ATOM 3093 C CA . SER B 1 96 ? 12.648 -14.086 -2.055 1 85.5 96 SER B CA 1
ATOM 3094 C C . SER B 1 96 ? 11.883 -12.828 -2.449 1 85.5 96 SER B C 1
ATOM 3096 O O . SER B 1 96 ? 12.406 -11.977 -3.166 1 85.5 96 SER B O 1
ATOM 3098 N N . ASP B 1 97 ? 10.656 -12.781 -2.008 1 85.5 97 ASP B N 1
ATOM 3099 C CA . ASP B 1 97 ? 9.758 -11.672 -2.312 1 85.5 97 ASP B CA 1
ATOM 3100 C C . ASP B 1 97 ? 9.203 -11.781 -3.73 1 85.5 97 ASP B C 1
ATOM 3102 O O . ASP B 1 97 ? 9.969 -11.875 -4.695 1 85.5 97 ASP B O 1
ATOM 3106 N N . SER B 1 98 ? 7.977 -11.695 -3.828 1 92.38 98 SER B N 1
ATOM 3107 C CA . SER B 1 98 ? 7.316 -11.992 -5.098 1 92.38 98 SER B CA 1
ATOM 3108 C C . SER B 1 98 ? 7.699 -10.984 -6.168 1 92.38 98 SER B C 1
ATOM 3110 O O . SER B 1 98 ? 7.898 -11.344 -7.332 1 92.38 98 SER B O 1
ATOM 3112 N N . GLN B 1 99 ? 7.855 -9.688 -5.824 1 90.69 99 GLN B N 1
ATOM 3113 C CA . GLN B 1 99 ? 8.219 -8.664 -6.805 1 90.69 99 GLN B CA 1
ATOM 3114 C C . GLN B 1 99 ? 9.656 -8.836 -7.266 1 90.69 99 GLN B C 1
ATOM 3116 O O . GLN B 1 99 ? 9.953 -8.719 -8.461 1 90.69 99 GLN B O 1
ATOM 3121 N N . LEU B 1 100 ? 10.523 -9.125 -6.379 1 89.38 100 LEU B N 1
ATOM 3122 C CA . LEU B 1 100 ? 11.93 -9.312 -6.703 1 89.38 100 LEU B CA 1
ATOM 3123 C C . LEU B 1 100 ? 12.141 -10.57 -7.535 1 89.38 100 LEU B C 1
ATOM 3125 O O . LEU B 1 100 ? 12.977 -10.586 -8.438 1 89.38 100 LEU B O 1
ATOM 3129 N N . ILE B 1 101 ? 11.391 -11.578 -7.184 1 93.56 101 ILE B N 1
ATOM 3130 C CA . ILE B 1 101 ? 11.453 -12.812 -7.953 1 93.56 101 ILE B CA 1
ATOM 3131 C C . ILE B 1 101 ? 11.156 -12.523 -9.422 1 93.56 101 ILE B C 1
ATOM 3133 O O . ILE B 1 101 ? 11.961 -12.852 -10.297 1 93.56 101 ILE B O 1
ATOM 3137 N N . MET B 1 102 ? 10.102 -11.844 -9.695 1 95.44 102 MET B N 1
ATOM 3138 C CA . MET B 1 102 ? 9.672 -11.578 -11.062 1 95.44 102 MET B CA 1
ATOM 3139 C C . MET B 1 102 ? 10.656 -10.641 -11.766 1 95.44 102 MET B C 1
ATOM 3141 O O . MET B 1 102 ? 11 -10.859 -12.93 1 95.44 102 MET B O 1
ATOM 3145 N N . GLU B 1 103 ? 11.188 -9.672 -11.055 1 92.69 103 GLU B N 1
ATOM 3146 C CA . GLU B 1 103 ? 12.133 -8.727 -11.641 1 92.69 103 GLU B CA 1
ATOM 3147 C C . GLU B 1 103 ? 13.445 -9.414 -12.008 1 92.69 103 GLU B C 1
ATOM 3149 O O . GLU B 1 103 ? 13.992 -9.195 -13.094 1 92.69 103 GLU B O 1
ATOM 3154 N N . GLN B 1 104 ? 13.938 -10.25 -11.102 1 93.31 104 GLN B N 1
ATOM 3155 C CA . GLN B 1 104 ? 15.211 -10.914 -11.344 1 93.31 104 GLN B CA 1
ATOM 3156 C C . GLN B 1 104 ? 15.086 -11.953 -12.453 1 93.31 104 GLN B C 1
ATOM 3158 O O . GLN B 1 104 ? 15.992 -12.102 -13.281 1 93.31 104 GLN B O 1
ATOM 3163 N N . LEU B 1 105 ? 13.984 -12.641 -12.453 1 96.56 105 LEU B N 1
ATOM 3164 C CA . LEU B 1 105 ? 13.766 -13.617 -13.516 1 96.56 105 LEU B CA 1
ATOM 3165 C C . LEU B 1 105 ? 13.602 -12.922 -14.867 1 96.56 105 LEU B C 1
ATOM 3167 O O . LEU B 1 105 ? 14.078 -13.422 -15.883 1 96.56 105 LEU B O 1
ATOM 3171 N N . GLN B 1 106 ? 12.906 -11.773 -14.828 1 95.06 106 GLN B N 1
ATOM 3172 C CA . GLN B 1 106 ? 12.766 -11 -16.047 1 95.06 106 GLN B CA 1
ATOM 3173 C C . GLN B 1 106 ? 14.125 -10.602 -16.609 1 95.06 106 GLN B C 1
ATOM 3175 O O . GLN B 1 106 ? 14.352 -10.695 -17.828 1 95.06 106 GLN B O 1
ATOM 3180 N N . LYS B 1 107 ? 14.953 -10.156 -15.758 1 93.56 107 LYS B N 1
ATOM 3181 C CA . LYS B 1 107 ? 16.297 -9.758 -16.156 1 93.56 107 LYS B CA 1
ATOM 3182 C C . LYS B 1 107 ? 17.094 -10.961 -16.641 1 93.56 107 LYS B C 1
ATOM 3184 O O . LYS B 1 107 ? 17.75 -10.906 -17.688 1 93.56 107 LYS B O 1
ATOM 3189 N N . HIS B 1 108 ? 17.031 -12.047 -15.922 1 95.56 108 HIS B N 1
ATOM 3190 C CA . HIS B 1 108 ? 17.812 -13.25 -16.219 1 95.56 108 HIS B CA 1
ATOM 3191 C C . HIS B 1 108 ? 17.422 -13.844 -17.562 1 95.56 108 HIS B C 1
ATOM 3193 O O . HIS B 1 108 ? 18.281 -14.242 -18.344 1 95.56 108 HIS B O 1
ATOM 3199 N N . PHE B 1 109 ? 16.188 -13.859 -17.828 1 96.5 109 PHE B N 1
ATOM 3200 C CA . PHE B 1 109 ? 15.703 -14.508 -19.047 1 96.5 109 PHE B CA 1
ATOM 3201 C C . PHE B 1 109 ? 15.469 -13.484 -20.141 1 96.5 109 PHE B C 1
ATOM 3203 O O . PHE B 1 109 ? 14.922 -13.812 -21.203 1 96.5 109 PHE B O 1
ATOM 3210 N N . ASN B 1 110 ? 15.773 -12.203 -19.891 1 94.06 110 ASN B N 1
ATOM 3211 C CA . ASN B 1 110 ? 15.664 -11.102 -20.844 1 94.06 110 ASN B CA 1
ATOM 3212 C C . ASN B 1 110 ? 14.25 -10.977 -21.406 1 94.06 110 ASN B C 1
ATOM 3214 O O . ASN B 1 110 ? 14.062 -10.93 -22.625 1 94.06 110 ASN B O 1
ATOM 3218 N N . LEU B 1 111 ? 13.367 -11.047 -20.438 1 93.44 111 LEU B N 1
ATOM 3219 C CA . LEU B 1 111 ? 11.961 -10.891 -20.812 1 93.44 111 LEU B CA 1
ATOM 3220 C C . LEU B 1 111 ? 11.578 -9.414 -20.859 1 93.44 111 LEU B C 1
ATOM 3222 O O . LEU B 1 111 ? 12.047 -8.617 -20.047 1 93.44 111 LEU B O 1
ATOM 3226 N N . ARG B 1 112 ? 10.867 -8.992 -21.875 1 81.38 112 ARG B N 1
ATOM 3227 C CA . ARG B 1 112 ? 10.422 -7.605 -21.984 1 81.38 112 ARG B CA 1
ATOM 3228 C C . ARG B 1 112 ? 8.93 -7.48 -21.672 1 81.38 112 ARG B C 1
ATOM 3230 O O . ARG B 1 112 ? 8.141 -8.336 -22.062 1 81.38 112 ARG B O 1
ATOM 3237 N N . ASP B 1 113 ? 8.703 -6.52 -20.719 1 77.25 113 ASP B N 1
ATOM 3238 C CA . ASP B 1 113 ? 7.297 -6.176 -20.547 1 77.25 113 ASP B CA 1
ATOM 3239 C C . ASP B 1 113 ? 6.91 -5 -21.438 1 77.25 113 ASP B C 1
ATOM 3241 O O . ASP B 1 113 ? 7.75 -4.16 -21.766 1 77.25 113 ASP B O 1
ATOM 3245 N N . GLU B 1 114 ? 5.863 -5.066 -22.172 1 83.06 114 GLU B N 1
ATOM 3246 C CA . GLU B 1 114 ? 5.402 -4.039 -23.094 1 83.06 114 GLU B CA 1
ATOM 3247 C C . GLU B 1 114 ? 4.875 -2.814 -22.344 1 83.06 114 GLU B C 1
ATOM 3249 O O . GLU B 1 114 ? 4.047 -2.07 -22.875 1 83.06 114 GLU B O 1
ATOM 3254 N N . LEU B 1 115 ? 5.383 -2.691 -21.141 1 90.19 115 LEU B N 1
ATOM 3255 C CA . LEU B 1 115 ? 4.965 -1.53 -20.359 1 90.19 115 LEU B CA 1
ATOM 3256 C C . LEU B 1 115 ? 5.66 -0.265 -20.859 1 90.19 115 LEU B C 1
ATOM 3258 O O . LEU B 1 115 ? 6.887 -0.222 -20.953 1 90.19 115 LEU B O 1
ATOM 3262 N N . GLU B 1 116 ? 4.914 0.699 -21.266 1 92.06 116 GLU B N 1
ATOM 3263 C CA . GLU B 1 116 ? 5.465 1.974 -21.719 1 92.06 116 GLU B CA 1
ATOM 3264 C C . GLU B 1 116 ? 6.008 2.789 -20.547 1 92.06 116 GLU B C 1
ATOM 3266 O O . GLU B 1 116 ? 5.535 2.65 -19.406 1 92.06 116 GLU B O 1
ATOM 3271 N N . GLU B 1 117 ? 6.895 3.648 -20.844 1 90.56 117 GLU B N 1
ATOM 3272 C CA . GLU B 1 117 ? 7.551 4.457 -19.828 1 90.56 117 GLU B CA 1
ATOM 3273 C C . GLU B 1 117 ? 6.535 5.277 -19.031 1 90.56 117 GLU B C 1
ATOM 3275 O O . GLU B 1 117 ? 6.664 5.426 -17.812 1 90.56 117 GLU B O 1
ATOM 3280 N N . LYS B 1 118 ? 5.562 5.703 -19.719 1 90.06 118 LYS B N 1
ATOM 3281 C CA . LYS B 1 118 ? 4.566 6.562 -19.094 1 90.06 118 LYS B CA 1
ATOM 3282 C C . LYS B 1 118 ? 3.695 5.773 -18.109 1 90.06 118 LYS B C 1
ATOM 3284 O O . LYS B 1 118 ? 3.041 6.352 -17.25 1 90.06 118 LYS B O 1
ATOM 3289 N N . ASP B 1 119 ? 3.715 4.398 -18.297 1 95.12 119 ASP B N 1
ATOM 3290 C CA . ASP B 1 119 ? 2.812 3.562 -17.5 1 95.12 119 ASP B CA 1
ATOM 3291 C C . ASP B 1 119 ? 3.537 2.939 -16.312 1 95.12 119 ASP B C 1
ATOM 3293 O O . ASP B 1 119 ? 2.902 2.385 -15.414 1 95.12 119 ASP B O 1
ATOM 3297 N N . VAL B 1 120 ? 4.875 3.088 -16.25 1 94.94 120 VAL B N 1
ATOM 3298 C CA . VAL B 1 120 ? 5.695 2.432 -15.227 1 94.94 120 VAL B CA 1
ATOM 3299 C C . VAL B 1 120 ? 5.301 2.934 -13.844 1 94.94 120 VAL B C 1
ATOM 3301 O O . VAL B 1 120 ? 5.203 2.148 -12.898 1 94.94 120 VAL B O 1
ATOM 3304 N N . GLY B 1 121 ? 5.086 4.223 -13.75 1 96.62 121 GLY B N 1
ATOM 3305 C CA . GLY B 1 121 ? 4.703 4.793 -12.469 1 96.62 121 GLY B CA 1
ATOM 3306 C C . GLY B 1 121 ? 3.355 4.297 -11.969 1 96.62 121 GLY B C 1
ATOM 3307 O O . GLY B 1 121 ? 3.201 3.98 -10.789 1 96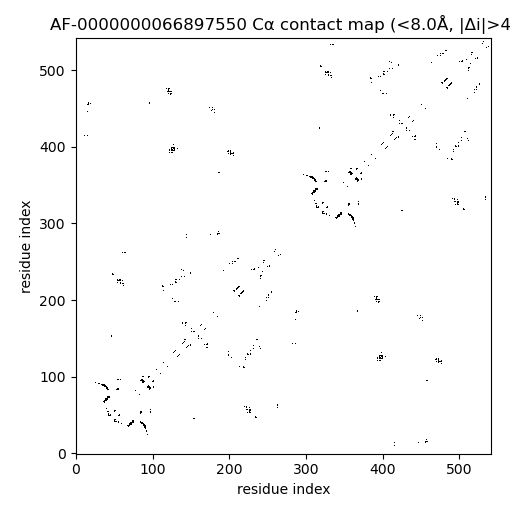.62 121 GLY B O 1
ATOM 3308 N N . ILE B 1 122 ? 2.428 4.195 -12.891 1 97.25 122 ILE B N 1
ATOM 3309 C CA . ILE B 1 122 ? 1.086 3.732 -12.555 1 97.25 122 ILE B CA 1
ATOM 3310 C C . ILE B 1 122 ? 1.13 2.256 -12.172 1 97.25 122 ILE B C 1
ATOM 3312 O O . ILE B 1 122 ? 0.475 1.834 -11.211 1 97.25 122 ILE B O 1
ATOM 3316 N N . ALA B 1 123 ? 1.898 1.514 -12.891 1 97.38 123 ALA B N 1
ATOM 3317 C CA . ALA B 1 123 ? 2.049 0.089 -12.609 1 97.38 123 ALA B CA 1
ATOM 3318 C C . ALA B 1 123 ? 2.598 -0.137 -11.203 1 97.38 123 ALA B C 1
ATOM 3320 O O . ALA B 1 123 ? 2.078 -0.967 -10.453 1 97.38 123 ALA B O 1
ATOM 3321 N N . ARG B 1 124 ? 3.584 0.628 -10.828 1 97.31 124 ARG B N 1
ATOM 3322 C CA . ARG B 1 124 ? 4.156 0.544 -9.484 1 97.31 124 ARG B CA 1
ATOM 3323 C C . ARG B 1 124 ? 3.117 0.892 -8.422 1 97.31 124 ARG B C 1
ATOM 3325 O O . ARG B 1 124 ? 3.01 0.206 -7.406 1 97.31 124 ARG B O 1
ATOM 3332 N N . ALA B 1 125 ? 2.406 1.916 -8.648 1 97.94 125 ALA B N 1
ATOM 3333 C CA . ALA B 1 125 ? 1.397 2.367 -7.695 1 97.94 125 ALA B CA 1
ATOM 3334 C C . ALA B 1 125 ? 0.309 1.314 -7.512 1 97.94 125 ALA B C 1
ATOM 3336 O O . ALA B 1 125 ? -0.096 1.022 -6.383 1 97.94 125 ALA B O 1
ATOM 3337 N N . ILE B 1 126 ? -0.13 0.675 -8.586 1 97.75 126 ILE B N 1
ATOM 3338 C CA . ILE B 1 126 ? -1.19 -0.326 -8.531 1 97.75 126 ILE B CA 1
ATOM 3339 C C . ILE B 1 126 ? -0.69 -1.564 -7.793 1 97.75 126 ILE B C 1
ATOM 3341 O O . ILE B 1 126 ? -1.401 -2.123 -6.953 1 97.75 126 ILE B O 1
ATOM 3345 N N . ASP B 1 127 ? 0.498 -1.923 -8.078 1 97.5 127 ASP B N 1
ATOM 3346 C CA . ASP B 1 127 ? 1.072 -3.094 -7.426 1 97.5 127 ASP B CA 1
ATOM 3347 C C . ASP B 1 127 ? 1.129 -2.902 -5.91 1 97.5 127 ASP B C 1
ATOM 3349 O O . ASP B 1 127 ? 0.737 -3.793 -5.152 1 97.5 127 ASP B O 1
ATOM 3353 N N . ARG B 1 128 ? 1.562 -1.761 -5.543 1 97 128 ARG B N 1
ATOM 3354 C CA . ARG B 1 128 ? 1.688 -1.5 -4.113 1 97 128 ARG B CA 1
ATOM 3355 C C . ARG B 1 128 ? 0.317 -1.356 -3.459 1 97 128 ARG B C 1
ATOM 3357 O O . ARG B 1 128 ? 0.115 -1.8 -2.326 1 97 128 ARG B O 1
ATOM 3364 N N . MET B 1 129 ? -0.566 -0.752 -4.152 1 97.81 129 MET B N 1
ATOM 3365 C CA . MET B 1 129 ? -1.925 -0.651 -3.627 1 97.81 129 MET B CA 1
ATOM 3366 C C . MET B 1 129 ? -2.508 -2.035 -3.359 1 97.81 129 MET B C 1
ATOM 3368 O O . MET B 1 129 ? -3.039 -2.289 -2.277 1 97.81 129 MET B O 1
ATOM 3372 N N . ILE B 1 130 ? -2.332 -2.879 -4.305 1 98.06 130 ILE B N 1
ATOM 3373 C CA . ILE B 1 130 ? -2.939 -4.203 -4.207 1 98.06 130 ILE B CA 1
ATOM 3374 C C . ILE B 1 130 ? -2.238 -5.016 -3.121 1 98.06 130 ILE B C 1
ATOM 3376 O O . ILE B 1 130 ? -2.893 -5.574 -2.238 1 98.06 130 ILE B O 1
ATOM 3380 N N . GLU B 1 131 ? -0.964 -4.965 -3.115 1 95.56 131 GLU B N 1
ATOM 3381 C CA . GLU B 1 131 ? -0.203 -5.855 -2.24 1 95.56 131 GLU B CA 1
ATOM 3382 C C . GLU B 1 131 ? -0.194 -5.34 -0.805 1 95.56 131 GLU B C 1
ATOM 3384 O O . GLU B 1 131 ? -0.083 -6.121 0.141 1 95.56 131 GLU B O 1
ATOM 3389 N N . ARG B 1 132 ? -0.387 -4.016 -0.679 1 93.81 132 ARG B N 1
ATOM 3390 C CA . ARG B 1 132 ? -0.194 -3.463 0.658 1 93.81 132 ARG B CA 1
ATOM 3391 C C . ARG B 1 132 ? -1.514 -2.971 1.242 1 93.81 132 ARG B C 1
ATOM 3393 O O . ARG B 1 132 ? -1.597 -2.67 2.436 1 93.81 132 ARG B O 1
ATOM 3400 N N . ASN B 1 133 ? -2.49 -2.91 0.477 1 94.5 133 ASN B N 1
ATOM 3401 C CA . ASN B 1 133 ? -3.773 -2.432 0.981 1 94.5 133 ASN B CA 1
ATOM 3402 C C . ASN B 1 133 ? -4.898 -3.418 0.679 1 94.5 133 ASN B C 1
ATOM 3404 O O . ASN B 1 133 ? -5.465 -4.02 1.593 1 94.5 133 ASN B O 1
ATOM 3408 N N . THR B 1 134 ? -5.133 -3.674 -0.615 1 97.38 134 THR B N 1
ATOM 3409 C CA . THR B 1 134 ? -6.215 -4.555 -1.032 1 97.38 134 THR B CA 1
ATOM 3410 C C . THR B 1 134 ? -6.062 -5.938 -0.402 1 97.38 134 THR B C 1
ATOM 3412 O O . THR B 1 134 ? -7.039 -6.523 0.068 1 97.38 134 THR B O 1
ATOM 3415 N N . HIS B 1 135 ? -4.871 -6.359 -0.34 1 95.06 135 HIS B N 1
ATOM 3416 C CA . HIS B 1 135 ? -4.551 -7.688 0.172 1 95.06 135 HIS B CA 1
ATOM 3417 C C . HIS B 1 135 ? -5.047 -7.859 1.604 1 95.06 135 HIS B C 1
ATOM 3419 O O . HIS B 1 135 ? -5.707 -8.852 1.923 1 95.06 135 HIS B O 1
ATOM 3425 N N . TYR B 1 136 ? -4.828 -6.934 2.404 1 92.44 136 TYR B N 1
ATOM 3426 C CA . TYR B 1 136 ? -5.172 -7.074 3.814 1 92.44 136 TYR B CA 1
ATOM 3427 C C . TYR B 1 136 ? -6.676 -6.922 4.027 1 92.44 136 TYR B C 1
ATOM 3429 O O . TYR B 1 136 ? -7.25 -7.547 4.922 1 92.44 136 TYR B O 1
ATOM 3437 N N . LEU B 1 137 ? -7.273 -6.137 3.211 1 94.56 137 LEU B N 1
ATOM 3438 C CA . LEU B 1 137 ? -8.734 -6.066 3.264 1 94.56 137 LEU B CA 1
ATOM 3439 C C . LEU B 1 137 ? -9.352 -7.406 2.896 1 94.56 137 LEU B C 1
ATOM 3441 O O . LEU B 1 137 ? -10.273 -7.875 3.572 1 94.56 137 LEU B O 1
ATOM 3445 N N . LEU B 1 138 ? -8.82 -8.016 1.881 1 95.12 138 LEU B N 1
ATOM 3446 C CA . LEU B 1 138 ? -9.305 -9.32 1.461 1 95.12 138 LEU B CA 1
ATOM 3447 C C . LEU B 1 138 ? -9.078 -10.359 2.555 1 95.12 138 LEU B C 1
ATOM 3449 O O . LEU B 1 138 ? -9.961 -11.172 2.84 1 95.12 138 LEU B O 1
ATOM 3453 N N . LEU B 1 139 ? -7.887 -10.336 3.189 1 90.88 139 LEU B N 1
ATOM 3454 C CA . LEU B 1 139 ? -7.574 -11.289 4.254 1 90.88 139 LEU B CA 1
ATOM 3455 C C . LEU B 1 139 ? -8.555 -11.148 5.414 1 90.88 139 LEU B C 1
ATOM 3457 O O . LEU B 1 139 ? -8.914 -12.141 6.047 1 90.88 139 LEU B O 1
ATOM 3461 N N . TYR B 1 140 ? -8.906 -9.914 5.719 1 92.44 140 TYR B N 1
ATOM 3462 C CA . TYR B 1 140 ? -9.867 -9.695 6.793 1 92.44 140 TYR B CA 1
ATOM 3463 C C . TYR B 1 140 ? -11.172 -10.422 6.512 1 92.44 140 TYR B C 1
ATOM 3465 O O . TYR B 1 140 ? -11.688 -11.141 7.371 1 92.44 140 TYR B O 1
ATOM 3473 N N . PHE B 1 141 ? -11.695 -10.258 5.301 1 93.25 141 PHE B N 1
ATOM 3474 C CA . PHE B 1 141 ? -13.008 -10.805 4.973 1 93.25 141 PHE B CA 1
ATOM 3475 C C . PHE B 1 141 ? -12.945 -12.328 4.867 1 93.25 141 PHE B C 1
ATOM 3477 O O . PHE B 1 141 ? -13.938 -13.008 5.117 1 93.25 141 PHE B O 1
ATOM 3484 N N . ILE B 1 142 ? -11.766 -12.859 4.633 1 89.38 142 ILE B N 1
ATOM 3485 C CA . ILE B 1 142 ? -11.617 -14.305 4.52 1 89.38 142 ILE B CA 1
ATOM 3486 C C . ILE B 1 142 ? -11.352 -14.906 5.898 1 89.38 142 ILE B C 1
ATOM 3488 O O . ILE B 1 142 ? -12.102 -15.766 6.359 1 89.38 142 ILE B O 1
ATOM 3492 N N . PHE B 1 143 ? -10.352 -14.359 6.668 1 84.31 143 PHE B N 1
ATOM 3493 C CA . PHE B 1 143 ? -9.789 -15.078 7.809 1 84.31 143 PHE B CA 1
ATOM 3494 C C . PHE B 1 143 ? -10.359 -14.547 9.117 1 84.31 143 PHE B C 1
ATOM 3496 O O . PHE B 1 143 ? -10.117 -15.117 10.188 1 84.31 143 PHE B O 1
ATOM 3503 N N . VAL B 1 144 ? -11.023 -13.445 9.016 1 86.69 144 VAL B N 1
ATOM 3504 C CA . VAL B 1 144 ? -11.625 -12.914 10.227 1 86.69 144 VAL B CA 1
ATOM 3505 C C . VAL B 1 144 ? -13.141 -13.031 10.148 1 86.69 144 VAL B C 1
ATOM 3507 O O . VAL B 1 144 ? -13.766 -13.727 10.953 1 86.69 144 VAL B O 1
ATOM 3510 N N . GLU B 1 145 ? -13.688 -12.555 9.102 1 88.81 145 GLU B N 1
ATOM 3511 C CA . GLU B 1 145 ? -15.148 -12.531 9 1 88.81 145 GLU B CA 1
ATOM 3512 C C . GLU B 1 145 ? -15.695 -13.891 8.594 1 88.81 145 GLU B C 1
ATOM 3514 O O . GLU B 1 145 ? -16.719 -14.336 9.109 1 88.81 145 GLU B O 1
ATOM 3519 N N . ASN B 1 146 ? -15.016 -14.547 7.672 1 88.31 146 ASN B N 1
ATOM 3520 C CA . ASN B 1 146 ? -15.547 -15.773 7.105 1 88.31 146 ASN B CA 1
ATOM 3521 C C . ASN B 1 146 ? -14.641 -16.969 7.398 1 88.31 146 ASN B C 1
ATOM 3523 O O . ASN B 1 146 ? -14.539 -17.891 6.582 1 88.31 146 ASN B O 1
ATOM 3527 N N . LEU B 1 147 ? -14.055 -16.969 8.516 1 82.94 147 LEU B N 1
ATOM 3528 C CA . LEU B 1 147 ? -13.094 -18 8.859 1 82.94 147 LEU B CA 1
ATOM 3529 C C . LEU B 1 147 ? -13.758 -19.375 8.883 1 82.94 147 LEU B C 1
ATOM 3531 O O . LEU B 1 147 ? -13.203 -20.344 8.367 1 82.94 147 LEU B O 1
ATOM 3535 N N . SER B 1 148 ? -14.898 -19.469 9.422 1 83.75 148 SER B N 1
ATOM 3536 C CA . SER B 1 148 ? -15.602 -20.734 9.531 1 83.75 148 SER B CA 1
ATOM 3537 C C . SER B 1 148 ? -15.938 -21.297 8.156 1 83.75 148 SER B C 1
ATOM 3539 O O . SER B 1 148 ? -15.797 -22.516 7.922 1 83.75 148 SER B O 1
ATOM 3541 N N . LYS B 1 149 ? -16.359 -20.422 7.305 1 84.62 149 LYS B N 1
ATOM 3542 C CA . LYS B 1 149 ? -16.672 -20.844 5.945 1 84.62 149 LYS B CA 1
ATOM 3543 C C . LYS B 1 149 ? -15.43 -21.312 5.207 1 84.62 149 LYS B C 1
ATOM 3545 O O . LYS B 1 149 ? -15.461 -22.297 4.465 1 84.62 149 LYS B O 1
ATOM 3550 N N . PHE B 1 150 ? -14.398 -20.625 5.434 1 82.88 150 PHE B N 1
ATOM 3551 C CA . PHE B 1 150 ? -13.125 -20.969 4.805 1 82.88 150 PHE B CA 1
ATOM 3552 C C . PHE B 1 150 ? -12.656 -22.344 5.266 1 82.88 150 PHE B C 1
ATOM 3554 O O . PHE B 1 150 ? -12.227 -23.172 4.453 1 82.88 150 PHE B O 1
ATOM 3561 N N . LEU B 1 151 ? -12.758 -22.578 6.566 1 77.25 151 LEU B N 1
ATOM 3562 C CA . LEU B 1 151 ? -12.289 -23.828 7.148 1 77.25 151 LEU B CA 1
ATOM 3563 C C . LEU B 1 151 ? -13.148 -25 6.684 1 77.25 151 LEU B C 1
ATOM 3565 O O . LEU B 1 151 ? -12.648 -26.109 6.516 1 77.25 151 LEU B O 1
ATOM 3569 N N . ARG B 1 152 ? -14.383 -24.719 6.488 1 76.44 152 ARG B N 1
ATOM 3570 C CA . ARG B 1 152 ? -15.289 -25.766 6.039 1 76.44 152 ARG B CA 1
ATOM 3571 C C . ARG B 1 152 ? -14.953 -26.203 4.613 1 76.44 152 ARG B C 1
ATOM 3573 O O . ARG B 1 152 ? -15.203 -27.344 4.238 1 76.44 152 ARG B O 1
ATOM 3580 N N . GLY B 1 153 ? -14.5 -25.219 3.902 1 71.31 153 GLY B N 1
ATOM 3581 C CA . GLY B 1 153 ? -14.148 -25.516 2.521 1 71.31 153 GLY B CA 1
ATOM 3582 C C . GLY B 1 153 ? -12.852 -26.297 2.389 1 71.31 153 GLY B C 1
ATOM 3583 O O . GLY B 1 153 ? -12.57 -26.875 1.332 1 71.31 153 GLY B O 1
ATOM 3584 N N . LEU B 1 154 ? -12.086 -26.156 3.439 1 65.25 154 LEU B N 1
ATOM 3585 C CA . LEU B 1 154 ? -10.844 -26.922 3.426 1 65.25 154 LEU B CA 1
ATOM 3586 C C . LEU B 1 154 ? -11.109 -28.406 3.664 1 65.25 154 LEU B C 1
ATOM 3588 O O . LEU B 1 154 ? -12.016 -28.766 4.414 1 65.25 154 LEU B O 1
ATOM 3592 N N . GLU B 1 155 ? -10.703 -29.156 2.654 1 57.94 155 GLU B N 1
ATOM 3593 C CA . GLU B 1 155 ? -10.914 -30.594 2.76 1 57.94 155 GLU B CA 1
ATOM 3594 C C . GLU B 1 155 ? -10.594 -31.109 4.164 1 57.94 155 GLU B C 1
ATOM 3596 O O . GLU B 1 155 ? -9.914 -30.422 4.934 1 57.94 155 GLU B O 1
ATOM 3601 N N . SER B 1 156 ? -10.82 -32.469 4.441 1 53.94 156 SER B N 1
ATOM 3602 C CA . SER B 1 156 ? -10.953 -33.281 5.645 1 53.94 156 SER B CA 1
ATOM 3603 C C . SER B 1 156 ? -9.805 -33.031 6.617 1 53.94 156 SER B C 1
ATOM 3605 O O . SER B 1 156 ? -8.898 -32.25 6.32 1 53.94 156 SER B O 1
ATOM 3607 N N . SER B 1 157 ? -8.984 -34.094 7.234 1 52.31 157 SER B N 1
ATOM 3608 C CA . SER B 1 157 ? -8.492 -34.531 8.531 1 52.31 157 SER B CA 1
ATOM 3609 C C . SER B 1 157 ? -7.293 -33.719 8.984 1 52.31 157 SER B C 1
ATOM 3611 O O . SER B 1 157 ? -7.172 -32.531 8.625 1 52.31 157 SER B O 1
ATOM 3613 N N . PHE B 1 158 ? -6.164 -34.344 8.984 1 45.38 158 PHE B N 1
ATOM 3614 C CA . PHE B 1 158 ? -4.867 -34.031 9.57 1 45.38 158 PHE B CA 1
ATOM 3615 C C . PHE B 1 158 ? -4.277 -32.781 8.898 1 45.38 158 PHE B C 1
ATOM 3617 O O . PHE B 1 158 ? -3.719 -31.906 9.57 1 45.38 158 PHE B O 1
ATOM 3624 N N . ILE B 1 159 ? -4.617 -32.562 7.633 1 52.09 159 ILE B N 1
ATOM 3625 C CA . ILE B 1 159 ? -4.047 -31.469 6.836 1 52.09 159 ILE B CA 1
ATOM 3626 C C . ILE B 1 159 ? -4.715 -30.141 7.215 1 52.09 159 ILE B C 1
ATOM 3628 O O . ILE B 1 159 ? -4.062 -29.094 7.254 1 52.09 159 ILE B O 1
ATOM 3632 N N . LYS B 1 160 ? -5.902 -30.375 7.695 1 59.38 160 LYS B N 1
ATOM 3633 C CA . LYS B 1 160 ? -6.676 -29.203 8.078 1 59.38 160 LYS B CA 1
ATOM 3634 C C . LYS B 1 160 ? -6.113 -28.562 9.344 1 59.38 160 LYS B C 1
ATOM 3636 O O . LYS B 1 160 ? -5.949 -27.344 9.414 1 59.38 160 LYS B O 1
ATOM 3641 N N . ARG B 1 161 ? -5.754 -29.594 10.195 1 60.66 161 ARG B N 1
ATOM 3642 C CA . ARG B 1 161 ? -5.301 -29.062 11.484 1 60.66 161 ARG B CA 1
ATOM 3643 C C . ARG B 1 161 ? -3.965 -28.344 11.336 1 60.66 161 ARG B C 1
ATOM 3645 O O . ARG B 1 161 ? -3.762 -27.266 11.914 1 60.66 161 ARG B O 1
ATOM 3652 N N . TRP B 1 162 ? -3.146 -28.953 10.539 1 60.72 162 TRP B N 1
ATOM 3653 C CA . TRP B 1 162 ? -1.823 -28.359 10.367 1 60.72 162 TRP B CA 1
ATOM 3654 C C . TRP B 1 162 ? -1.907 -27.062 9.57 1 60.72 162 TRP B C 1
ATOM 3656 O O . TRP B 1 162 ? -1.247 -26.078 9.914 1 60.72 162 TRP B O 1
ATOM 3666 N N . LEU B 1 163 ? -2.803 -27.078 8.672 1 64.62 163 LEU B N 1
ATOM 3667 C CA . LEU B 1 163 ? -2.965 -25.875 7.859 1 64.62 163 LEU B CA 1
ATOM 3668 C C . LEU B 1 163 ? -3.562 -24.75 8.68 1 64.62 163 LEU B C 1
ATOM 3670 O O . LEU B 1 163 ? -3.15 -23.594 8.539 1 64.62 163 LEU B O 1
ATOM 3674 N N . VAL B 1 164 ? -4.418 -25.25 9.523 1 68.69 164 VAL B N 1
ATOM 3675 C CA . VAL B 1 164 ? -5.109 -24.234 10.328 1 68.69 164 VAL B CA 1
ATOM 3676 C C . VAL B 1 164 ? -4.137 -23.609 11.32 1 68.69 164 VAL B C 1
ATOM 3678 O O . VAL B 1 164 ? -4.035 -22.391 11.406 1 68.69 164 VAL B O 1
ATOM 3681 N N . ARG B 1 165 ? -3.354 -24.453 11.93 1 67.81 165 ARG B N 1
ATOM 3682 C CA . ARG B 1 165 ? -2.441 -23.953 12.953 1 67.81 165 ARG B CA 1
ATOM 3683 C C . ARG B 1 165 ? -1.233 -23.266 12.312 1 67.81 165 ARG B C 1
ATOM 3685 O O . ARG B 1 165 ? -0.739 -22.266 12.828 1 67.81 165 ARG B O 1
ATOM 3692 N N . GLY B 1 166 ? -0.917 -23.812 11.234 1 68.25 166 GLY B N 1
ATOM 3693 C CA . GLY B 1 166 ? 0.328 -23.344 10.641 1 68.25 166 GLY B CA 1
ATOM 3694 C C . GLY B 1 166 ? 0.136 -22.188 9.688 1 68.25 166 GLY B C 1
ATOM 3695 O O . GLY B 1 166 ? 1.071 -21.422 9.43 1 68.25 166 GLY B O 1
ATOM 3696 N N . THR B 1 167 ? -1.091 -22 9.25 1 71.31 167 THR B N 1
ATOM 3697 C CA . THR B 1 167 ? -1.269 -21.016 8.203 1 71.31 167 THR B CA 1
ATOM 3698 C C . THR B 1 167 ? -2.406 -20.047 8.555 1 71.31 167 THR B C 1
ATOM 3700 O O . THR B 1 167 ? -2.201 -18.844 8.656 1 71.31 167 THR B O 1
ATOM 3703 N N . ILE B 1 168 ? -3.469 -20.641 8.969 1 72.88 168 ILE B N 1
ATOM 3704 C CA . ILE B 1 168 ? -4.668 -19.828 9.117 1 72.88 168 ILE B CA 1
ATOM 3705 C C . ILE B 1 168 ? -4.527 -18.922 10.352 1 72.88 168 ILE B C 1
ATOM 3707 O O . ILE B 1 168 ? -4.797 -17.719 10.281 1 72.88 168 ILE B O 1
ATOM 3711 N N . TYR B 1 169 ? -4.02 -19.5 11.453 1 74.38 169 TYR B N 1
ATOM 3712 C CA . TYR B 1 169 ? -3.898 -18.719 12.68 1 74.38 169 TYR B CA 1
ATOM 3713 C C . TYR B 1 169 ? -2.869 -17.609 12.516 1 74.38 169 TYR B C 1
ATOM 3715 O O . TYR B 1 169 ? -3.125 -16.453 12.883 1 74.38 169 TYR B O 1
ATOM 3723 N N . PRO B 1 170 ? -1.823 -17.906 11.891 1 74.5 170 PRO B N 1
ATOM 3724 C CA . PRO B 1 170 ? -0.866 -16.828 11.656 1 74.5 170 PRO B CA 1
ATOM 3725 C C . PRO B 1 170 ? -1.428 -15.727 10.758 1 74.5 170 PRO B C 1
ATOM 3727 O O . PRO B 1 170 ? -1.158 -14.539 10.977 1 74.5 170 PRO B O 1
ATOM 3730 N N . PHE B 1 171 ? -2.232 -16.094 9.828 1 76.25 171 PHE B N 1
ATOM 3731 C CA . PHE B 1 171 ? -2.826 -15.094 8.953 1 76.25 171 PHE B CA 1
ATOM 3732 C C . PHE B 1 171 ? -3.854 -14.258 9.711 1 76.25 171 PHE B C 1
ATOM 3734 O O . PHE B 1 171 ? -3.932 -13.039 9.523 1 76.25 171 PHE B O 1
ATOM 3741 N N . HIS B 1 172 ? -4.566 -14.969 10.547 1 78.62 172 HIS B N 1
ATOM 3742 C CA . HIS B 1 172 ? -5.516 -14.25 11.391 1 78.62 172 HIS B CA 1
ATOM 3743 C C . HIS B 1 172 ? -4.801 -13.234 12.273 1 78.62 172 HIS B C 1
ATOM 3745 O O . HIS B 1 172 ? -5.203 -12.07 12.344 1 78.62 172 HIS B O 1
ATOM 3751 N N . SER B 1 173 ? -3.76 -13.656 12.906 1 81.69 173 SER B N 1
ATOM 3752 C CA . SER B 1 173 ? -2.99 -12.789 13.789 1 81.69 173 SER B CA 1
ATOM 3753 C C . SER B 1 173 ? -2.322 -11.664 13.008 1 81.69 173 SER B C 1
ATOM 3755 O O . SER B 1 173 ? -2.225 -10.531 13.5 1 81.69 173 SER B O 1
ATOM 3757 N N . LYS B 1 174 ? -1.94 -12 11.812 1 83.19 174 LYS B N 1
ATOM 3758 C CA . LYS B 1 174 ? -1.323 -11.016 10.93 1 83.19 174 LYS B CA 1
ATOM 3759 C C . LYS B 1 174 ? -2.299 -9.891 10.594 1 83.19 174 LYS B C 1
ATOM 3761 O O . LYS B 1 174 ? -1.939 -8.711 10.648 1 83.19 174 LYS B O 1
ATOM 3766 N N . VAL B 1 175 ? -3.496 -10.258 10.281 1 84.75 175 VAL B N 1
ATOM 3767 C CA . VAL B 1 175 ? -4.508 -9.266 9.938 1 84.75 175 VAL B CA 1
ATOM 3768 C C . VAL B 1 175 ? -4.758 -8.352 11.133 1 84.75 175 VAL B C 1
ATOM 3770 O O . VAL B 1 175 ? -4.816 -7.129 10.984 1 84.75 175 VAL B O 1
ATOM 3773 N N . HIS B 1 176 ? -4.789 -8.977 12.258 1 84.25 176 HIS B N 1
ATOM 3774 C CA . HIS B 1 176 ? -5.023 -8.195 13.469 1 84.25 176 HIS B CA 1
ATOM 3775 C C . HIS B 1 176 ? -3.908 -7.184 13.695 1 84.25 176 HIS B C 1
ATOM 3777 O O . HIS B 1 176 ? -4.176 -6.004 13.93 1 84.25 176 HIS B O 1
ATOM 3783 N N . ARG B 1 177 ? -2.74 -7.609 13.562 1 84.69 177 ARG B N 1
ATOM 3784 C CA . ARG B 1 177 ? -1.591 -6.746 13.805 1 84.69 177 ARG B CA 1
ATOM 3785 C C . ARG B 1 177 ? -1.517 -5.621 12.781 1 84.69 177 ARG B C 1
ATOM 3787 O O . ARG B 1 177 ? -1.316 -4.457 13.133 1 84.69 177 ARG B O 1
ATOM 3794 N N . ILE B 1 178 ? -1.746 -6.035 11.594 1 85.12 178 ILE B N 1
ATOM 3795 C CA . ILE B 1 178 ? -1.652 -5.062 10.508 1 85.12 178 ILE B CA 1
ATOM 3796 C C . ILE B 1 178 ? -2.754 -4.016 10.664 1 85.12 178 ILE B C 1
ATOM 3798 O O . ILE B 1 178 ? -2.506 -2.818 10.5 1 85.12 178 ILE B O 1
ATOM 3802 N N . PHE B 1 179 ? -3.912 -4.406 11.023 1 85.5 179 PHE B N 1
ATOM 3803 C CA . PHE B 1 179 ? -5.031 -3.486 11.172 1 85.5 179 PHE B CA 1
ATOM 3804 C C . PHE B 1 179 ? -4.785 -2.521 12.328 1 85.5 179 PHE B C 1
ATOM 3806 O O . PHE B 1 179 ? -5.102 -1.334 12.227 1 85.5 179 PHE B O 1
ATOM 3813 N N . LEU B 1 180 ? -4.176 -3.061 13.344 1 81.56 180 LEU B N 1
ATOM 3814 C CA . LEU B 1 180 ? -3.842 -2.207 14.477 1 81.56 180 LEU B CA 1
ATOM 3815 C C . LEU B 1 180 ? -2.775 -1.186 14.094 1 81.56 180 LEU B C 1
ATOM 3817 O O . LEU B 1 180 ? -2.922 0.006 14.375 1 81.56 180 LEU B O 1
ATOM 3821 N N . ASP B 1 181 ? -1.837 -1.676 13.438 1 81.88 181 ASP B N 1
ATOM 3822 C CA . ASP B 1 181 ? -0.696 -0.823 13.117 1 81.88 181 ASP B CA 1
ATOM 3823 C C . ASP B 1 181 ? -1.061 0.207 12.047 1 81.88 181 ASP B C 1
ATOM 3825 O O . ASP B 1 181 ? -0.535 1.322 12.047 1 81.88 181 ASP B O 1
ATOM 3829 N N . MET B 1 182 ? -2.021 -0.15 11.266 1 80 182 MET B N 1
ATOM 3830 C CA . MET B 1 182 ? -2.414 0.761 10.188 1 80 182 MET B CA 1
ATOM 3831 C C . MET B 1 182 ? -3.576 1.647 10.633 1 80 182 MET B C 1
ATOM 3833 O O . MET B 1 182 ? -3.957 2.576 9.914 1 80 182 MET B O 1
ATOM 3837 N N . GLY B 1 183 ? -4.145 1.388 11.766 1 77.19 183 GLY B N 1
ATOM 3838 C CA . GLY B 1 183 ? -5.242 2.178 12.297 1 77.19 183 GLY B CA 1
ATOM 3839 C C . GLY B 1 183 ? -6.582 1.834 11.672 1 77.19 183 GLY B C 1
ATOM 3840 O O . GLY B 1 183 ? -7.527 2.623 11.742 1 77.19 183 GLY B O 1
ATOM 3841 N N . ILE B 1 184 ? -6.68 0.736 11.016 1 82.69 184 ILE B N 1
ATOM 3842 C CA . ILE B 1 184 ? -7.891 0.33 10.312 1 82.69 184 ILE B CA 1
ATOM 3843 C C . ILE B 1 184 ? -8.891 -0.263 11.305 1 82.69 184 ILE B C 1
ATOM 3845 O O . ILE B 1 184 ? -10.086 -0.338 11.023 1 82.69 184 ILE B O 1
ATOM 3849 N N . ASN B 1 185 ? -8.359 -0.681 12.438 1 78.81 185 ASN B N 1
ATOM 3850 C CA . ASN B 1 185 ? -9.219 -1.286 13.438 1 78.81 185 ASN B CA 1
ATOM 3851 C C . ASN B 1 185 ? -10.266 -0.297 13.953 1 78.81 185 ASN B C 1
ATOM 3853 O O . ASN B 1 185 ? -11.25 -0.695 14.57 1 78.81 185 ASN B O 1
ATOM 3857 N N . LYS B 1 186 ? -10.055 0.971 13.672 1 76.75 186 LYS B N 1
ATOM 3858 C CA . LYS B 1 186 ? -10.992 2.012 14.094 1 76.75 186 LYS B CA 1
ATOM 3859 C C . LYS B 1 186 ? -12.109 2.193 13.078 1 76.75 186 LYS B C 1
ATOM 3861 O O . LYS B 1 186 ? -13.07 2.934 13.328 1 76.75 186 LYS B O 1
ATOM 3866 N N . CYS B 1 187 ? -12 1.537 12.039 1 81.94 187 CYS B N 1
ATOM 3867 C CA . CYS B 1 187 ? -12.977 1.664 10.961 1 81.94 187 CYS B CA 1
ATOM 3868 C C . CYS B 1 187 ? -14.086 0.63 11.109 1 81.94 187 CYS B C 1
ATOM 3870 O O . CYS B 1 187 ? -13.906 -0.386 11.781 1 81.94 187 CYS B O 1
ATOM 3872 N N . SER B 1 188 ? -15.18 0.924 10.57 1 86.5 188 SER B N 1
ATOM 3873 C CA . SER B 1 188 ? -16.297 -0.01 10.539 1 86.5 188 SER B CA 1
ATOM 3874 C C . SER B 1 188 ? -16.156 -1 9.383 1 86.5 188 SER B C 1
ATOM 3876 O O . SER B 1 188 ? -15.336 -0.807 8.492 1 86.5 188 SER B O 1
ATOM 3878 N N . ARG B 1 189 ? -16.984 -2.055 9.5 1 91.25 189 ARG B N 1
ATOM 3879 C CA . ARG B 1 189 ? -17.047 -3.008 8.398 1 91.25 189 ARG B CA 1
ATOM 3880 C C . ARG B 1 189 ? -17.391 -2.307 7.09 1 91.25 189 ARG B C 1
ATOM 3882 O O . ARG B 1 189 ? -16.812 -2.609 6.043 1 91.25 189 ARG B O 1
ATOM 3889 N N . ASN B 1 190 ? -18.375 -1.365 7.191 1 92.38 190 ASN B N 1
ATOM 3890 C CA . ASN B 1 190 ? -18.797 -0.635 5.996 1 92.38 190 ASN B CA 1
ATOM 3891 C C . ASN B 1 190 ? -17.656 0.239 5.461 1 92.38 190 ASN B C 1
ATOM 3893 O O . ASN B 1 190 ? -17.531 0.41 4.246 1 92.38 190 ASN B O 1
ATOM 3897 N N . ASP B 1 191 ? -16.812 0.725 6.367 1 88.94 191 ASP B N 1
ATOM 3898 C CA . ASP B 1 191 ? -15.648 1.479 5.938 1 88.94 191 ASP B CA 1
ATOM 3899 C C . ASP B 1 191 ? -14.68 0.593 5.16 1 88.94 191 ASP B C 1
ATOM 3901 O O . ASP B 1 191 ? -14.125 1.014 4.137 1 88.94 191 ASP B O 1
ATOM 3905 N N . LEU B 1 192 ? -14.539 -0.641 5.617 1 93.38 192 LEU B N 1
ATOM 3906 C CA . LEU B 1 192 ? -13.633 -1.573 4.953 1 93.38 192 LEU B CA 1
ATOM 3907 C C . LEU B 1 192 ? -14.141 -1.923 3.559 1 93.38 192 LEU B C 1
ATOM 3909 O O . LEU B 1 192 ? -13.352 -1.98 2.607 1 93.38 192 LEU B O 1
ATOM 3913 N N . ILE B 1 193 ? -15.438 -2.105 3.504 1 96 193 ILE B N 1
ATOM 3914 C CA . ILE B 1 193 ? -16.047 -2.4 2.209 1 96 193 ILE B CA 1
ATOM 3915 C C . ILE B 1 193 ? -15.852 -1.211 1.27 1 96 193 ILE B C 1
ATOM 3917 O O . ILE B 1 193 ? -15.539 -1.387 0.091 1 96 193 ILE B O 1
ATOM 3921 N N . GLY B 1 194 ? -16.016 -0.036 1.84 1 94.94 194 GLY B N 1
ATOM 3922 C CA . GLY B 1 194 ? -15.789 1.168 1.06 1 94.94 194 GLY B CA 1
ATOM 3923 C C . GLY B 1 194 ? -14.359 1.289 0.558 1 94.94 194 GLY B C 1
ATOM 3924 O O . GLY B 1 194 ? -14.133 1.699 -0.582 1 94.94 194 GLY B O 1
ATOM 3925 N N . MET B 1 195 ? -13.445 0.924 1.379 1 94.25 195 MET B N 1
ATOM 3926 C CA . MET B 1 195 ? -12.039 0.956 0.987 1 94.25 195 MET B CA 1
ATOM 3927 C C . MET B 1 195 ? -11.766 -0.044 -0.13 1 94.25 195 MET B C 1
ATOM 3929 O O . MET B 1 195 ? -11.07 0.273 -1.095 1 94.25 195 MET B O 1
ATOM 3933 N N . LEU B 1 196 ? -12.305 -1.243 0.047 1 97.44 196 LEU B N 1
ATOM 3934 C CA . LEU B 1 196 ? -12.141 -2.277 -0.97 1 97.44 196 LEU B CA 1
ATOM 3935 C C . LEU B 1 196 ? -12.758 -1.841 -2.295 1 97.44 196 LEU B C 1
ATOM 3937 O O . LEU B 1 196 ? -12.156 -2.029 -3.355 1 97.44 196 LEU B O 1
ATOM 3941 N N . LEU B 1 197 ? -13.914 -1.202 -2.221 1 97.62 197 LEU B N 1
ATOM 3942 C CA . LEU B 1 197 ? -14.609 -0.7 -3.4 1 97.62 197 LEU B CA 1
ATOM 3943 C C . LEU B 1 197 ? -13.766 0.338 -4.129 1 97.62 197 LEU B C 1
ATOM 3945 O O . LEU B 1 197 ? -13.688 0.331 -5.359 1 97.62 197 LEU B O 1
ATOM 3949 N N . LYS B 1 198 ? -13.133 1.172 -3.398 1 96.69 198 LYS B N 1
ATOM 3950 C CA . LYS B 1 198 ? -12.297 2.209 -3.994 1 96.69 198 LYS B CA 1
ATOM 3951 C C . LYS B 1 198 ? -11.094 1.602 -4.711 1 96.69 198 LYS B C 1
ATOM 3953 O O . LYS B 1 198 ? -10.672 2.096 -5.762 1 96.69 198 LYS B O 1
ATOM 3958 N N . ASP B 1 199 ? -10.523 0.546 -4.133 1 98.25 199 ASP B N 1
ATOM 3959 C CA . ASP B 1 199 ? -9.406 -0.125 -4.781 1 98.25 199 ASP B CA 1
ATOM 3960 C C . ASP B 1 199 ? -9.828 -0.764 -6.102 1 98.25 199 ASP B C 1
ATOM 3962 O O . ASP B 1 199 ? -9.133 -0.642 -7.109 1 98.25 199 ASP B O 1
ATOM 3966 N N . ILE B 1 200 ? -11.008 -1.428 -6.105 1 98.62 200 ILE B N 1
ATOM 3967 C CA . ILE B 1 200 ? -11.492 -2.098 -7.309 1 98.62 200 ILE B CA 1
ATOM 3968 C C . ILE B 1 200 ? -11.891 -1.058 -8.352 1 98.62 200 ILE B C 1
ATOM 3970 O O . ILE B 1 200 ? -11.625 -1.234 -9.547 1 98.62 200 ILE B O 1
ATOM 3974 N N . ALA B 1 201 ? -12.484 0.027 -7.887 1 98.19 201 ALA B N 1
ATOM 3975 C CA . ALA B 1 201 ? -12.82 1.121 -8.797 1 98.19 201 ALA B CA 1
ATOM 3976 C C . ALA B 1 201 ? -11.578 1.677 -9.469 1 98.19 201 ALA B C 1
ATOM 3978 O O . ALA B 1 201 ? -11.602 2.004 -10.664 1 98.19 201 ALA B O 1
ATOM 3979 N N . ALA B 1 202 ? -10.539 1.777 -8.711 1 98.25 202 ALA B N 1
ATOM 3980 C CA . ALA B 1 202 ? -9.273 2.262 -9.266 1 98.25 202 ALA B CA 1
ATOM 3981 C C . ALA B 1 202 ? -8.781 1.342 -10.383 1 98.25 202 ALA B C 1
ATOM 3983 O O . ALA B 1 202 ? -8.391 1.809 -11.453 1 98.25 202 ALA B O 1
ATOM 3984 N N . ILE B 1 203 ? -8.812 0.045 -10.133 1 98.56 203 ILE B N 1
ATOM 3985 C CA . ILE B 1 203 ? -8.391 -0.936 -11.133 1 98.56 203 ILE B CA 1
ATOM 3986 C C . ILE B 1 203 ? -9.266 -0.811 -12.375 1 98.56 203 ILE B C 1
ATOM 3988 O O . ILE B 1 203 ? -8.758 -0.832 -13.5 1 98.56 203 ILE B O 1
ATOM 3992 N N . ASP B 1 204 ? -10.547 -0.608 -12.148 1 98.5 204 ASP B N 1
ATOM 3993 C CA . ASP B 1 204 ? -11.508 -0.515 -13.234 1 98.5 204 ASP B CA 1
ATOM 3994 C C . ASP B 1 204 ? -11.227 0.701 -14.117 1 98.5 204 ASP B C 1
ATOM 3996 O O . ASP B 1 204 ? -11.242 0.602 -15.344 1 98.5 204 ASP B O 1
ATOM 4000 N N . ILE B 1 205 ? -10.984 1.794 -13.508 1 97.62 205 ILE B N 1
ATOM 4001 C CA . ILE B 1 205 ? -10.734 3.037 -14.227 1 97.62 205 ILE B CA 1
ATOM 4002 C C . ILE B 1 205 ? -9.438 2.922 -15.031 1 97.62 205 ILE B C 1
ATOM 4004 O O . ILE B 1 205 ? -9.391 3.312 -16.203 1 97.62 205 ILE B O 1
ATOM 4008 N N . ILE B 1 206 ? -8.422 2.338 -14.484 1 97.06 206 ILE B N 1
ATOM 4009 C CA . ILE B 1 206 ? -7.133 2.191 -15.148 1 97.06 206 ILE B CA 1
ATOM 4010 C C . ILE B 1 206 ? -7.254 1.184 -16.281 1 97.06 206 ILE B C 1
ATOM 4012 O O . ILE B 1 206 ? -6.652 1.363 -17.344 1 97.06 206 ILE B O 1
ATOM 4016 N N . LEU B 1 207 ? -8.008 0.121 -16.047 1 97.62 207 LEU B N 1
ATOM 4017 C CA . LEU B 1 207 ? -8.25 -0.892 -17.078 1 97.62 207 LEU B CA 1
ATOM 4018 C C . LEU B 1 207 ? -8.977 -0.293 -18.266 1 97.62 207 LEU B C 1
ATOM 4020 O O . LEU B 1 207 ? -8.57 -0.484 -19.406 1 97.62 207 LEU B O 1
ATOM 4024 N N . GLY B 1 208 ? -10.008 0.47 -17.984 1 95.94 208 GLY B N 1
ATOM 4025 C CA . GLY B 1 208 ? -10.812 1.009 -19.078 1 95.94 208 GLY B CA 1
ATOM 4026 C C . GLY B 1 208 ? -11.312 -0.057 -20.031 1 95.94 208 GLY B C 1
ATOM 4027 O O . GLY B 1 208 ? -11.805 -1.101 -19.609 1 95.94 208 GLY B O 1
ATOM 4028 N N . ASP B 1 209 ? -11.102 0.222 -21.281 1 95.19 209 ASP B N 1
ATOM 4029 C CA . ASP B 1 209 ? -11.594 -0.71 -22.281 1 95.19 209 ASP B CA 1
ATOM 4030 C C . ASP B 1 209 ? -10.484 -1.632 -22.781 1 95.19 209 ASP B C 1
ATOM 4032 O O . ASP B 1 209 ? -10.664 -2.373 -23.734 1 95.19 209 ASP B O 1
ATOM 4036 N N . LYS B 1 210 ? -9.422 -1.608 -22.109 1 96 210 LYS B N 1
ATOM 4037 C CA . LYS B 1 210 ? -8.281 -2.422 -22.516 1 96 210 LYS B CA 1
ATOM 4038 C C . LYS B 1 210 ? -8.469 -3.879 -22.109 1 96 210 LYS B C 1
ATOM 4040 O O . LYS B 1 210 ? -9.195 -4.172 -21.156 1 96 210 LYS B O 1
ATOM 4045 N N . LYS B 1 211 ? -7.805 -4.723 -22.781 1 96.69 211 LYS B N 1
ATOM 4046 C CA . LYS B 1 211 ? -7.848 -6.148 -22.469 1 96.69 211 LYS B CA 1
ATOM 4047 C C . LYS B 1 211 ? -7.125 -6.438 -21.156 1 96.69 211 LYS B C 1
ATOM 4049 O O . LYS B 1 211 ? -7.574 -7.27 -20.359 1 96.69 211 LYS B O 1
ATOM 4054 N N . PHE B 1 212 ? -6.012 -5.82 -21 1 97.56 212 PHE B N 1
ATOM 4055 C CA . PHE B 1 212 ? -5.223 -5.855 -19.781 1 97.56 212 PHE B CA 1
ATOM 4056 C C . PHE B 1 212 ? -4.93 -4.445 -19.281 1 97.56 212 PHE B C 1
ATOM 4058 O O . PHE B 1 212 ? -5.246 -3.467 -19.953 1 97.56 212 PHE B O 1
ATOM 4065 N N . LEU B 1 213 ? -4.383 -4.246 -18.141 1 97.12 213 LEU B N 1
ATOM 4066 C CA . LEU B 1 213 ? -4.273 -2.961 -17.469 1 97.12 213 LEU B CA 1
ATOM 4067 C C . LEU B 1 213 ? -3.604 -1.928 -18.359 1 97.12 213 LEU B C 1
ATOM 4069 O O . LEU B 1 213 ? -3.98 -0.754 -18.359 1 97.12 213 LEU B O 1
ATOM 4073 N N . PHE B 1 214 ? -2.611 -2.393 -19.172 1 96.5 214 PHE B N 1
ATOM 4074 C CA . PHE B 1 214 ? -1.842 -1.398 -19.906 1 96.5 214 PHE B CA 1
ATOM 4075 C C . PHE B 1 214 ? -1.813 -1.729 -21.391 1 96.5 214 PHE B C 1
ATOM 4077 O O . PHE B 1 214 ? -0.903 -1.309 -22.109 1 96.5 214 PHE B O 1
ATOM 4084 N N . GLY B 1 215 ? -2.812 -2.594 -21.859 1 94.75 215 GLY B N 1
ATOM 4085 C CA . GLY B 1 215 ? -2.875 -2.838 -23.281 1 94.75 215 GLY B CA 1
ATOM 4086 C C . GLY B 1 215 ? -3.359 -4.234 -23.641 1 94.75 215 GLY B C 1
ATOM 4087 O O . GLY B 1 215 ? -4.215 -4.789 -22.938 1 94.75 215 GLY B O 1
ATOM 4088 N N . VAL B 1 216 ? -2.807 -4.723 -24.672 1 94.75 216 VAL B N 1
ATOM 4089 C CA . VAL B 1 216 ? -3.338 -5.949 -25.25 1 94.75 216 VAL B CA 1
ATOM 4090 C C . VAL B 1 216 ? -2.629 -7.16 -24.656 1 94.75 216 VAL B C 1
ATOM 4092 O O . VAL B 1 216 ? -3.148 -8.281 -24.703 1 94.75 216 VAL B O 1
ATOM 4095 N N . LYS B 1 217 ? -1.485 -6.914 -24.062 1 94.5 217 LYS B N 1
ATOM 4096 C CA . LYS B 1 217 ? -0.738 -7.98 -23.406 1 94.5 217 LYS B CA 1
ATOM 4097 C C . LYS B 1 217 ? -0.653 -7.738 -21.906 1 94.5 217 LYS B C 1
ATOM 4099 O O . LYS B 1 217 ? -0.571 -6.594 -21.453 1 94.5 217 LYS B O 1
ATOM 4104 N N . PRO B 1 218 ? -0.629 -8.844 -21.172 1 95.94 218 PRO B N 1
ATOM 4105 C CA . PRO B 1 218 ? -0.536 -8.664 -19.719 1 95.94 218 PRO B CA 1
ATOM 4106 C C . PRO B 1 218 ? 0.835 -8.156 -19.281 1 95.94 218 PRO B C 1
ATOM 4108 O O . PRO B 1 218 ? 1.854 -8.531 -19.859 1 95.94 218 PRO B O 1
ATOM 4111 N N . THR B 1 219 ? 0.832 -7.32 -18.328 1 95.44 219 THR B N 1
ATOM 4112 C CA . THR B 1 219 ? 2.037 -6.863 -17.641 1 95.44 219 THR B CA 1
ATOM 4113 C C . THR B 1 219 ? 2.121 -7.453 -16.234 1 95.44 219 THR B C 1
ATOM 4115 O O . THR B 1 219 ? 1.201 -8.148 -15.797 1 95.44 219 THR B O 1
ATOM 4118 N N . MET B 1 220 ? 3.199 -7.223 -15.539 1 95.19 220 MET B N 1
ATOM 4119 C CA . MET B 1 220 ? 3.385 -7.762 -14.195 1 95.19 220 MET B CA 1
ATOM 4120 C C . MET B 1 220 ? 2.221 -7.379 -13.289 1 95.19 220 MET B C 1
ATOM 4122 O O . MET B 1 220 ? 1.804 -8.164 -12.438 1 95.19 220 MET B O 1
ATOM 4126 N N . SER B 1 221 ? 1.694 -6.211 -13.523 1 96.88 221 SER B N 1
ATOM 4127 C CA . SER B 1 221 ? 0.619 -5.711 -12.672 1 96.88 221 SER B CA 1
ATOM 4128 C C . SER B 1 221 ? -0.659 -6.523 -12.867 1 96.88 221 SER B C 1
ATOM 4130 O O . SER B 1 221 ? -1.452 -6.668 -11.93 1 96.88 221 SER B O 1
ATOM 4132 N N . ASP B 1 222 ? -0.868 -7.039 -14.07 1 97.94 222 ASP B N 1
ATOM 4133 C CA . ASP B 1 222 ? -2.033 -7.887 -14.305 1 97.94 222 ASP B CA 1
ATOM 4134 C C . ASP B 1 222 ? -1.97 -9.156 -13.461 1 97.94 222 ASP B C 1
ATOM 4136 O O . ASP B 1 222 ? -2.996 -9.641 -12.977 1 97.94 222 ASP B O 1
ATOM 4140 N N . PHE B 1 223 ? -0.779 -9.664 -13.273 1 97.56 223 PHE B N 1
ATOM 4141 C CA . PHE B 1 223 ? -0.605 -10.867 -12.469 1 97.56 223 PHE B CA 1
ATOM 4142 C C . PHE B 1 223 ? -0.793 -10.555 -10.992 1 97.56 223 PHE B C 1
ATOM 4144 O O . PHE B 1 223 ? -1.276 -11.398 -10.234 1 97.56 223 PHE B O 1
ATOM 4151 N N . THR B 1 224 ? -0.395 -9.344 -10.609 1 97.94 224 THR B N 1
ATOM 4152 C CA . THR B 1 224 ? -0.667 -8.906 -9.25 1 97.94 224 THR B CA 1
ATOM 4153 C C . THR B 1 224 ? -2.17 -8.82 -8.992 1 97.94 224 THR B C 1
ATOM 4155 O O . THR B 1 224 ? -2.668 -9.344 -8 1 97.94 224 THR B O 1
ATOM 4158 N N . VAL B 1 225 ? -2.883 -8.219 -9.938 1 98.38 225 VAL B N 1
ATOM 4159 C CA . VAL B 1 225 ? -4.332 -8.086 -9.828 1 98.38 225 VAL B CA 1
ATOM 4160 C C . VAL B 1 225 ? -4.973 -9.469 -9.789 1 98.38 225 VAL B C 1
ATOM 4162 O O . VAL B 1 225 ? -5.781 -9.766 -8.898 1 98.38 225 VAL B O 1
ATOM 4165 N N . PHE B 1 226 ? -4.586 -10.312 -10.727 1 97.5 226 PHE B N 1
ATOM 4166 C CA . PHE B 1 226 ? -5.164 -11.648 -10.844 1 97.5 226 PHE B CA 1
ATOM 4167 C C . PHE B 1 226 ? -4.875 -12.469 -9.594 1 97.5 226 PHE B C 1
ATOM 4169 O O . PHE B 1 226 ? -5.789 -13.055 -9.008 1 97.5 226 PHE B O 1
ATOM 4176 N N . GLY B 1 227 ? -3.65 -12.5 -9.172 1 96 227 GLY B N 1
ATOM 4177 C CA . GLY B 1 227 ? -3.268 -13.305 -8.016 1 96 227 GLY B CA 1
ATOM 4178 C C . GLY B 1 227 ? -4.043 -12.953 -6.762 1 96 227 GLY B C 1
ATOM 4179 O O . GLY B 1 227 ? -4.508 -13.836 -6.043 1 96 227 GLY B O 1
ATOM 4180 N N . HIS B 1 228 ? -4.25 -11.719 -6.523 1 96.56 228 HIS B N 1
ATOM 4181 C CA . HIS B 1 228 ? -4.859 -11.281 -5.273 1 96.56 228 HIS B CA 1
ATOM 4182 C C . HIS B 1 228 ? -6.383 -11.359 -5.348 1 96.56 228 HIS B C 1
ATOM 4184 O O . HIS B 1 228 ? -7.031 -11.812 -4.402 1 96.56 228 HIS B O 1
ATOM 4190 N N . LEU B 1 229 ? -6.969 -11.008 -6.48 1 97.12 229 LEU B N 1
ATOM 4191 C CA . LEU B 1 229 ? -8.422 -11.008 -6.562 1 97.12 229 LEU B CA 1
ATOM 4192 C C . LEU B 1 229 ? -8.961 -12.422 -6.785 1 97.12 229 LEU B C 1
ATOM 4194 O O . LEU B 1 229 ? -9.992 -12.789 -6.23 1 97.12 229 LEU B O 1
ATOM 4198 N N . ALA B 1 230 ? -8.258 -13.211 -7.566 1 94.12 230 ALA B N 1
ATOM 4199 C CA . ALA B 1 230 ? -8.727 -14.562 -7.891 1 94.12 230 ALA B CA 1
ATOM 4200 C C . ALA B 1 230 ? -8.727 -15.453 -6.652 1 94.12 230 ALA B C 1
ATOM 4202 O O . ALA B 1 230 ? -9.633 -16.266 -6.465 1 94.12 230 ALA B O 1
ATOM 4203 N N . THR B 1 231 ? -7.703 -15.312 -5.793 1 89.94 231 THR B N 1
ATOM 4204 C CA . THR B 1 231 ? -7.586 -16.125 -4.59 1 89.94 231 THR B CA 1
ATOM 4205 C C . THR B 1 231 ? -8.766 -15.891 -3.654 1 89.94 231 THR B C 1
ATOM 4207 O O . THR B 1 231 ? -9.125 -16.75 -2.854 1 89.94 231 THR B O 1
ATOM 4210 N N . SER B 1 232 ? -9.375 -14.75 -3.783 1 91.81 232 SER B N 1
ATOM 4211 C CA . SER B 1 232 ? -10.516 -14.406 -2.938 1 91.81 232 SER B CA 1
ATOM 4212 C C . SER B 1 232 ? -11.836 -14.633 -3.67 1 91.81 232 SER B C 1
ATOM 4214 O O . SER B 1 232 ? -12.781 -15.18 -3.104 1 91.81 232 SER B O 1
ATOM 4216 N N . TYR B 1 233 ? -11.852 -14.289 -4.906 1 93.25 233 TYR B N 1
ATOM 4217 C CA . TYR B 1 233 ? -13.086 -14.297 -5.691 1 93.25 233 TYR B CA 1
ATOM 4218 C C . TYR B 1 233 ? -13.586 -15.719 -5.902 1 93.25 233 TYR B C 1
ATOM 4220 O O . TYR B 1 233 ? -14.797 -15.969 -5.895 1 93.25 233 TYR B O 1
ATOM 4228 N N . TYR B 1 234 ? -12.711 -16.672 -6.02 1 90.19 234 TYR B N 1
ATOM 4229 C CA . TYR B 1 234 ? -13.109 -18.016 -6.422 1 90.19 234 TYR B CA 1
ATOM 4230 C C . TYR B 1 234 ? -13.289 -18.922 -5.203 1 90.19 234 TYR B C 1
ATOM 4232 O O . TYR B 1 234 ? -13.477 -20.125 -5.34 1 90.19 234 TYR B O 1
ATOM 4240 N N . LEU B 1 235 ? -13.227 -18.375 -4.039 1 87.31 235 LEU B N 1
ATOM 4241 C CA . LEU B 1 235 ? -13.547 -19.156 -2.852 1 87.31 235 LEU B CA 1
ATOM 4242 C C . LEU B 1 235 ? -15.016 -19.562 -2.857 1 87.31 235 LEU B C 1
ATOM 4244 O O . LEU B 1 235 ? -15.867 -18.859 -3.4 1 87.31 235 LEU B O 1
ATOM 4248 N N . PRO B 1 236 ? -15.336 -20.672 -2.182 1 85.5 236 PRO B N 1
ATOM 4249 C CA . PRO B 1 236 ? -16.672 -21.25 -2.297 1 85.5 236 PRO B CA 1
ATOM 4250 C C . PRO B 1 236 ? -17.688 -20.594 -1.364 1 85.5 236 PRO B C 1
ATOM 4252 O O . PRO B 1 236 ? -18.469 -21.281 -0.708 1 85.5 236 PRO B O 1
ATOM 4255 N N . PHE B 1 237 ? -17.594 -19.375 -1.113 1 88.25 237 PHE B N 1
ATOM 4256 C CA . PHE B 1 237 ? -18.578 -18.594 -0.353 1 88.25 237 PHE B CA 1
ATOM 4257 C C . PHE B 1 237 ? -18.578 -17.141 -0.801 1 88.25 237 PHE B C 1
ATOM 4259 O O . PHE B 1 237 ? -17.562 -16.625 -1.282 1 88.25 237 PHE B O 1
ATOM 4266 N N . ARG B 1 238 ? -19.719 -16.547 -0.608 1 91.25 238 ARG B N 1
ATOM 4267 C CA . ARG B 1 238 ? -19.844 -15.148 -1.01 1 91.25 238 ARG B CA 1
ATOM 4268 C C . ARG B 1 238 ? -19.234 -14.219 0.039 1 91.25 238 ARG B C 1
ATOM 4270 O O . ARG B 1 238 ? -19.344 -14.477 1.24 1 91.25 238 ARG B O 1
ATOM 4277 N N . GLN B 1 239 ? -18.641 -13.25 -0.386 1 94.44 239 GLN B N 1
ATOM 4278 C CA . GLN B 1 239 ? -18.031 -12.195 0.418 1 94.44 239 GLN B CA 1
ATOM 4279 C C . GLN B 1 239 ? -18.031 -10.867 -0.327 1 94.44 239 GLN B C 1
ATOM 4281 O O . GLN B 1 239 ? -18.406 -10.805 -1.5 1 94.44 239 GLN B O 1
ATOM 4286 N N . PRO B 1 240 ? -17.656 -9.75 0.292 1 96.31 240 PRO B N 1
ATOM 4287 C CA . PRO B 1 240 ? -17.797 -8.422 -0.32 1 96.31 240 PRO B CA 1
ATOM 4288 C C . PRO B 1 240 ? -17.125 -8.336 -1.686 1 96.31 240 PRO B C 1
ATOM 4290 O O . PRO B 1 240 ? -17.672 -7.734 -2.613 1 96.31 240 PRO B O 1
ATOM 4293 N N . ILE B 1 241 ? -16 -9.016 -1.868 1 97.44 241 ILE B N 1
ATOM 4294 C CA . ILE B 1 241 ? -15.297 -8.922 -3.143 1 97.44 241 ILE B CA 1
ATOM 4295 C C . ILE B 1 241 ? -16.109 -9.617 -4.234 1 97.44 241 ILE B C 1
ATOM 4297 O O . ILE B 1 241 ? -16.125 -9.172 -5.383 1 97.44 241 ILE B O 1
ATOM 4301 N N . THR B 1 242 ? -16.812 -10.672 -3.879 1 96.69 242 THR B N 1
ATOM 4302 C CA . THR B 1 242 ? -17.688 -11.367 -4.832 1 96.69 242 THR B CA 1
ATOM 4303 C C . THR B 1 242 ? -18.797 -10.445 -5.324 1 96.69 242 THR B C 1
ATOM 4305 O O . THR B 1 242 ? -19.016 -10.312 -6.531 1 96.69 242 THR B O 1
ATOM 4308 N N . ASP B 1 243 ? -19.359 -9.781 -4.391 1 97 243 ASP B N 1
ATOM 4309 C CA . ASP B 1 243 ? -20.469 -8.875 -4.719 1 97 243 ASP B CA 1
ATOM 4310 C C . ASP B 1 243 ? -19.969 -7.688 -5.539 1 97 243 ASP B C 1
ATOM 4312 O O . ASP B 1 243 ? -20.609 -7.277 -6.5 1 97 243 ASP B O 1
ATOM 4316 N N . ILE B 1 244 ? -18.859 -7.203 -5.172 1 98 244 ILE B N 1
ATOM 4317 C CA . ILE B 1 244 ? -18.297 -6.035 -5.844 1 98 244 ILE B CA 1
ATOM 4318 C C . ILE B 1 244 ? -17.984 -6.379 -7.297 1 98 244 ILE B C 1
ATOM 4320 O O . ILE B 1 244 ? -18.359 -5.637 -8.211 1 98 244 ILE B O 1
ATOM 4324 N N . LEU B 1 245 ? -17.344 -7.52 -7.531 1 97.88 245 LEU B N 1
ATOM 4325 C CA . LEU B 1 245 ? -16.938 -7.895 -8.875 1 97.88 245 LEU B CA 1
ATOM 4326 C C . LEU B 1 245 ? -18.141 -8.32 -9.711 1 97.88 245 LEU B C 1
ATOM 4328 O O . LEU B 1 245 ? -18.234 -7.98 -10.898 1 97.88 245 LEU B O 1
ATOM 4332 N N . ASP B 1 246 ? -19.078 -8.984 -9.164 1 97.25 246 ASP B N 1
ATOM 4333 C CA . ASP B 1 246 ? -20.234 -9.5 -9.898 1 97.25 246 ASP B CA 1
ATOM 4334 C C . ASP B 1 246 ? -21.219 -8.383 -10.234 1 97.25 246 ASP B C 1
ATOM 4336 O O . ASP B 1 246 ? -21.797 -8.367 -11.328 1 97.25 246 ASP B O 1
ATOM 4340 N N . ASP B 1 247 ? -21.344 -7.434 -9.352 1 96.94 247 ASP B N 1
ATOM 4341 C CA . ASP B 1 247 ? -22.484 -6.523 -9.469 1 96.94 247 ASP B CA 1
ATOM 4342 C C . ASP B 1 247 ? -22.031 -5.141 -9.938 1 96.94 247 ASP B C 1
ATOM 4344 O O . ASP B 1 247 ? -22.797 -4.406 -10.562 1 96.94 247 ASP B O 1
ATOM 4348 N N . LYS B 1 248 ? -20.828 -4.824 -9.664 1 97.25 248 LYS B N 1
ATOM 4349 C CA . LYS B 1 248 ? -20.484 -3.418 -9.852 1 97.25 248 LYS B CA 1
ATOM 4350 C C . LYS B 1 248 ? -19.375 -3.254 -10.883 1 97.25 248 LYS B C 1
ATOM 4352 O O . LYS B 1 248 ? -19.328 -2.248 -11.594 1 97.25 248 LYS B O 1
ATOM 4357 N N . TYR B 1 249 ? -18.516 -4.238 -10.984 1 98 249 TYR B N 1
ATOM 4358 C CA . TYR B 1 249 ? -17.359 -4.02 -11.844 1 98 249 TYR B CA 1
ATOM 4359 C C . TYR B 1 249 ? -17.125 -5.223 -12.75 1 98 249 TYR B C 1
ATOM 4361 O O . TYR B 1 249 ? -16.078 -5.883 -12.648 1 98 249 TYR B O 1
ATOM 4369 N N . PRO B 1 250 ? -17.891 -5.363 -13.766 1 97.19 250 PRO B N 1
ATOM 4370 C CA . PRO B 1 250 ? -17.797 -6.523 -14.656 1 97.19 250 PRO B CA 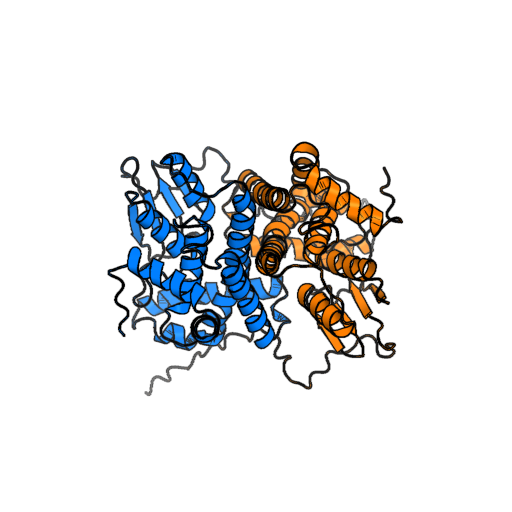1
ATOM 4371 C C . PRO B 1 250 ? -16.5 -6.527 -15.484 1 97.19 250 PRO B C 1
ATOM 4373 O O . PRO B 1 250 ? -16.016 -7.594 -15.852 1 97.19 250 PRO B O 1
ATOM 4376 N N . ARG B 1 251 ? -15.969 -5.391 -15.773 1 97.5 251 ARG B N 1
ATOM 4377 C CA . ARG B 1 251 ? -14.734 -5.332 -16.547 1 97.5 251 ARG B CA 1
ATOM 4378 C C . ARG B 1 251 ? -13.586 -5.98 -15.789 1 97.5 251 ARG B C 1
ATOM 4380 O O . ARG B 1 251 ? -12.797 -6.738 -16.359 1 97.5 251 ARG B O 1
ATOM 4387 N N . VAL B 1 252 ? -13.5 -5.676 -14.531 1 98.38 252 VAL B N 1
ATOM 4388 C CA . VAL B 1 252 ? -12.453 -6.258 -13.695 1 98.38 252 VAL B CA 1
ATOM 4389 C C . VAL B 1 252 ? -12.68 -7.762 -13.555 1 98.38 252 VAL B C 1
ATOM 4391 O O . VAL B 1 252 ? -11.734 -8.547 -13.609 1 98.38 252 VAL B O 1
ATOM 4394 N N . LYS B 1 253 ? -13.93 -8.117 -13.391 1 98 253 LYS B N 1
ATOM 4395 C CA . LYS B 1 253 ? -14.281 -9.539 -13.336 1 98 253 LYS B CA 1
ATOM 4396 C C . LYS B 1 253 ? -13.828 -10.266 -14.602 1 98 253 LYS B C 1
ATOM 4398 O O . LYS B 1 253 ? -13.242 -11.344 -14.523 1 98 253 LYS B O 1
ATOM 4403 N N . ARG B 1 254 ? -14.055 -9.695 -15.68 1 97.56 254 ARG B N 1
ATOM 4404 C CA . ARG B 1 254 ? -13.688 -10.305 -16.953 1 97.56 254 ARG B CA 1
ATOM 4405 C C . ARG B 1 254 ? -12.172 -10.469 -17.078 1 97.56 254 ARG B C 1
ATOM 4407 O O . ARG B 1 254 ? -11.695 -11.438 -17.656 1 97.56 254 ARG B O 1
ATOM 4414 N N . LEU B 1 255 ? -11.438 -9.477 -16.562 1 97.94 255 LEU B N 1
ATOM 4415 C CA . LEU B 1 255 ? -9.977 -9.594 -16.562 1 97.94 255 LEU B CA 1
ATOM 4416 C C . LEU B 1 255 ? -9.531 -10.836 -15.805 1 97.94 255 LEU B C 1
ATOM 4418 O O . LEU B 1 255 ? -8.703 -11.602 -16.297 1 97.94 255 LEU B O 1
ATOM 4422 N N . ILE B 1 256 ? -10.094 -11.031 -14.648 1 96.75 256 ILE B N 1
ATOM 4423 C CA . ILE B 1 256 ? -9.75 -12.172 -13.797 1 96.75 256 ILE B CA 1
ATOM 4424 C C . ILE B 1 256 ? -10.148 -13.469 -14.492 1 96.75 256 ILE B C 1
ATOM 4426 O O . ILE B 1 256 ? -9.375 -14.438 -14.5 1 96.75 256 ILE B O 1
ATOM 4430 N N . GLU B 1 257 ? -11.289 -13.492 -15.094 1 95.56 257 GLU B N 1
ATOM 4431 C CA . GLU B 1 257 ? -11.781 -14.68 -15.789 1 95.56 257 GLU B CA 1
ATOM 4432 C C . GLU B 1 257 ? -10.93 -14.992 -17.016 1 95.56 257 GLU B C 1
ATOM 4434 O O . GLU B 1 257 ? -10.656 -16.156 -17.297 1 95.56 257 GLU B O 1
ATOM 4439 N N . ARG B 1 258 ? -10.594 -13.977 -17.703 1 96.25 258 ARG B N 1
ATOM 4440 C CA . ARG B 1 258 ? -9.75 -14.133 -18.875 1 96.25 258 ARG B CA 1
ATOM 4441 C C . ARG B 1 258 ? -8.406 -14.758 -18.5 1 96.25 258 ARG B C 1
ATOM 4443 O O . ARG B 1 258 ? -7.945 -15.688 -19.172 1 96.25 258 ARG B O 1
ATOM 4450 N N . MET B 1 259 ? -7.816 -14.305 -17.5 1 96.44 259 MET B N 1
ATOM 4451 C CA . MET B 1 259 ? -6.516 -14.82 -17.078 1 96.44 259 MET B CA 1
ATOM 4452 C C . MET B 1 259 ? -6.637 -16.25 -16.547 1 96.44 259 MET B C 1
ATOM 4454 O O . MET B 1 259 ? -5.773 -17.078 -16.828 1 96.44 259 MET B O 1
ATOM 4458 N N . ARG B 1 260 ? -7.66 -16.469 -15.82 1 93.94 260 ARG B N 1
ATOM 4459 C CA . ARG B 1 260 ? -7.891 -17.828 -15.336 1 93.94 260 ARG B CA 1
ATOM 4460 C C . ARG B 1 260 ? -8.016 -18.812 -16.5 1 93.94 260 ARG B C 1
ATOM 4462 O O . ARG B 1 260 ? -7.398 -19.875 -16.5 1 93.94 260 ARG B O 1
ATOM 4469 N N . ARG B 1 261 ? -8.805 -18.484 -17.5 1 93.5 261 ARG B N 1
ATOM 4470 C CA . ARG B 1 261 ? -9.047 -19.344 -18.656 1 93.5 261 ARG B CA 1
ATOM 4471 C C . ARG B 1 261 ? -7.766 -19.562 -19.438 1 93.5 261 ARG B C 1
ATOM 4473 O O . ARG B 1 261 ? -7.512 -20.672 -19.922 1 93.5 261 ARG B O 1
ATOM 4480 N N . HIS B 1 262 ? -6.98 -18.562 -19.531 1 93.81 262 HIS B N 1
ATOM 4481 C CA . HIS B 1 262 ? -5.789 -18.625 -20.375 1 93.81 262 HIS B CA 1
ATOM 4482 C C . HIS B 1 262 ? -4.672 -19.406 -19.688 1 93.81 262 HIS B C 1
ATOM 4484 O O . HIS B 1 262 ? -3.975 -20.188 -20.328 1 93.81 262 HIS B O 1
ATOM 4490 N N . TYR B 1 263 ? -4.586 -19.188 -18.391 1 93.5 263 TYR B N 1
ATOM 4491 C CA . TYR B 1 263 ? -3.373 -19.703 -17.766 1 93.5 263 TYR B CA 1
ATOM 4492 C C . TYR B 1 263 ? -3.682 -20.922 -16.891 1 93.5 263 TYR B C 1
ATOM 4494 O O . TYR B 1 263 ? -2.773 -21.656 -16.484 1 93.5 263 TYR B O 1
ATOM 4502 N N . TYR B 1 264 ? -4.922 -21.109 -16.672 1 91.5 264 TYR B N 1
ATOM 4503 C CA . TYR B 1 264 ? -5.332 -22.281 -15.883 1 91.5 264 TYR B CA 1
ATOM 4504 C C . TYR B 1 264 ? -6.516 -22.984 -16.531 1 91.5 264 TYR B C 1
ATOM 4506 O O . TYR B 1 264 ? -7.574 -23.125 -15.922 1 91.5 264 TYR B O 1
ATOM 4514 N N . PRO B 1 265 ? -6.375 -23.484 -17.703 1 87.75 265 PRO B N 1
ATOM 4515 C CA . PRO B 1 265 ? -7.477 -24.172 -18.359 1 87.75 265 PRO B CA 1
ATOM 4516 C C . PRO B 1 265 ? -7.902 -25.438 -17.641 1 87.75 265 PRO B C 1
ATOM 4518 O O . PRO B 1 265 ? -9.047 -25.891 -17.781 1 87.75 265 PRO B O 1
ATOM 4521 N N . GLU B 1 266 ? -7.031 -25.984 -16.844 1 83.19 266 GLU B N 1
ATOM 4522 C CA . GLU B 1 266 ? -7.301 -27.203 -16.094 1 83.19 266 GLU B CA 1
ATOM 4523 C C . GLU B 1 266 ? -8.125 -26.922 -14.844 1 83.19 266 GLU B C 1
ATOM 4525 O O . GLU B 1 266 ? -8.656 -27.844 -14.227 1 83.19 266 GLU B O 1
ATOM 4530 N N . TRP B 1 267 ? -8.102 -25.609 -14.469 1 77.06 267 TRP B N 1
ATOM 4531 C CA . TRP B 1 267 ? -8.82 -25.219 -13.258 1 77.06 267 TRP B CA 1
ATOM 4532 C C . TRP B 1 267 ? -10.328 -25.25 -13.484 1 77.06 267 TRP B C 1
ATOM 4534 O O . TRP B 1 267 ? -10.867 -24.438 -14.242 1 77.06 267 TRP B O 1
ATOM 4544 N N . GLU B 1 268 ? -11.023 -26.516 -13.305 1 64.44 268 GLU B N 1
ATOM 4545 C CA . GLU B 1 268 ? -12.461 -26.688 -13.477 1 64.44 268 GLU B CA 1
ATOM 4546 C C . GLU B 1 268 ? -13.211 -26.328 -12.195 1 64.44 268 GLU B C 1
ATOM 4548 O O . GLU B 1 268 ? -12.742 -26.609 -11.094 1 64.44 268 GLU B O 1
ATOM 4553 N N . PHE B 1 269 ? -13.812 -25.188 -12.117 1 53.5 269 PHE B N 1
ATOM 4554 C CA . PHE B 1 269 ? -14.648 -24.891 -10.961 1 53.5 269 PHE B CA 1
ATOM 4555 C C . PHE B 1 269 ? -15.797 -25.891 -10.852 1 53.5 269 PHE B C 1
ATOM 4557 O O . PHE B 1 269 ? -16.328 -26.359 -11.859 1 53.5 269 PHE B O 1
ATOM 4564 N N . ASN B 1 270 ? -15.773 -26.75 -9.922 1 40.16 270 ASN B N 1
ATOM 4565 C CA . ASN B 1 270 ? -17 -27.484 -9.711 1 40.16 270 ASN B CA 1
ATOM 4566 C C . ASN B 1 270 ? -18.234 -26.578 -9.758 1 40.16 270 ASN B C 1
ATOM 4568 O O . ASN B 1 270 ? -18.438 -25.75 -8.867 1 40.16 270 ASN B O 1
ATOM 4572 N N . THR B 1 271 ? -18.469 -25.906 -10.875 1 32.22 271 THR B N 1
ATOM 4573 C CA . THR B 1 271 ? -19.859 -25.484 -10.945 1 32.22 271 THR B CA 1
ATOM 4574 C C . THR B 1 271 ? -20.812 -26.656 -10.711 1 32.22 271 THR B C 1
ATOM 4576 O O . THR B 1 271 ? -20.547 -27.766 -11.148 1 32.22 271 THR B O 1
#

Nearest PDB structures (foldseek):
  6j3h-assembly1_B  TM=6.969E-01  e=2.697E-06  Gelatoporia subvermispora B
  1r5a-assembly1_A-2  TM=6.175E-01  e=5.111E-06  Anopheles cracens
  3lq7-assembly2_C-2  TM=7.118E-01  e=5.616E-05  Agrobacterium fabrum str. C58
  7yoc-assembly2_B  TM=5.996E-01  e=1.740E-05  Thinopyrum elongatum
  4o92-assembly1_A  TM=6.695E-01  e=3.622E-04  Pichia kudriavzevii

Foldseek 3Di:
DPPPPPPPVVPDDDPDDPVVPPPPQPPDPDPPDDAQEKEKEAACQFPQGGHLALLSQLQVLLCLQVVGHYDYDHDLPDDVVVVFPIWIDHPSDIGGDSVRRNVVNCVVVVPDDPQDPVCVVVLVVLLCCCVPPLQLLLLCFDLPVVVVVQLVSGDDDPSSVSCCVRPSVVSVVVSVVSCVVVVVVVPDPVVSLVSNLVSVVVQLVQCDPALESRHPDHDSSLSSLLSRLVSRCRRPDDTSSVCSCVPPRVSSVVSNVVSCCVRPVVNDRPD/DPPPPPPPVVPDDDPDDPVPPPPPQPPDPDPPDDAQEKEKEAACQFPQGRHLALLSQLQVLLCLQVVGHYDYDHDLPDDVVVVFPIWIDHPSDIGGDSVRRNVVNCVVVVPDDPQDPVCVVVLVVLLCCCVPPLQLLLLCFDLPVPVVVQLVSGDDDDSSVSCCVRPSVVSVVVSVVSCVVVVVVVPDPVVSLVSNLVSVVVQLVQCDPALESRHPDHDSSLSSLLSRLVSRCRRPDDTSSVCSCVPPRVSSVVSNVVSCCVRPVVNDRPD

InterPro domains:
  IPR012336 Thioredoxin-like fold [PF17172] (54-145)
  IPR026928 FAX/IsoI-like [SFLDG01200] (37-268)
  IPR033468 Metaxin, glutathione S-transferase domain [PF17171] (198-259)
  IPR036249 Thioredoxin-like superfamily [SSF52833] (40-113)
  IPR036282 Glutathione S-transferase, C-terminal domain superfamily [SSF47616] (167-261)
  IPR040079 Glutathione transferase family [SFLDS00019] (37-268)
  IPR050931 Mitochondrial Protein Transport Metaxin [PTHR12289] (28-267)

Secondary structure (DSSP, 8-state):
---------------S-GGGSTT-----S-TTPPTT-EEEEEPPPPSSSS-S-HHHHHHHHHHHHTT--EEEEE--S--GGGGG--EEEETTEEEESHHHHHHHHHHHTT------HHHHHHHHHHHHHIIIIIHHHHHIIIIIITHHHHHHHS-SSHHHHHHIIIIIHHHHHHHHHHHHHHTGGGS-HHHHHHHHHHHHHHHHHHHTT-SBTTBSS--HHHHHHHHHHHHHHTSSS--HHHHIIIII-HHHHHHHHHHHHHH-TT-----/---------------S--TTSTT-----S-TTPPTT-EEEEEPPPPSSSS-S-HHHHHHHHHHHHTT--EEEEE--S--GGGGG--EEEETTEEEESHHHHHHHHHHHTT------HHHHHHHHHHHHHIIIIIHHHHHHIIIIITHHHHHHHS-SHHHHHHHIIIIIHHHHHHHHHHHHHHTGGGS-HHHHHHHHHHHHHHHHHHHTT-SBTTBSS--HHHHHHHHHHHHHHTSSS--HHHHIIIII-HHHHHHHHHHHHHH-TT-----

Solvent-accessible surface area (backbone atoms only — not comparable to full-atom values): 30577 Å² total; per-residue (Å²): 137,86,84,77,82,76,80,78,72,80,73,76,77,80,62,49,42,70,59,66,47,88,74,62,71,69,80,64,82,62,85,82,67,51,82,81,35,37,37,38,34,30,66,55,66,42,92,76,36,75,27,80,44,31,52,34,34,20,48,51,51,49,37,58,73,68,66,49,57,64,43,84,43,68,49,81,79,74,45,84,76,54,81,45,62,22,35,35,38,45,74,85,39,80,37,59,45,52,68,53,38,53,52,51,50,28,60,72,69,68,57,81,67,86,70,47,77,82,45,50,19,55,43,51,18,44,42,35,19,41,67,50,44,50,44,55,56,52,45,38,54,42,50,62,74,32,34,69,61,51,55,66,68,43,69,81,62,73,65,36,56,51,43,38,63,69,43,49,49,52,51,36,52,44,46,47,52,50,28,57,73,69,48,50,25,75,35,36,72,68,52,50,51,49,51,50,49,50,54,53,49,17,53,40,52,56,24,58,89,42,71,22,60,80,31,87,55,76,45,77,48,46,31,49,53,35,14,50,48,46,50,56,52,56,42,99,59,86,47,72,64,39,51,43,32,70,73,71,35,55,68,53,40,48,43,41,50,50,49,43,54,72,75,35,68,81,67,69,70,86,118,137,82,82,76,80,75,78,77,72,80,73,76,76,80,63,50,43,72,61,68,49,90,73,64,70,70,80,65,84,63,83,83,67,50,82,81,34,37,38,38,35,30,67,54,66,42,94,76,38,75,27,83,44,30,53,35,34,19,48,50,51,49,36,56,75,67,67,50,56,63,45,82,43,66,50,80,78,74,44,84,78,53,80,45,63,23,34,35,36,46,74,84,39,79,37,58,45,54,68,53,38,52,53,51,48,29,61,73,68,67,57,80,68,84,70,48,76,81,45,50,17,56,42,52,18,44,43,35,18,42,69,51,43,50,43,55,55,52,46,37,55,43,53,61,73,31,33,68,61,52,56,65,68,44,67,76,68,72,63,38,55,50,42,37,64,70,43,48,47,53,48,36,53,44,46,47,50,50,28,56,73,68,48,50,26,74,34,34,72,69,50,51,51,50,51,49,49,51,55,52,48,17,52,39,51,56,24,57,91,42,74,23,60,80,32,87,55,76,45,74,48,44,30,48,52,36,15,51,48,48,50,55,51,57,42,99,62,88,48,73,65,40,52,44,31,72,73,73,33,56,66,52,40,47,42,42,50,51,50,41,53,72,75,35,70,79,67,70,71,88,117

Radius of gyration: 24.04 Å; Cα contacts (8 Å, |Δi|>4): 729; chains: 2; bounding box: 56×74×71 Å

Organism: Onchocerca volvulus (NCBI:txid6282)